Protein AF-0000000070514723 (afdb_homodimer)

Structure (mmCIF, N/CA/C/O backbone):
data_AF-0000000070514723-model_v1
#
loop_
_entity.id
_entity.type
_entity.pdbx_description
1 polymer '15-hydroxyprostaglandin dehydrogenase'
#
loop_
_atom_site.group_PDB
_atom_site.id
_atom_site.type_symbol
_atom_site.label_atom_id
_atom_site.label_alt_id
_atom_site.label_comp_id
_atom_site.label_asym_id
_atom_site.label_entity_id
_atom_site.label_seq_id
_atom_site.pdbx_PDB_ins_code
_atom_site.Cartn_x
_atom_site.Cartn_y
_atom_site.Cartn_z
_atom_site.occupancy
_atom_site.B_iso_or_equiv
_atom_site.auth_seq_id
_atom_site.auth_comp_id
_atom_site.auth_asym_id
_atom_site.auth_atom_id
_atom_site.pdbx_PDB_model_num
ATOM 1 N N . MET A 1 1 ? 5.68 -18.328 -20.531 1 92.38 1 MET A N 1
ATOM 2 C C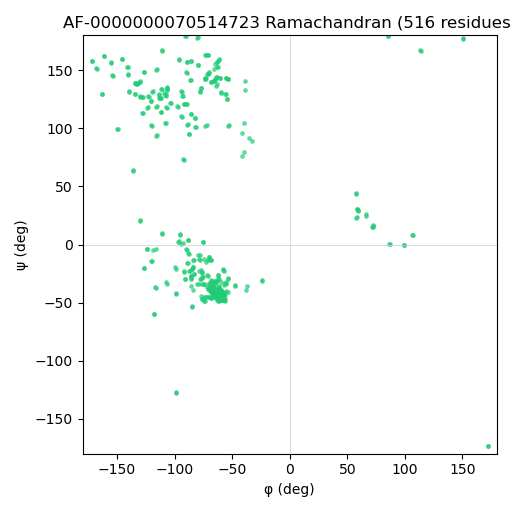A . MET A 1 1 ? 6.348 -19.562 -20.156 1 92.38 1 MET A CA 1
ATOM 3 C C . MET A 1 1 ? 5.402 -20.75 -20.281 1 92.38 1 MET A C 1
ATOM 5 O O . MET A 1 1 ? 4.211 -20.641 -20 1 92.38 1 MET A O 1
ATOM 9 N N . GLN A 1 2 ? 5.879 -21.797 -20.688 1 95.81 2 GLN A N 1
ATOM 10 C CA . GLN A 1 2 ? 5.094 -23.031 -20.703 1 95.81 2 GLN A CA 1
ATOM 11 C C . GLN A 1 2 ? 4.918 -23.594 -19.297 1 95.81 2 GLN A C 1
ATOM 13 O O . GLN A 1 2 ? 5.859 -23.578 -18.5 1 95.81 2 GLN A O 1
ATOM 18 N N . ILE A 1 3 ? 3.785 -24.109 -19.047 1 98.38 3 ILE A N 1
ATOM 19 C CA . ILE A 1 3 ? 3.443 -24.547 -17.688 1 98.38 3 ILE A CA 1
ATOM 20 C C . ILE A 1 3 ? 3.803 -26.016 -17.516 1 98.38 3 ILE A C 1
ATOM 22 O O . ILE A 1 3 ? 4.02 -26.484 -16.391 1 98.38 3 ILE A O 1
ATOM 26 N N . LYS A 1 4 ? 3.887 -26.719 -18.594 1 98.19 4 LYS A N 1
ATOM 27 C CA . LYS A 1 4 ? 4.168 -28.156 -18.547 1 98.19 4 LYS A CA 1
ATOM 28 C C . LYS A 1 4 ? 5.449 -28.438 -17.766 1 98.19 4 LYS A C 1
ATOM 30 O O . LYS A 1 4 ? 6.48 -27.812 -18 1 98.19 4 LYS A O 1
ATOM 35 N N . ASP A 1 5 ? 5.371 -29.312 -16.734 1 98 5 ASP A N 1
ATOM 36 C CA . ASP A 1 5 ? 6.469 -29.859 -15.953 1 98 5 ASP A CA 1
ATOM 37 C C . ASP A 1 5 ? 7.062 -28.797 -15.023 1 98 5 ASP A C 1
ATOM 39 O O . ASP A 1 5 ? 8.203 -28.922 -14.578 1 98 5 ASP A O 1
ATOM 43 N N . LYS A 1 6 ? 6.359 -27.734 -14.812 1 98.62 6 LYS A N 1
ATOM 44 C CA . LYS A 1 6 ? 6.863 -26.672 -13.961 1 98.62 6 LYS A CA 1
ATOM 45 C C . LYS A 1 6 ? 6.469 -26.891 -12.5 1 98.62 6 LYS A C 1
ATOM 47 O O . LYS A 1 6 ? 5.426 -27.484 -12.227 1 98.62 6 LYS A O 1
ATOM 52 N N . ARG A 1 7 ? 7.27 -26.5 -11.602 1 98.62 7 ARG A N 1
ATOM 53 C CA . ARG A 1 7 ? 7.074 -26.562 -10.156 1 98.62 7 ARG A CA 1
ATOM 54 C C . ARG A 1 7 ? 6.48 -25.25 -9.633 1 98.62 7 ARG A C 1
ATOM 56 O O . ARG A 1 7 ? 6.988 -24.172 -9.93 1 98.62 7 ARG A O 1
ATOM 63 N N . VAL A 1 8 ? 5.387 -25.359 -8.789 1 98.88 8 VAL A N 1
ATOM 64 C CA . VAL A 1 8 ? 4.582 -24.172 -8.516 1 98.88 8 VAL A CA 1
ATOM 65 C C . VAL A 1 8 ? 4.336 -24.047 -7.012 1 98.88 8 VAL A C 1
ATOM 67 O O . VAL A 1 8 ? 4.09 -25.047 -6.332 1 98.88 8 VAL A O 1
ATOM 70 N N . ILE A 1 9 ? 4.441 -22.844 -6.508 1 98.94 9 ILE A N 1
ATOM 71 C CA . ILE A 1 9 ? 3.922 -22.5 -5.191 1 98.94 9 ILE A CA 1
ATOM 72 C C . ILE A 1 9 ? 2.729 -21.562 -5.336 1 98.94 9 ILE A C 1
ATOM 74 O O . ILE A 1 9 ? 2.762 -20.625 -6.141 1 98.94 9 ILE A O 1
ATOM 78 N N . VAL A 1 10 ? 1.647 -21.844 -4.613 1 98.88 10 VAL A N 1
ATOM 79 C CA . VAL A 1 10 ? 0.492 -20.953 -4.516 1 98.88 10 VAL A CA 1
ATOM 80 C C . VAL A 1 10 ? 0.221 -20.609 -3.053 1 98.88 10 VAL A C 1
ATOM 82 O O . VAL A 1 10 ? -0.043 -21.5 -2.242 1 98.88 10 VAL A O 1
ATOM 85 N N . THR A 1 11 ? 0.32 -19.344 -2.734 1 98.81 11 THR A N 1
ATOM 86 C CA . THR A 1 11 ? -0.096 -18.922 -1.401 1 98.81 11 THR A CA 1
ATOM 87 C C . THR A 1 11 ? -1.579 -18.562 -1.386 1 98.81 11 THR A C 1
ATOM 89 O O . THR A 1 11 ? -2.143 -18.188 -2.414 1 98.81 11 THR A O 1
ATOM 92 N N . GLY A 1 12 ? -2.182 -18.625 -0.178 1 97.62 12 GLY A N 1
ATOM 93 C CA . GLY A 1 12 ? -3.623 -18.438 -0.145 1 97.62 12 GLY A CA 1
ATOM 94 C C . GLY A 1 12 ? -4.371 -19.438 -1.008 1 97.62 12 GLY A C 1
ATOM 95 O O . GLY A 1 12 ? -5.309 -19.078 -1.72 1 97.62 12 GLY A O 1
ATOM 96 N N . ALA A 1 13 ? -3.963 -20.656 -0.933 1 97.25 13 ALA A N 1
ATOM 97 C CA . ALA A 1 13 ? -4.406 -21.641 -1.912 1 97.25 13 ALA A CA 1
ATOM 98 C C . ALA A 1 13 ? -5.711 -22.297 -1.478 1 97.25 13 ALA A C 1
ATOM 100 O O . ALA A 1 13 ? -6.352 -23 -2.264 1 97.25 13 ALA A O 1
ATOM 101 N N . ALA A 1 14 ? -6.168 -22.047 -0.274 1 94.06 14 ALA A N 1
ATOM 102 C CA . ALA A 1 14 ? -7.332 -22.781 0.233 1 94.06 14 ALA A CA 1
ATOM 103 C C . ALA A 1 14 ? -8.609 -21.969 0.025 1 94.06 14 ALA A C 1
ATOM 105 O O . ALA A 1 14 ? -9.688 -22.375 0.47 1 94.06 14 ALA A O 1
ATOM 106 N N . ASN A 1 15 ? -8.523 -20.797 -0.604 1 90.75 15 ASN A N 1
ATOM 107 C CA . ASN A 1 15 ? -9.734 -20.094 -1.001 1 90.75 15 ASN A CA 1
ATOM 108 C C . ASN A 1 15 ? -10.18 -20.484 -2.41 1 90.75 15 ASN A C 1
ATOM 110 O O . ASN A 1 15 ? -9.523 -21.297 -3.068 1 90.75 15 ASN A O 1
ATOM 114 N N . ASP A 1 16 ? -11.266 -19.938 -2.879 1 89.12 16 ASP A N 1
ATOM 115 C CA . ASP A 1 16 ? -11.867 -20.359 -4.137 1 89.12 16 ASP A CA 1
ATOM 116 C C . ASP A 1 16 ? -10.922 -20.125 -5.309 1 89.12 16 ASP A C 1
ATOM 118 O O . ASP A 1 16 ? -10.734 -21 -6.152 1 89.12 16 ASP A O 1
ATOM 122 N N . LEU A 1 17 ? -10.305 -18.969 -5.328 1 92.94 17 LEU A N 1
ATOM 123 C CA . LEU A 1 17 ? -9.391 -18.656 -6.422 1 92.94 17 LEU A CA 1
ATOM 124 C C . LEU A 1 17 ? -8.156 -19.547 -6.359 1 92.94 17 LEU A C 1
ATOM 126 O O . LEU A 1 17 ? -7.746 -20.125 -7.367 1 92.94 17 LEU A O 1
ATOM 130 N N . GLY A 1 18 ? -7.617 -19.672 -5.148 1 95.75 18 GLY A N 1
ATOM 131 C CA . GLY A 1 18 ? -6.418 -20.484 -4.977 1 95.75 18 GLY A CA 1
ATOM 132 C C . GLY A 1 18 ? -6.609 -21.938 -5.379 1 95.75 18 GLY A C 1
ATOM 133 O O . GLY A 1 18 ? -5.754 -22.516 -6.055 1 95.75 18 GLY A O 1
ATOM 134 N N . LEU A 1 19 ? -7.723 -22.453 -4.988 1 95.06 19 LEU A N 1
ATOM 135 C CA . LEU A 1 19 ? -8.031 -23.828 -5.328 1 95.06 19 LEU A CA 1
ATOM 136 C C . LEU A 1 19 ? -8.219 -24 -6.832 1 95.06 19 LEU A C 1
ATOM 138 O O . LEU A 1 19 ? -7.684 -24.938 -7.426 1 95.06 19 LEU A O 1
ATOM 142 N N . THR A 1 20 ? -8.898 -23.094 -7.43 1 95.56 20 THR A N 1
ATOM 143 C CA . THR A 1 20 ? -9.172 -23.172 -8.859 1 95.56 20 THR A CA 1
ATOM 144 C C . THR A 1 20 ? -7.902 -22.906 -9.664 1 95.56 20 THR A C 1
ATOM 146 O O . THR A 1 20 ? -7.68 -23.531 -10.703 1 95.56 20 THR A O 1
ATOM 149 N N . PHE A 1 21 ? -7.039 -21.969 -9.172 1 97.81 21 PHE A N 1
ATOM 150 C CA . PHE A 1 21 ? -5.734 -21.766 -9.781 1 97.81 21 PHE A CA 1
ATOM 151 C C . PHE A 1 21 ? -4.934 -23.062 -9.805 1 97.81 21 PHE A C 1
ATOM 153 O O . PHE A 1 21 ? -4.391 -23.453 -10.844 1 97.81 21 PHE A O 1
ATOM 160 N N . SER A 1 22 ? -4.938 -23.719 -8.664 1 98.44 22 SER A N 1
ATOM 161 C CA . SER A 1 22 ? -4.148 -24.938 -8.516 1 98.44 22 SER A CA 1
ATOM 162 C C . SER A 1 22 ? -4.645 -26.031 -9.453 1 98.44 22 SER A C 1
ATOM 164 O O . SER A 1 22 ? -3.846 -26.703 -10.117 1 98.44 22 SER A O 1
ATOM 166 N N . ARG A 1 23 ? -5.914 -26.156 -9.539 1 98.06 23 ARG A N 1
ATOM 167 C CA . ARG A 1 23 ? -6.504 -27.172 -10.422 1 98.06 23 ARG A CA 1
ATOM 168 C C . ARG A 1 23 ? -6.168 -26.875 -11.875 1 98.06 23 ARG A C 1
ATOM 170 O O . ARG A 1 23 ? -5.762 -27.781 -12.617 1 98.06 23 ARG A O 1
ATOM 177 N N . GLU A 1 24 ? -6.289 -25.625 -12.273 1 98 24 GLU A N 1
ATOM 178 C CA . GLU A 1 24 ? -6.035 -25.25 -13.664 1 98 24 GLU A CA 1
ATOM 179 C C . GLU A 1 24 ? -4.559 -25.406 -14.016 1 98 24 GLU A C 1
ATOM 181 O O . GLU A 1 24 ? -4.219 -25.781 -15.133 1 98 24 GLU A O 1
ATOM 186 N N . LEU A 1 25 ? -3.682 -25.109 -13.062 1 98.75 25 LEU A N 1
ATOM 187 C CA . LEU A 1 25 ? -2.25 -25.297 -13.281 1 98.75 25 LEU A CA 1
ATOM 188 C C . LEU A 1 25 ? -1.911 -26.766 -13.516 1 98.75 25 LEU A C 1
ATOM 190 O O . LEU A 1 25 ? -1.155 -27.094 -14.43 1 98.75 25 LEU A O 1
ATOM 194 N N . LEU A 1 26 ? -2.479 -27.641 -12.727 1 98.69 26 LEU A N 1
ATOM 195 C CA . LEU A 1 26 ? -2.258 -29.078 -12.898 1 98.69 26 LEU A CA 1
ATOM 196 C C . LEU A 1 26 ? -2.844 -29.562 -14.227 1 98.69 26 LEU A C 1
ATOM 198 O O . LEU A 1 26 ? -2.225 -30.359 -14.93 1 98.69 26 LEU A O 1
ATOM 202 N N . ARG A 1 27 ? -4.016 -29 -14.539 1 98.25 27 ARG A N 1
ATOM 203 C CA . ARG A 1 27 ? -4.664 -29.359 -15.797 1 98.25 27 ARG A CA 1
ATOM 204 C C . ARG A 1 27 ? -3.797 -28.969 -16.984 1 98.25 27 ARG A C 1
ATOM 206 O O . ARG A 1 27 ? -3.84 -29.609 -18.031 1 98.25 27 ARG A O 1
ATOM 213 N N . ASN A 1 28 ? -3.002 -27.953 -16.844 1 98.38 28 ASN A N 1
ATOM 214 C CA . ASN A 1 28 ? -2.146 -27.469 -17.922 1 98.38 28 ASN A CA 1
ATOM 215 C C . ASN A 1 28 ? -0.738 -28.047 -17.828 1 98.38 28 ASN A C 1
ATOM 217 O O . ASN A 1 28 ? 0.189 -27.531 -18.469 1 98.38 28 ASN A O 1
ATOM 221 N N . GLY A 1 29 ? -0.498 -29.016 -16.938 1 98.25 29 GLY A N 1
ATOM 222 C CA . GLY A 1 29 ? 0.693 -29.844 -17.016 1 98.25 29 GLY A CA 1
ATOM 223 C C . GLY A 1 29 ? 1.721 -29.516 -15.953 1 98.25 29 GLY A C 1
ATOM 224 O O . GLY A 1 29 ? 2.844 -30.031 -15.992 1 98.25 29 GLY A O 1
ATOM 225 N N . ALA A 1 30 ? 1.415 -28.688 -15 1 98.69 30 ALA A N 1
ATOM 226 C CA . ALA A 1 30 ? 2.363 -28.469 -13.914 1 98.69 30 ALA A CA 1
ATOM 227 C C . ALA A 1 30 ? 2.787 -29.797 -13.273 1 98.69 30 ALA A C 1
ATOM 229 O O . ALA A 1 30 ? 1.978 -30.703 -13.141 1 98.69 30 ALA A O 1
ATOM 230 N N . SER A 1 31 ? 4.016 -29.891 -12.898 1 98.31 31 SER A N 1
ATOM 231 C CA . SER A 1 31 ? 4.551 -31.125 -12.344 1 98.31 31 SER A CA 1
ATOM 232 C C . SER A 1 31 ? 4.07 -31.344 -10.914 1 98.31 31 SER A C 1
ATOM 234 O O . SER A 1 31 ? 3.656 -32.438 -10.555 1 98.31 31 SER A O 1
ATOM 236 N N . ILE A 1 32 ? 4.184 -30.344 -10.117 1 98.69 32 ILE A N 1
ATOM 237 C CA . ILE A 1 32 ? 3.809 -30.391 -8.711 1 98.69 32 ILE A CA 1
ATOM 238 C C . ILE A 1 32 ? 3.438 -29 -8.219 1 98.69 32 ILE A C 1
ATOM 240 O O . ILE A 1 32 ? 4.008 -28 -8.672 1 98.69 32 ILE A O 1
ATOM 244 N N . ILE A 1 33 ? 2.467 -28.969 -7.32 1 98.81 33 ILE A N 1
ATOM 245 C CA . ILE A 1 33 ? 2.043 -27.703 -6.734 1 98.81 33 ILE A CA 1
ATOM 246 C C . ILE A 1 33 ? 2.068 -27.797 -5.211 1 98.81 33 ILE A C 1
ATOM 248 O O . ILE A 1 33 ? 1.548 -28.766 -4.641 1 98.81 33 ILE A O 1
ATOM 252 N N . VAL A 1 34 ? 2.76 -26.859 -4.598 1 98.88 34 VAL A N 1
ATOM 253 C CA . VAL A 1 34 ? 2.672 -26.719 -3.146 1 98.88 34 VAL A CA 1
ATOM 254 C C . VAL A 1 34 ? 1.673 -25.625 -2.789 1 98.88 34 VAL A C 1
ATOM 256 O O . VAL A 1 34 ? 1.834 -24.469 -3.201 1 98.88 34 VAL A O 1
ATOM 259 N N . LEU A 1 35 ? 0.611 -26.016 -2.064 1 98.81 35 LEU A N 1
ATOM 260 C CA . LEU A 1 35 ? -0.412 -25.109 -1.563 1 98.81 35 LEU A CA 1
ATOM 261 C C . LEU A 1 35 ? -0.07 -24.625 -0.158 1 98.81 35 LEU A C 1
ATOM 263 O O . LEU A 1 35 ? 0.11 -25.438 0.754 1 98.81 35 LEU A O 1
ATOM 267 N N . ILE A 1 36 ? 0.047 -23.328 -0.021 1 98.88 36 ILE A N 1
ATOM 268 C CA . ILE A 1 36 ? 0.329 -22.734 1.284 1 98.88 36 ILE A CA 1
ATOM 269 C C . ILE A 1 36 ? -0.87 -21.922 1.752 1 98.88 36 ILE A C 1
ATOM 271 O O . ILE A 1 36 ? -1.356 -21.047 1.024 1 98.88 36 ILE A O 1
ATOM 275 N N . ASP A 1 37 ? -1.348 -22.219 2.939 1 98.56 37 ASP A N 1
ATOM 276 C CA . ASP A 1 37 ? -2.498 -21.5 3.479 1 98.56 37 ASP A CA 1
ATOM 277 C C . ASP A 1 37 ? -2.598 -21.672 4.992 1 98.56 37 ASP A C 1
ATOM 279 O O . ASP A 1 37 ? -1.989 -22.594 5.555 1 98.56 37 ASP A O 1
ATOM 283 N N . ILE A 1 38 ? -3.352 -20.781 5.559 1 98.19 38 ILE A N 1
ATOM 284 C CA . ILE A 1 38 ? -3.549 -20.859 7 1 98.19 38 ILE A CA 1
ATOM 285 C C . ILE A 1 38 ? -4.688 -21.828 7.312 1 98.19 38 ILE A C 1
ATOM 287 O O . ILE A 1 38 ? -4.758 -22.391 8.414 1 98.19 38 ILE A O 1
ATOM 291 N N . ARG A 1 39 ? -5.633 -22.141 6.355 1 97 39 ARG A N 1
ATOM 292 C CA . ARG A 1 39 ? -6.785 -23.016 6.551 1 97 39 ARG A CA 1
ATOM 293 C C . ARG A 1 39 ? -6.422 -24.469 6.273 1 97 39 ARG A C 1
ATOM 295 O O . ARG A 1 39 ? -6.609 -24.953 5.156 1 97 39 ARG A O 1
ATOM 302 N N . GLN A 1 40 ? -6.102 -25.094 7.336 1 97.25 40 GLN A N 1
ATOM 303 C CA . GLN A 1 40 ? -5.527 -26.438 7.195 1 97.25 40 GLN A CA 1
ATOM 304 C C . GLN A 1 40 ? -6.574 -27.438 6.711 1 97.25 40 GLN A C 1
ATOM 306 O O . GLN A 1 40 ? -6.344 -28.172 5.746 1 97.25 40 GLN A O 1
ATOM 311 N N . PRO A 1 41 ? -7.766 -27.438 7.258 1 97.44 41 PRO A N 1
ATOM 312 C CA . PRO A 1 41 ? -8.727 -28.453 6.801 1 97.44 41 PRO A CA 1
ATOM 313 C C . PRO A 1 41 ? -9.086 -28.297 5.324 1 97.44 41 PRO A C 1
ATOM 315 O O . PRO A 1 41 ? -9.109 -29.281 4.582 1 97.44 41 PRO A O 1
ATOM 318 N N . SER A 1 42 ? -9.297 -27.078 4.914 1 96.12 42 SER A N 1
ATOM 319 C CA . SER A 1 42 ? -9.641 -26.797 3.521 1 96.12 42 SER A CA 1
ATOM 320 C C . SER A 1 42 ? -8.484 -27.141 2.59 1 96.12 42 SER A C 1
ATOM 322 O O . SER A 1 42 ? -8.688 -27.656 1.495 1 96.12 42 SER A O 1
ATOM 324 N N . GLY A 1 43 ? -7.277 -26.844 3.039 1 97.44 43 GLY A N 1
ATOM 325 C CA . GLY A 1 43 ? -6.094 -27.141 2.248 1 97.44 43 GLY A CA 1
ATOM 326 C C . GLY A 1 43 ? -5.844 -28.625 2.066 1 97.44 43 GLY A C 1
ATOM 327 O O . GLY A 1 43 ? -5.535 -29.078 0.962 1 97.44 43 GLY A O 1
ATOM 328 N N . GLU A 1 44 ? -6.004 -29.328 3.107 1 97.88 44 GLU A N 1
ATOM 329 C CA . GLU A 1 44 ? -5.793 -30.781 3.051 1 97.88 44 GLU A CA 1
ATOM 330 C C . GLU A 1 44 ? -6.844 -31.453 2.176 1 97.88 44 GLU A C 1
ATOM 332 O O . GLU A 1 44 ? -6.527 -32.344 1.401 1 97.88 44 GLU A O 1
ATOM 337 N N . GLN A 1 45 ? -8.039 -31 2.322 1 97.69 45 GLN A N 1
ATOM 338 C CA . GLN A 1 45 ? -9.102 -31.531 1.473 1 97.69 45 GLN A CA 1
ATOM 339 C C . GLN A 1 45 ? -8.828 -31.234 0.001 1 97.69 45 GLN A C 1
ATOM 341 O O . GLN A 1 45 ? -9.078 -32.062 -0.867 1 97.69 45 GLN A O 1
ATOM 346 N N . ALA A 1 46 ? -8.375 -30.031 -0.273 1 96.69 46 ALA A N 1
ATOM 347 C CA . ALA A 1 46 ? -8.047 -29.641 -1.638 1 96.69 46 ALA A CA 1
ATOM 348 C C . ALA A 1 46 ? -6.98 -30.547 -2.234 1 96.69 46 ALA A C 1
ATOM 350 O O . ALA A 1 46 ? -7.105 -31 -3.379 1 96.69 46 ALA A O 1
ATOM 351 N N . VAL A 1 47 ? -5.965 -30.812 -1.472 1 98.12 47 VAL A N 1
ATOM 352 C CA . VAL A 1 47 ? -4.859 -31.656 -1.934 1 98.12 47 VAL A CA 1
ATOM 353 C C . VAL A 1 47 ? -5.363 -33.062 -2.213 1 98.12 47 VAL A C 1
ATOM 355 O O . VAL A 1 47 ? -4.98 -33.688 -3.211 1 98.12 47 VAL A O 1
ATOM 358 N N . GLU A 1 48 ? -6.203 -33.562 -1.354 1 98 48 GLU A N 1
ATOM 359 C CA . GLU A 1 48 ? -6.797 -34.875 -1.578 1 98 48 GLU A CA 1
ATOM 360 C C . GLU A 1 48 ? -7.574 -34.906 -2.891 1 98 48 GLU A C 1
ATOM 362 O O . GLU A 1 48 ? -7.41 -35.844 -3.688 1 98 48 GLU A O 1
ATOM 367 N N . ASN A 1 49 ? -8.375 -33.938 -3.104 1 97.62 49 ASN A N 1
ATOM 368 C CA . ASN A 1 49 ? -9.172 -33.844 -4.328 1 97.62 49 ASN A CA 1
ATOM 369 C C . ASN A 1 49 ? -8.281 -33.75 -5.566 1 97.62 49 ASN A C 1
ATOM 371 O O . ASN A 1 49 ? -8.531 -34.438 -6.562 1 97.62 49 ASN A O 1
ATOM 375 N N . LEU A 1 50 ? -7.254 -32.938 -5.516 1 98.38 50 LEU A N 1
ATOM 376 C CA . LEU A 1 50 ? -6.348 -32.719 -6.641 1 98.38 50 LEU A CA 1
ATOM 377 C C . LEU A 1 50 ? -5.566 -34 -6.945 1 98.38 50 LEU A C 1
ATOM 379 O O . LEU A 1 50 ? -5.434 -34.375 -8.109 1 98.38 50 LEU A O 1
ATOM 383 N N . ASN A 1 51 ? -5.082 -34.625 -5.906 1 98.38 51 ASN A N 1
ATOM 384 C CA . ASN A 1 51 ? -4.301 -35.844 -6.105 1 98.38 51 ASN A CA 1
ATOM 385 C C . ASN A 1 51 ? -5.168 -36.969 -6.625 1 98.38 51 ASN A C 1
ATOM 387 O O . ASN A 1 51 ? -4.699 -37.812 -7.391 1 98.38 51 ASN A O 1
ATOM 391 N N . ASN A 1 52 ? -6.43 -37 -6.246 1 98.12 52 ASN A N 1
ATOM 392 C CA . ASN A 1 52 ? -7.363 -37.969 -6.801 1 98.12 52 ASN A CA 1
ATOM 393 C C . ASN A 1 52 ? -7.602 -37.75 -8.289 1 98.12 52 ASN A C 1
ATOM 395 O O . ASN A 1 52 ? -7.777 -38.688 -9.055 1 98.12 52 ASN A O 1
ATOM 399 N N . GLU A 1 53 ? -7.574 -36.531 -8.633 1 97.94 53 GLU A N 1
ATOM 400 C CA . GLU A 1 53 ? -7.895 -36.156 -10.008 1 97.94 53 GLU A CA 1
ATOM 401 C C . GLU A 1 53 ? -6.664 -36.25 -10.906 1 97.94 53 GLU A C 1
ATOM 403 O O . GLU A 1 53 ? -6.77 -36.688 -12.062 1 97.94 53 GLU A O 1
ATOM 408 N N . PHE A 1 54 ? -5.488 -35.938 -10.43 1 98.12 54 PHE A N 1
ATOM 409 C CA . PHE A 1 54 ? -4.348 -35.75 -11.312 1 98.12 54 PHE A CA 1
ATOM 410 C C . PHE A 1 54 ? -3.244 -36.75 -11 1 98.12 54 PHE A C 1
ATOM 412 O O . PHE A 1 54 ? -2.225 -36.781 -11.688 1 98.12 54 PHE A O 1
ATOM 419 N N . GLY A 1 55 ? -3.424 -37.531 -9.961 1 96.69 55 GLY A N 1
ATOM 420 C CA . GLY A 1 55 ? -2.424 -38.5 -9.555 1 96.69 55 GLY A CA 1
ATOM 421 C C . GLY A 1 55 ? -1.796 -38.188 -8.211 1 96.69 55 GLY A C 1
ATOM 422 O O . GLY A 1 55 ? -1.83 -37.031 -7.762 1 96.69 55 GLY A O 1
ATOM 423 N N . ARG A 1 56 ? -1.116 -39.125 -7.668 1 94.31 56 ARG A N 1
ATOM 424 C CA . ARG A 1 56 ? -0.541 -39 -6.332 1 94.31 56 ARG A CA 1
ATOM 425 C C . ARG A 1 56 ? 0.657 -38.031 -6.348 1 94.31 56 ARG A C 1
ATOM 427 O O . ARG A 1 56 ? 1.412 -38 -7.324 1 94.31 56 ARG A O 1
ATOM 434 N N . LYS A 1 57 ? 0.792 -37.281 -5.324 1 94.5 57 LYS A N 1
ATOM 435 C CA . LYS A 1 57 ? 1.932 -36.406 -5.023 1 94.5 57 LYS A CA 1
ATOM 436 C C . LYS A 1 57 ? 2.043 -35.281 -6.031 1 94.5 57 LYS A C 1
ATOM 438 O O . LYS A 1 57 ? 3.143 -34.812 -6.32 1 94.5 57 LYS A O 1
ATOM 443 N N . ARG A 1 58 ? 0.971 -34.875 -6.664 1 98.12 58 ARG A N 1
ATOM 444 C CA . ARG A 1 58 ? 0.937 -33.75 -7.582 1 98.12 58 ARG A CA 1
ATOM 445 C C . ARG A 1 58 ? 0.677 -32.438 -6.832 1 98.12 58 ARG A C 1
ATOM 447 O O . ARG A 1 58 ? 0.984 -31.359 -7.336 1 98.12 58 ARG A O 1
ATOM 454 N N . ALA A 1 59 ? 0.083 -32.625 -5.672 1 98.75 59 ALA A N 1
ATOM 455 C CA . ALA A 1 59 ? -0.199 -31.484 -4.812 1 98.75 59 ALA A CA 1
ATOM 456 C C . ALA A 1 59 ? 0.185 -31.766 -3.365 1 98.75 59 ALA A C 1
ATOM 458 O O . ALA A 1 59 ? -0.024 -32.875 -2.873 1 98.75 59 ALA A O 1
ATOM 459 N N . VAL A 1 60 ? 0.768 -30.797 -2.719 1 98.75 60 VAL A N 1
ATOM 460 C CA . VAL A 1 60 ? 1.153 -30.875 -1.314 1 98.75 60 VAL A CA 1
ATOM 461 C C . VAL A 1 60 ? 0.68 -29.641 -0.569 1 98.75 60 VAL A C 1
ATOM 463 O O . VAL A 1 60 ? 0.776 -28.516 -1.088 1 98.75 60 VAL A O 1
ATOM 466 N N . PHE A 1 61 ? 0.166 -29.844 0.663 1 98.75 61 PHE A N 1
ATOM 467 C CA . PHE A 1 61 ? -0.301 -28.719 1.464 1 98.75 61 PHE A CA 1
ATOM 468 C C . PHE A 1 61 ? 0.67 -28.422 2.6 1 98.75 61 PHE A C 1
ATOM 470 O O . PHE A 1 61 ? 1.164 -29.344 3.258 1 98.75 61 PHE A O 1
ATOM 477 N N . LEU A 1 62 ? 1.004 -27.172 2.771 1 98.88 62 LEU A N 1
ATOM 478 C CA . LEU A 1 62 ? 1.761 -26.703 3.922 1 98.88 62 LEU A CA 1
ATOM 479 C C . LEU A 1 62 ? 0.99 -25.609 4.66 1 98.88 62 LEU A C 1
ATOM 481 O O . LEU A 1 62 ? 0.549 -24.625 4.055 1 98.88 62 LEU A O 1
ATOM 485 N N . HIS A 1 63 ? 0.83 -25.781 5.918 1 98.75 63 HIS A N 1
ATOM 486 C CA . HIS A 1 63 ? 0.164 -24.797 6.762 1 98.75 63 HIS A CA 1
ATOM 487 C C . HIS A 1 63 ? 1.091 -23.641 7.086 1 98.75 63 HIS A C 1
ATOM 489 O O . HIS A 1 63 ? 2.232 -23.844 7.508 1 98.75 63 HIS A O 1
ATOM 495 N N . CYS A 1 64 ? 0.543 -22.391 6.898 1 98.75 64 CYS A N 1
ATOM 496 C CA . CYS A 1 64 ? 1.387 -21.234 7.195 1 98.75 64 CYS A CA 1
ATOM 497 C C . CYS A 1 64 ? 0.549 -19.969 7.352 1 98.75 64 CYS A C 1
ATOM 499 O O . CYS A 1 64 ? -0.336 -19.703 6.539 1 98.75 64 CYS A O 1
ATOM 501 N N . ASP A 1 65 ? 0.779 -19.328 8.391 1 98.62 65 ASP A N 1
ATOM 502 C CA . ASP A 1 65 ? 0.382 -17.938 8.461 1 98.62 65 ASP A CA 1
ATOM 503 C C . ASP A 1 65 ? 1.414 -17.031 7.789 1 98.62 65 ASP A C 1
ATOM 505 O O . ASP A 1 65 ? 2.486 -16.781 8.344 1 98.62 65 ASP A O 1
ATOM 509 N N . VAL A 1 66 ? 1.045 -16.484 6.645 1 98.38 66 VAL A N 1
ATOM 510 C CA . VAL A 1 66 ? 2.016 -15.789 5.816 1 98.38 66 VAL A CA 1
ATOM 511 C C . VAL A 1 66 ? 2.418 -14.477 6.492 1 98.38 66 VAL A C 1
ATOM 513 O O . VAL A 1 66 ? 3.395 -13.836 6.094 1 98.38 66 VAL A O 1
ATOM 516 N N . THR A 1 67 ? 1.646 -14.047 7.547 1 97.81 67 THR A N 1
ATOM 517 C CA . THR A 1 67 ? 1.975 -12.805 8.234 1 97.81 67 THR A CA 1
ATOM 518 C C . THR A 1 67 ? 3.059 -13.039 9.281 1 97.81 67 THR A C 1
ATOM 520 O O . THR A 1 67 ? 3.584 -12.086 9.859 1 97.81 67 THR A O 1
ATOM 523 N N . ASN A 1 68 ? 3.297 -14.266 9.57 1 97.94 68 ASN A N 1
ATOM 524 C CA . ASN A 1 68 ? 4.43 -14.633 10.414 1 97.94 68 ASN A CA 1
ATOM 525 C C . ASN A 1 68 ? 5.695 -14.859 9.594 1 97.94 68 ASN A C 1
ATOM 527 O O . ASN A 1 68 ? 5.879 -15.938 9.016 1 97.94 68 ASN A O 1
ATOM 531 N N . ASN A 1 69 ? 6.539 -13.922 9.625 1 96.06 69 ASN A N 1
ATOM 532 C CA . ASN A 1 69 ? 7.68 -13.891 8.719 1 96.06 69 ASN A CA 1
ATOM 533 C C . ASN A 1 69 ? 8.562 -15.125 8.898 1 96.06 69 ASN A C 1
ATOM 535 O O . ASN A 1 69 ? 8.961 -15.75 7.914 1 96.06 69 ASN A O 1
ATOM 539 N N . SER A 1 70 ? 8.852 -15.406 10.086 1 97.19 70 SER A N 1
ATOM 540 C CA . SER A 1 70 ? 9.727 -16.547 10.344 1 97.19 70 SER A CA 1
ATOM 541 C C . SER A 1 70 ? 9.07 -17.844 9.891 1 97.19 70 SER A C 1
ATOM 543 O O . SER A 1 70 ? 9.734 -18.703 9.289 1 97.19 70 SER A O 1
ATOM 545 N N . GLU A 1 71 ? 7.809 -17.953 10.164 1 98.25 71 GLU A N 1
ATOM 546 C CA . GLU A 1 71 ? 7.07 -19.125 9.727 1 98.25 71 GLU A CA 1
ATOM 547 C C . GLU A 1 71 ? 7.008 -19.203 8.203 1 98.25 71 GLU A C 1
ATOM 549 O O . GLU A 1 71 ? 7.176 -20.281 7.621 1 98.25 71 GLU A O 1
ATOM 554 N N . PHE A 1 72 ? 6.832 -18.141 7.586 1 98.56 72 PHE A N 1
ATOM 555 C CA . PHE A 1 72 ? 6.727 -18.094 6.133 1 98.56 72 PHE A CA 1
ATOM 556 C C . PHE A 1 72 ? 8.047 -18.469 5.48 1 98.56 72 PHE A C 1
ATOM 558 O O . PHE A 1 72 ? 8.07 -19.234 4.516 1 98.56 72 PHE A O 1
ATOM 565 N N . ASP A 1 73 ? 9.109 -17.984 6.031 1 98.06 73 ASP A N 1
ATOM 566 C CA . ASP A 1 73 ? 10.43 -18.344 5.527 1 98.06 73 ASP A CA 1
ATOM 567 C C . ASP A 1 73 ? 10.656 -19.844 5.613 1 98.06 73 ASP A C 1
ATOM 569 O O . ASP A 1 73 ? 11.125 -20.469 4.656 1 98.06 73 ASP A O 1
ATOM 573 N N . ALA A 1 74 ? 10.312 -20.359 6.734 1 98.62 74 ALA A N 1
ATOM 574 C CA . ALA A 1 74 ? 10.516 -21.797 6.957 1 98.62 74 ALA A CA 1
ATOM 575 C C . ALA A 1 74 ? 9.633 -22.625 6.027 1 98.62 74 ALA A C 1
ATOM 577 O O . ALA A 1 74 ? 10.086 -23.625 5.453 1 98.62 74 ALA A O 1
ATOM 578 N N . THR A 1 75 ? 8.398 -22.203 5.914 1 98.81 75 THR A N 1
ATOM 579 C CA . THR A 1 75 ? 7.461 -22.906 5.055 1 98.81 75 THR A CA 1
ATOM 580 C C . THR A 1 75 ? 7.902 -22.828 3.596 1 98.81 75 THR A C 1
ATOM 582 O O . THR A 1 75 ? 7.797 -23.812 2.859 1 98.81 75 THR A O 1
ATOM 585 N N . PHE A 1 76 ? 8.375 -21.688 3.189 1 98.75 76 PHE A N 1
ATOM 586 C CA . PHE A 1 76 ? 8.859 -21.516 1.826 1 98.75 76 PHE A CA 1
ATOM 587 C C . PHE A 1 76 ? 10.047 -22.422 1.545 1 98.75 76 PHE A C 1
ATOM 589 O O . PHE A 1 76 ? 10.117 -23.047 0.487 1 98.75 76 PHE A O 1
ATOM 596 N N . LYS A 1 77 ? 10.898 -22.516 2.484 1 98.31 77 LYS A N 1
ATOM 597 C CA . LYS A 1 77 ? 12.047 -23.406 2.361 1 98.31 77 LYS A CA 1
ATOM 598 C C . LYS A 1 77 ? 11.602 -24.875 2.252 1 98.31 77 LYS A C 1
ATOM 600 O O . LYS A 1 77 ? 12.148 -25.625 1.451 1 98.31 77 LYS A O 1
ATOM 605 N N . GLU A 1 78 ? 10.703 -25.219 3.072 1 98.75 78 GLU A N 1
ATOM 606 C CA . GLU A 1 78 ? 10.156 -26.578 3.002 1 98.75 78 GLU A CA 1
ATOM 607 C C . GLU A 1 78 ? 9.539 -26.844 1.635 1 98.75 78 GLU A C 1
ATOM 609 O O . GLU A 1 78 ? 9.703 -27.938 1.076 1 98.75 78 GLU A O 1
ATOM 614 N N . ALA A 1 79 ? 8.812 -25.875 1.112 1 98.81 79 ALA A N 1
ATOM 615 C CA . ALA A 1 79 ? 8.219 -26 -0.213 1 98.81 79 ALA A CA 1
ATOM 616 C C . ALA A 1 79 ? 9.281 -26.219 -1.278 1 98.81 79 ALA A C 1
ATOM 618 O O . ALA A 1 79 ? 9.117 -27.062 -2.164 1 98.81 79 ALA A O 1
ATOM 619 N N . LEU A 1 80 ? 10.383 -25.547 -1.159 1 98.25 80 LEU A N 1
ATOM 620 C CA . LEU A 1 80 ? 11.469 -25.672 -2.121 1 98.25 80 LEU A CA 1
ATOM 621 C C . LEU A 1 80 ? 12.086 -27.062 -2.062 1 98.25 80 LEU A C 1
ATOM 623 O O . LEU A 1 80 ? 12.438 -27.641 -3.096 1 98.25 80 LEU A O 1
ATOM 627 N N . LYS A 1 81 ? 12.195 -27.547 -0.874 1 98.31 81 LYS A N 1
ATOM 628 C CA . LYS A 1 81 ? 12.719 -28.891 -0.708 1 98.31 81 LYS A CA 1
ATOM 629 C C . LYS A 1 81 ? 11.812 -29.922 -1.374 1 98.31 81 LYS A C 1
ATOM 631 O O . 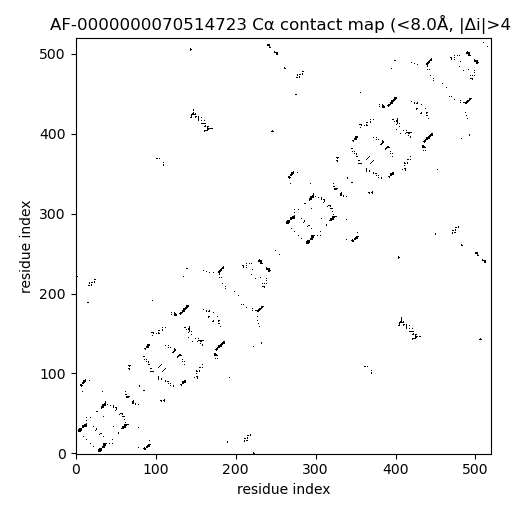LYS A 1 81 ? 12.297 -30.859 -2.031 1 98.31 81 LYS A O 1
ATOM 636 N N . ILE A 1 82 ? 10.578 -29.766 -1.213 1 98.44 82 ILE A N 1
ATOM 637 C CA . ILE A 1 82 ? 9.594 -30.672 -1.783 1 98.44 82 ILE A CA 1
ATOM 638 C C . ILE A 1 82 ? 9.641 -30.594 -3.309 1 98.44 82 ILE A C 1
ATOM 640 O O . ILE A 1 82 ? 9.586 -31.625 -3.99 1 98.44 82 ILE A O 1
ATOM 644 N N . LEU A 1 83 ? 9.82 -29.375 -3.83 1 98.12 83 LEU A N 1
ATOM 645 C CA . LEU A 1 83 ? 9.703 -29.141 -5.266 1 98.12 83 LEU A CA 1
ATOM 646 C C . LEU A 1 83 ? 11.023 -29.422 -5.969 1 98.12 83 LEU A C 1
ATOM 648 O O . LEU A 1 83 ? 11.047 -29.734 -7.164 1 98.12 83 LEU A O 1
ATOM 652 N N . GLY A 1 84 ? 12.148 -29.281 -5.293 1 96.12 84 GLY A N 1
ATOM 653 C CA . GLY A 1 84 ? 13.469 -29.344 -5.91 1 96.12 84 GLY A CA 1
ATOM 654 C C . GLY A 1 84 ? 13.789 -28.125 -6.75 1 96.12 84 GLY A C 1
ATOM 655 O O . GLY A 1 84 ? 14.594 -28.203 -7.68 1 96.12 84 GLY A O 1
ATOM 656 N N . GLY A 1 85 ? 13.062 -27.141 -6.582 1 95.56 85 GLY A N 1
ATOM 657 C CA . GLY A 1 85 ? 13.188 -25.891 -7.305 1 95.56 85 GLY A CA 1
ATOM 658 C C . GLY A 1 85 ? 11.867 -25.156 -7.477 1 95.56 85 GLY A C 1
ATOM 659 O O . GLY A 1 85 ? 10.812 -25.688 -7.094 1 95.56 85 GLY A O 1
ATOM 660 N N . LEU A 1 86 ? 11.953 -23.953 -8.094 1 98.31 86 LEU A N 1
ATOM 661 C CA . LEU A 1 86 ? 10.75 -23.156 -8.258 1 98.31 86 LEU A CA 1
ATOM 662 C C . LEU A 1 86 ? 10.727 -22.484 -9.633 1 98.31 86 LEU A C 1
ATOM 664 O O . LEU A 1 86 ? 11.719 -21.875 -10.039 1 98.31 86 LEU A O 1
ATOM 668 N N . ASP A 1 87 ? 9.562 -22.625 -10.289 1 98.56 87 ASP A N 1
ATOM 669 C CA . ASP A 1 87 ? 9.43 -22.031 -11.617 1 98.56 87 ASP A CA 1
ATOM 670 C C . ASP A 1 87 ? 8.344 -20.953 -11.641 1 98.56 87 ASP A C 1
ATOM 672 O O . ASP A 1 87 ? 8.477 -19.938 -12.336 1 98.56 87 ASP A O 1
ATOM 676 N N . ILE A 1 88 ? 7.266 -21.203 -10.867 1 98.88 88 ILE A N 1
ATOM 677 C CA . ILE A 1 88 ? 6.117 -20.297 -10.852 1 98.88 88 ILE A CA 1
ATOM 678 C C . ILE A 1 88 ? 5.676 -20.047 -9.414 1 98.88 88 ILE A C 1
ATOM 680 O O . ILE A 1 88 ? 5.539 -20.984 -8.625 1 98.88 88 ILE A O 1
ATOM 684 N N . LEU A 1 89 ? 5.527 -18.828 -9.078 1 98.94 89 LEU A N 1
ATOM 685 C CA . LEU A 1 89 ? 4.984 -18.422 -7.781 1 98.94 89 LEU A CA 1
ATOM 686 C C . LEU A 1 89 ? 3.727 -17.578 -7.961 1 98.94 89 LEU A C 1
ATOM 688 O O . LEU A 1 89 ? 3.748 -16.562 -8.672 1 98.94 89 LEU A O 1
ATOM 692 N N . ILE A 1 90 ? 2.631 -18.031 -7.355 1 98.94 90 ILE A N 1
ATOM 693 C CA . ILE A 1 90 ? 1.393 -17.266 -7.32 1 98.94 90 ILE A CA 1
ATOM 694 C C . ILE A 1 90 ? 1.16 -16.719 -5.91 1 98.94 90 ILE A C 1
ATOM 696 O O . ILE A 1 90 ? 0.843 -17.484 -4.992 1 98.94 90 ILE A O 1
ATOM 700 N N . ASN A 1 91 ? 1.394 -15.469 -5.754 1 98.81 91 ASN A N 1
ATOM 701 C CA . ASN A 1 91 ? 1 -14.812 -4.512 1 98.81 91 ASN A CA 1
ATOM 702 C C . ASN A 1 91 ? -0.477 -14.43 -4.523 1 98.81 91 ASN A C 1
ATOM 704 O O . ASN A 1 91 ? -0.845 -13.367 -5.027 1 98.81 91 ASN A O 1
ATOM 708 N N . ASN A 1 92 ? -1.25 -15.242 -3.855 1 97.94 92 ASN A N 1
ATOM 709 C CA . ASN A 1 92 ? -2.699 -15.109 -3.953 1 97.94 92 ASN A CA 1
ATOM 710 C C . ASN A 1 92 ? -3.33 -14.828 -2.59 1 97.94 92 ASN A C 1
ATOM 712 O O . ASN A 1 92 ? -4.492 -14.43 -2.51 1 97.94 92 ASN A O 1
ATOM 716 N N . ALA A 1 93 ? -2.521 -15.055 -1.511 1 96.62 93 ALA A N 1
ATOM 717 C CA . ALA A 1 93 ? -3.066 -14.789 -0.182 1 96.62 93 ALA A CA 1
ATOM 718 C C . ALA A 1 93 ? -3.582 -13.352 -0.076 1 96.62 93 ALA A C 1
ATOM 720 O O . ALA A 1 93 ? -2.906 -12.414 -0.493 1 96.62 93 ALA A O 1
ATOM 721 N N . GLY A 1 94 ? -4.766 -13.164 0.376 1 95.94 94 GLY A N 1
ATOM 722 C CA . GLY A 1 94 ? -5.391 -11.859 0.526 1 95.94 94 GLY A CA 1
ATOM 723 C C . GLY A 1 94 ? -6.664 -11.898 1.352 1 95.94 94 GLY A C 1
ATOM 724 O O . GLY A 1 94 ? -7.336 -12.93 1.412 1 95.94 94 GLY A O 1
ATOM 725 N N . VAL A 1 95 ? -6.957 -10.797 2.018 1 95 95 VAL A N 1
ATOM 726 C CA . VAL A 1 95 ? -8.172 -10.703 2.816 1 95 95 VAL A CA 1
ATOM 727 C C . VAL A 1 95 ? -8.789 -9.312 2.648 1 95 95 VAL A C 1
ATOM 729 O O . VAL A 1 95 ? -8.086 -8.344 2.377 1 95 95 VAL A O 1
ATOM 732 N N . ILE A 1 96 ? -10.062 -9.266 2.678 1 94.69 96 ILE A N 1
ATOM 733 C CA . ILE A 1 96 ? -10.781 -8.016 2.869 1 94.69 96 ILE A CA 1
ATOM 734 C C . ILE A 1 96 ? -11.094 -7.82 4.352 1 94.69 96 ILE A C 1
ATOM 736 O O . ILE A 1 96 ? -11.867 -8.586 4.934 1 94.69 96 ILE A O 1
ATOM 740 N N . ASN A 1 97 ? -10.461 -6.883 5.004 1 95.62 97 ASN A N 1
ATOM 741 C CA . ASN A 1 97 ? -10.688 -6.559 6.406 1 95.62 97 ASN A CA 1
ATOM 742 C C . ASN A 1 97 ? -10.445 -5.078 6.688 1 95.62 97 ASN A C 1
ATOM 744 O O . ASN A 1 97 ? -9.312 -4.66 6.91 1 95.62 97 ASN A O 1
ATOM 748 N N . GLU A 1 98 ? -11.508 -4.305 6.758 1 94 98 GLU A N 1
ATOM 749 C CA . GLU A 1 98 ? -11.406 -2.861 6.957 1 94 98 GLU A CA 1
ATOM 750 C C . GLU A 1 98 ? -11.266 -2.52 8.438 1 94 98 GLU A C 1
ATOM 752 O O . GLU A 1 98 ? -10.82 -1.425 8.789 1 94 98 GLU A O 1
ATOM 757 N N . LEU A 1 99 ? -11.656 -3.465 9.266 1 93.56 99 LEU A N 1
ATOM 758 C CA . LEU A 1 99 ? -11.609 -3.242 10.711 1 93.56 99 LEU A CA 1
ATOM 759 C C . LEU A 1 99 ? -10.227 -3.561 11.266 1 93.56 99 LEU A C 1
ATOM 761 O O . LEU A 1 99 ? -9.594 -2.707 11.891 1 93.56 99 LEU A O 1
ATOM 765 N N . ASP A 1 100 ? -9.773 -4.758 10.969 1 96.38 100 ASP A N 1
ATOM 766 C CA . ASP A 1 100 ? -8.391 -5.098 11.297 1 96.38 100 ASP A CA 1
ATOM 767 C C . ASP A 1 100 ? -7.453 -4.801 10.133 1 96.38 100 ASP A C 1
ATOM 769 O O . ASP A 1 100 ? -6.914 -5.723 9.508 1 96.38 100 ASP A O 1
ATOM 773 N N . TYR A 1 101 ? -7.211 -3.545 9.906 1 96.06 101 TYR A N 1
ATOM 774 C CA . TYR A 1 101 ? -6.48 -3.123 8.719 1 96.06 101 TYR A CA 1
ATOM 775 C C . TYR A 1 101 ? -5.008 -3.506 8.82 1 96.06 101 TYR A C 1
ATOM 777 O O . TYR A 1 101 ? -4.34 -3.709 7.801 1 96.06 101 TYR A O 1
ATOM 785 N N . SER A 1 102 ? -4.492 -3.613 10.047 1 97.12 102 SER A N 1
ATOM 786 C CA . SER A 1 102 ? -3.113 -4.066 10.188 1 97.12 102 SER A CA 1
ATOM 787 C C . SER A 1 102 ? -2.932 -5.473 9.633 1 97.12 102 SER A C 1
ATOM 789 O O . SER A 1 102 ? -1.979 -5.738 8.898 1 97.12 102 SER A O 1
ATOM 791 N N . LYS A 1 103 ? -3.836 -6.293 9.984 1 96.81 103 LYS A N 1
ATOM 792 C CA . LYS A 1 103 ? -3.795 -7.66 9.477 1 96.81 103 LYS A CA 1
ATOM 793 C C . LYS A 1 103 ? -3.963 -7.691 7.961 1 96.81 103 LYS A C 1
ATOM 795 O O . LYS A 1 103 ? -3.275 -8.445 7.27 1 96.81 103 LYS A O 1
ATOM 800 N N . ALA A 1 104 ? -4.895 -6.895 7.457 1 97.56 104 ALA A N 1
ATOM 801 C CA . ALA A 1 104 ? -5.121 -6.82 6.016 1 97.56 104 ALA A CA 1
ATOM 802 C C . ALA A 1 104 ? -3.857 -6.379 5.285 1 97.56 104 ALA A C 1
ATOM 804 O O . ALA A 1 104 ? -3.5 -6.941 4.246 1 97.56 104 ALA A O 1
ATOM 805 N N . ILE A 1 105 ? -3.174 -5.445 5.828 1 98.56 105 ILE A N 1
ATOM 806 C CA . ILE A 1 105 ? -1.947 -4.93 5.23 1 98.56 105 ILE A CA 1
ATOM 807 C C . ILE A 1 105 ? -0.861 -6 5.273 1 98.56 105 ILE A C 1
ATOM 809 O O . ILE A 1 105 ? -0.152 -6.215 4.285 1 98.56 105 ILE A O 1
ATOM 813 N N . ASP A 1 106 ? -0.78 -6.691 6.371 1 98.44 106 ASP A N 1
ATOM 814 C CA . ASP A 1 106 ? 0.228 -7.738 6.523 1 98.44 106 ASP A CA 1
ATOM 815 C C . ASP A 1 106 ? 0.02 -8.852 5.504 1 98.44 106 ASP A C 1
ATOM 817 O O . ASP A 1 106 ? 0.98 -9.336 4.898 1 98.44 106 ASP A O 1
ATOM 821 N N . VAL A 1 107 ? -1.162 -9.203 5.312 1 98.31 107 VAL A N 1
ATOM 822 C CA . VAL A 1 107 ? -1.466 -10.312 4.414 1 98.31 107 VAL A CA 1
ATOM 823 C C . VAL A 1 107 ? -1.339 -9.859 2.965 1 98.31 107 VAL A C 1
ATOM 825 O O . VAL A 1 107 ? -0.68 -10.516 2.154 1 98.31 107 VAL A O 1
ATOM 828 N N . ASN A 1 108 ? -1.931 -8.695 2.664 1 98.5 108 ASN A N 1
ATOM 829 C CA . ASN A 1 108 ? -2.117 -8.289 1.274 1 98.5 108 ASN A CA 1
ATOM 830 C C . ASN A 1 108 ? -0.86 -7.637 0.707 1 98.5 108 ASN A C 1
ATOM 832 O O . ASN A 1 108 ? -0.669 -7.602 -0.51 1 98.5 108 ASN A O 1
ATOM 836 N N . VAL A 1 109 ? -0.056 -7.078 1.567 1 98.75 109 VAL A N 1
ATOM 837 C CA . VAL A 1 109 ? 1.075 -6.309 1.06 1 98.75 109 VAL A CA 1
ATOM 838 C C . VAL A 1 109 ? 2.383 -6.949 1.52 1 98.75 109 VAL A C 1
ATOM 840 O O . VAL A 1 109 ? 3.146 -7.473 0.704 1 98.75 109 VAL A O 1
ATOM 843 N N . THR A 1 110 ? 2.547 -7.035 2.844 1 98.62 110 THR A N 1
ATOM 844 C CA . THR A 1 110 ? 3.822 -7.488 3.387 1 98.62 110 THR A CA 1
ATOM 845 C C . THR A 1 110 ? 4.133 -8.914 2.934 1 98.62 110 THR A C 1
ATOM 847 O O . THR A 1 110 ? 5.242 -9.195 2.484 1 98.62 110 THR A O 1
ATOM 850 N N . ALA A 1 111 ? 3.16 -9.727 3.033 1 98.69 111 ALA A N 1
ATOM 851 C CA . ALA A 1 111 ? 3.363 -11.125 2.668 1 98.69 111 ALA A CA 1
ATOM 852 C C . ALA A 1 111 ? 3.633 -11.266 1.172 1 98.69 111 ALA A C 1
ATOM 854 O O . ALA A 1 111 ? 4.406 -12.125 0.752 1 98.69 111 ALA A O 1
ATOM 855 N N . VAL A 1 112 ? 2.988 -10.469 0.347 1 98.69 112 VAL A N 1
ATOM 856 C CA . VAL A 1 112 ? 3.186 -10.516 -1.099 1 98.69 112 VAL A CA 1
ATOM 857 C C . VAL A 1 112 ? 4.605 -10.062 -1.44 1 98.69 112 VAL A C 1
ATOM 859 O O . VAL A 1 112 ? 5.277 -10.688 -2.264 1 98.69 112 VAL A O 1
ATOM 862 N N . ILE A 1 113 ? 5.047 -9.016 -0.808 1 98.56 113 ILE A N 1
ATOM 863 C CA . ILE A 1 113 ? 6.406 -8.531 -1.021 1 98.56 113 ILE A CA 1
ATOM 864 C C . ILE A 1 113 ? 7.41 -9.602 -0.599 1 98.56 113 ILE A C 1
ATOM 866 O O . ILE A 1 113 ? 8.344 -9.914 -1.342 1 98.56 113 ILE A O 1
ATOM 870 N N . ARG A 1 114 ? 7.164 -10.172 0.546 1 98.31 114 ARG A N 1
ATOM 871 C CA . ARG A 1 114 ? 8.062 -11.203 1.047 1 98.31 114 ARG A CA 1
ATOM 872 C C . ARG A 1 114 ? 8.078 -12.414 0.114 1 98.31 114 ARG A C 1
ATOM 874 O O . ARG A 1 114 ? 9.148 -12.906 -0.247 1 98.31 114 ARG A O 1
ATOM 881 N N . GLY A 1 115 ? 6.895 -12.852 -0.264 1 98.62 115 GLY A N 1
ATOM 882 C CA . GLY A 1 115 ? 6.824 -13.961 -1.206 1 98.62 115 GLY A CA 1
ATOM 883 C C . GLY A 1 115 ? 7.551 -13.68 -2.508 1 98.62 115 GLY A C 1
ATOM 884 O O . GLY A 1 115 ? 8.266 -14.547 -3.02 1 98.62 115 GLY A O 1
ATOM 885 N N . THR A 1 116 ? 7.371 -12.523 -2.998 1 98.56 116 THR A N 1
ATOM 886 C CA . THR A 1 116 ? 8.016 -12.133 -4.246 1 98.56 116 THR A CA 1
ATOM 887 C C . THR A 1 116 ? 9.531 -12.172 -4.105 1 98.56 116 THR A C 1
ATOM 889 O O . THR A 1 116 ? 10.227 -12.727 -4.957 1 98.56 116 THR A O 1
ATOM 892 N N . LEU A 1 117 ? 10.023 -11.633 -3.035 1 97.12 117 LEU A N 1
ATOM 893 C CA . LEU A 1 117 ? 11.469 -11.594 -2.812 1 97.12 117 LEU A CA 1
ATOM 894 C C . LEU A 1 117 ? 12.031 -13 -2.631 1 97.12 117 LEU A C 1
ATOM 896 O O . LEU A 1 117 ? 13.102 -13.312 -3.154 1 97.12 117 LEU A O 1
ATOM 900 N N . LEU A 1 118 ? 11.32 -13.836 -1.93 1 97.75 118 LEU A N 1
ATOM 901 C CA . LEU A 1 118 ? 11.742 -15.227 -1.76 1 97.75 118 LEU A CA 1
ATOM 902 C C . LEU A 1 118 ? 11.75 -15.953 -3.098 1 97.75 118 LEU A C 1
ATOM 904 O O . LEU A 1 118 ? 12.68 -16.703 -3.391 1 97.75 118 LEU A O 1
ATOM 908 N N . GLY A 1 119 ? 10.688 -15.711 -3.893 1 98.19 119 GLY A N 1
ATOM 909 C CA . GLY A 1 119 ? 10.625 -16.312 -5.219 1 98.19 119 GLY A CA 1
ATOM 910 C C . GLY A 1 119 ? 11.773 -15.883 -6.117 1 98.19 119 GLY A C 1
ATOM 911 O O . GLY A 1 119 ? 12.406 -16.719 -6.758 1 98.19 119 GLY A O 1
ATOM 912 N N . ILE A 1 120 ? 12.062 -14.609 -6.117 1 96.75 120 ILE A N 1
ATOM 913 C CA . ILE A 1 120 ? 13.141 -14.078 -6.938 1 96.75 120 ILE A CA 1
ATOM 914 C C . ILE A 1 120 ? 14.477 -14.688 -6.496 1 96.75 120 ILE A C 1
ATOM 916 O O . ILE A 1 120 ? 15.289 -15.094 -7.332 1 96.75 120 ILE A O 1
ATOM 920 N N . GLN A 1 121 ? 14.656 -14.703 -5.219 1 95.94 121 GLN A N 1
ATOM 921 C CA . GLN A 1 121 ? 15.906 -15.242 -4.688 1 95.94 121 GLN A CA 1
ATOM 922 C C . GLN A 1 121 ? 16.141 -16.672 -5.188 1 95.94 121 GLN A C 1
ATOM 924 O O . GLN A 1 121 ? 17.281 -17.047 -5.461 1 95.94 121 GLN A O 1
ATOM 929 N N . GLN A 1 122 ? 15.125 -17.359 -5.371 1 96.5 122 GLN A N 1
ATOM 930 C CA . GLN A 1 122 ? 15.234 -18.766 -5.781 1 96.5 122 GLN A CA 1
ATOM 931 C C . GLN A 1 122 ? 15.359 -18.875 -7.297 1 96.5 122 GLN A C 1
ATOM 933 O O . GLN A 1 122 ? 16.078 -19.75 -7.797 1 96.5 122 GLN A O 1
ATOM 938 N N . MET A 1 123 ? 14.781 -17.938 -8.008 1 97.69 123 MET A N 1
ATOM 939 C CA . MET A 1 123 ? 14.617 -18.094 -9.445 1 97.69 123 MET A CA 1
ATOM 940 C C . MET A 1 123 ? 15.703 -17.328 -10.203 1 97.69 123 MET A C 1
ATOM 942 O O . MET A 1 123 ? 15.984 -17.625 -11.367 1 97.69 123 MET A O 1
ATOM 946 N N . ARG A 1 124 ? 16.328 -16.375 -9.562 1 95.12 124 ARG A N 1
ATOM 947 C CA . ARG A 1 124 ? 17.141 -15.383 -10.273 1 95.12 124 ARG A CA 1
ATOM 948 C C . ARG A 1 124 ? 18.359 -16.031 -10.906 1 95.12 124 ARG A C 1
ATOM 950 O O . ARG A 1 124 ? 19.031 -16.859 -10.281 1 95.12 124 ARG A O 1
ATOM 957 N N . LYS A 1 125 ? 18.672 -15.609 -12.062 1 94.38 125 LYS A N 1
ATOM 958 C CA . LYS A 1 125 ? 19.719 -16.219 -12.867 1 94.38 125 LYS A CA 1
ATOM 959 C C . LYS A 1 125 ? 21.109 -15.852 -12.336 1 94.38 125 LYS A C 1
ATOM 961 O O . LYS A 1 125 ? 22.047 -16.656 -12.406 1 94.38 125 LYS A O 1
ATOM 966 N N . ASP A 1 126 ? 21.156 -14.664 -11.836 1 93 126 ASP A N 1
ATOM 967 C CA . ASP A 1 126 ? 22.469 -14.188 -11.391 1 93 126 ASP A CA 1
ATOM 968 C C . ASP A 1 126 ? 22.875 -14.844 -10.07 1 93 126 ASP A C 1
ATOM 970 O O . ASP A 1 126 ? 23.953 -14.586 -9.555 1 93 126 ASP A O 1
ATOM 974 N N . SER A 1 127 ? 22.031 -15.719 -9.602 1 92.06 127 SER A N 1
ATOM 975 C CA . SER A 1 127 ? 22.359 -16.469 -8.398 1 92.06 127 SER A CA 1
ATOM 976 C C . SER A 1 127 ? 22.141 -17.969 -8.609 1 92.06 127 SER A C 1
ATOM 978 O O . SER A 1 127 ? 21.828 -18.703 -7.668 1 92.06 127 SER A O 1
ATOM 980 N N . GLY A 1 128 ? 22.141 -18.359 -9.906 1 92.5 128 GLY A N 1
ATOM 981 C CA . GLY A 1 128 ? 22.141 -19.766 -10.227 1 92.5 128 GLY A CA 1
ATOM 982 C C . GLY A 1 128 ? 20.766 -20.312 -10.586 1 92.5 128 GLY A C 1
ATOM 983 O O . GLY A 1 128 ? 20.625 -21.484 -10.922 1 92.5 128 GLY A O 1
ATOM 984 N N . GLY A 1 129 ? 19.812 -19.453 -10.539 1 94.12 129 GLY A N 1
ATOM 985 C CA . GLY A 1 129 ? 18.469 -19.875 -10.938 1 94.12 129 GLY A CA 1
ATOM 986 C C . GLY A 1 129 ? 18.281 -19.906 -12.445 1 94.12 129 GLY A C 1
ATOM 987 O O . GLY A 1 129 ? 19.219 -19.656 -13.203 1 94.12 129 GLY A O 1
ATOM 988 N N . LYS A 1 130 ? 17.109 -20.312 -12.852 1 94.88 130 LYS A N 1
ATOM 989 C CA . LYS A 1 130 ? 16.812 -20.453 -14.281 1 94.88 130 LYS A CA 1
ATOM 990 C C . LYS A 1 130 ? 15.797 -19.406 -14.742 1 94.88 130 LYS A C 1
ATOM 992 O O . LYS A 1 130 ? 15.281 -19.5 -15.859 1 94.88 130 LYS A O 1
ATOM 997 N N . GLY A 1 131 ? 15.523 -18.531 -13.938 1 96.31 131 GLY A N 1
ATOM 998 C CA . GLY A 1 131 ? 14.414 -17.625 -14.219 1 96.31 131 GLY A CA 1
ATOM 999 C C . GLY A 1 131 ? 13.07 -18.188 -13.781 1 96.31 131 GLY A C 1
ATOM 1000 O O . GLY A 1 131 ? 13 -19.281 -13.219 1 96.31 131 GLY A O 1
ATOM 1001 N N . GLY A 1 132 ? 12.047 -17.406 -14 1 97.94 132 GLY A N 1
ATOM 1002 C CA . GLY A 1 132 ? 10.727 -17.844 -13.602 1 97.94 132 GLY A CA 1
ATOM 1003 C C . GLY A 1 132 ? 9.664 -16.781 -13.742 1 97.94 132 GLY A C 1
ATOM 1004 O O . GLY A 1 132 ? 9.906 -15.734 -14.359 1 97.94 132 GLY A O 1
ATOM 1005 N N . VAL A 1 133 ? 8.469 -17.125 -13.258 1 98.56 133 VAL A N 1
ATOM 1006 C CA . VAL A 1 133 ? 7.332 -16.219 -13.336 1 98.56 133 VAL A CA 1
ATOM 1007 C C . VAL A 1 133 ? 6.676 -16.094 -11.961 1 98.56 133 VAL A C 1
ATOM 1009 O O . VAL A 1 133 ? 6.402 -17.094 -11.297 1 98.56 133 VAL A O 1
ATOM 1012 N N . ILE A 1 134 ? 6.543 -14.891 -11.555 1 98.81 134 ILE A N 1
ATOM 1013 C CA . ILE A 1 134 ? 5.777 -14.578 -10.352 1 98.81 134 ILE A CA 1
ATOM 1014 C C . ILE A 1 134 ? 4.512 -13.812 -10.734 1 98.81 134 ILE A C 1
ATOM 1016 O O . ILE A 1 134 ? 4.578 -12.812 -11.461 1 98.81 134 ILE A O 1
ATOM 1020 N N . VAL A 1 135 ? 3.357 -14.305 -10.297 1 98.88 135 VAL A N 1
ATOM 1021 C CA . VAL A 1 135 ? 2.104 -13.578 -10.477 1 98.88 135 VAL A CA 1
ATOM 1022 C C . VAL A 1 135 ? 1.578 -13.109 -9.125 1 98.88 135 VAL A C 1
ATOM 1024 O O . VAL A 1 135 ? 1.271 -13.922 -8.25 1 98.88 135 VAL A O 1
ATOM 1027 N N . ASN A 1 136 ? 1.557 -11.82 -8.961 1 98.88 136 ASN A N 1
ATOM 1028 C CA . ASN A 1 136 ? 0.915 -11.219 -7.797 1 98.88 136 ASN A CA 1
ATOM 1029 C C . ASN A 1 136 ? -0.56 -10.93 -8.062 1 98.88 136 ASN A C 1
ATOM 1031 O O . ASN A 1 136 ? -0.894 -10.18 -8.984 1 98.88 136 ASN A O 1
ATOM 1035 N N . ILE A 1 137 ? -1.42 -11.547 -7.211 1 98.19 137 ILE A N 1
ATOM 1036 C CA . ILE A 1 137 ? -2.855 -11.344 -7.383 1 98.19 137 ILE A CA 1
ATOM 1037 C C . ILE A 1 137 ? -3.285 -10.07 -6.648 1 98.19 137 ILE A C 1
ATOM 1039 O O . ILE A 1 137 ? -3.219 -10.008 -5.422 1 98.19 137 ILE A O 1
ATOM 1043 N N . SER A 1 138 ? -3.648 -9.133 -7.395 1 97.38 138 SER A N 1
ATOM 1044 C CA . SER A 1 138 ? -4.227 -7.906 -6.848 1 97.38 138 SER A CA 1
ATOM 1045 C C . SER A 1 138 ? -5.75 -7.93 -6.93 1 97.38 138 SER A C 1
ATOM 1047 O O . SER A 1 138 ? -6.391 -8.836 -6.395 1 97.38 138 SER A O 1
ATOM 1049 N N . SER A 1 139 ? -6.34 -6.945 -7.488 1 94.5 139 SER A N 1
ATOM 1050 C CA . SER A 1 139 ? -7.77 -6.742 -7.691 1 94.5 139 SER A CA 1
ATOM 1051 C C . SER A 1 139 ? -8.031 -5.531 -8.578 1 94.5 139 SER A C 1
ATOM 1053 O O . SER A 1 139 ? -7.16 -4.68 -8.758 1 94.5 139 SER A O 1
ATOM 1055 N N . ILE A 1 140 ? -9.211 -5.496 -9.195 1 93.25 140 ILE A N 1
ATOM 1056 C CA . ILE A 1 140 ? -9.609 -4.262 -9.867 1 93.25 140 ILE A CA 1
ATOM 1057 C C . ILE A 1 140 ? -9.617 -3.111 -8.859 1 93.25 140 ILE A C 1
ATOM 1059 O O . ILE A 1 140 ? -9.43 -1.951 -9.234 1 93.25 140 ILE A O 1
ATOM 1063 N N . ALA A 1 141 ? -9.719 -3.418 -7.613 1 93.56 141 ALA A N 1
ATOM 1064 C CA . ALA A 1 141 ? -9.641 -2.424 -6.547 1 93.56 141 ALA A CA 1
ATOM 1065 C C . ALA A 1 141 ? -8.227 -1.875 -6.402 1 93.56 141 ALA A C 1
ATOM 1067 O O . ALA A 1 141 ? -8.008 -0.883 -5.703 1 93.56 141 ALA A O 1
ATOM 1068 N N . GLY A 1 142 ? -7.258 -2.465 -7.039 1 96.06 142 GLY A N 1
ATOM 1069 C CA . GLY A 1 142 ? -5.891 -1.967 -7.066 1 96.06 142 GLY A CA 1
ATOM 1070 C C . GLY A 1 142 ? -5.633 -0.989 -8.195 1 96.06 142 GLY A C 1
ATOM 1071 O O . GLY A 1 142 ? -4.508 -0.518 -8.375 1 96.06 142 GLY A O 1
ATOM 1072 N N . LEU A 1 143 ? -6.727 -0.682 -8.945 1 94.12 143 LEU A N 1
ATOM 1073 C CA . LEU A 1 143 ? -6.582 0.151 -10.133 1 94.12 143 LEU A CA 1
ATOM 1074 C C . LEU A 1 143 ? -7.492 1.373 -10.055 1 94.12 143 LEU A C 1
ATOM 1076 O O . LEU A 1 143 ? -7.445 2.242 -10.93 1 94.12 143 LEU A O 1
ATOM 1080 N N . ARG A 1 144 ? -8.273 1.407 -9.016 1 90.56 144 ARG A N 1
ATOM 1081 C CA . ARG A 1 144 ? -9.148 2.547 -8.773 1 90.56 144 ARG A CA 1
ATOM 1082 C C . ARG A 1 144 ? -9.484 2.672 -7.289 1 90.56 144 ARG A C 1
ATOM 1084 O O . ARG A 1 144 ? -9.43 1.688 -6.547 1 90.56 144 ARG A O 1
ATOM 1091 N N . ALA A 1 145 ? -9.836 3.889 -6.941 1 89.62 145 ALA A N 1
ATOM 1092 C CA . ALA A 1 145 ? -10.297 4.105 -5.57 1 89.62 145 ALA A CA 1
ATOM 1093 C C . ALA A 1 145 ? -11.641 3.432 -5.332 1 89.62 145 ALA A C 1
ATOM 1095 O O . ALA A 1 145 ? -12.523 3.461 -6.199 1 89.62 145 ALA A O 1
ATOM 1096 N N . VAL A 1 146 ? -11.797 2.82 -4.125 1 89.25 146 VAL A N 1
ATOM 1097 C CA . VAL A 1 146 ? -13.039 2.139 -3.775 1 89.25 146 VAL A CA 1
ATOM 1098 C C . VAL A 1 146 ? -13.547 2.656 -2.432 1 89.25 146 VAL A C 1
ATOM 1100 O O . VAL A 1 146 ? -12.992 2.332 -1.382 1 89.25 146 VAL A O 1
ATOM 1103 N N . SER A 1 147 ? -14.664 3.326 -2.449 1 89.06 147 SER A N 1
ATOM 1104 C CA . SER A 1 147 ? -15.18 4.043 -1.286 1 89.06 147 SER A CA 1
ATOM 1105 C C . SER A 1 147 ? -15.539 3.084 -0.158 1 89.06 147 SER A C 1
ATOM 1107 O O . SER A 1 147 ? -15.352 3.4 1.019 1 89.06 147 SER A O 1
ATOM 1109 N N . GLN A 1 148 ? -15.953 1.884 -0.494 1 89.88 148 GLN A N 1
ATOM 1110 C CA . GLN A 1 148 ? -16.469 0.966 0.521 1 89.88 148 GLN A CA 1
ATOM 1111 C C . GLN A 1 148 ? -15.336 0.125 1.115 1 89.88 148 GLN A C 1
ATOM 1113 O O . GLN A 1 148 ? -15.516 -0.512 2.156 1 89.88 148 GLN A O 1
ATOM 1118 N N . LEU A 1 149 ? -14.242 0.146 0.389 1 93.25 149 LEU A N 1
ATOM 1119 C CA . LEU A 1 149 ? -13.117 -0.691 0.801 1 93.25 149 LEU A CA 1
ATOM 1120 C C . LEU A 1 149 ? -11.805 0.078 0.709 1 93.25 149 LEU A C 1
ATOM 1122 O O . LEU A 1 149 ? -10.883 -0.339 0.001 1 93.25 149 LEU A O 1
ATOM 1126 N N . PRO A 1 150 ? -11.672 1.133 1.513 1 95.38 150 PRO A N 1
ATOM 1127 C CA . PRO A 1 150 ? -10.477 1.974 1.376 1 95.38 150 PRO A CA 1
ATOM 1128 C C . PRO A 1 150 ? -9.188 1.23 1.718 1 95.38 150 PRO A C 1
ATOM 1130 O O . PRO A 1 150 ? -8.172 1.411 1.045 1 95.38 150 PRO A O 1
ATOM 1133 N N . VAL A 1 151 ? -9.211 0.402 2.756 1 97.12 151 VAL A N 1
ATOM 1134 C CA . VAL A 1 151 ? -8.016 -0.335 3.15 1 97.12 151 VAL A CA 1
ATOM 1135 C C . VAL A 1 151 ? -7.672 -1.374 2.086 1 97.12 151 VAL A C 1
ATOM 1137 O O . VAL A 1 151 ? -6.52 -1.479 1.662 1 97.12 151 VAL A O 1
ATOM 1140 N N . TYR A 1 152 ? -8.648 -2.109 1.632 1 96.5 152 TYR A N 1
ATOM 1141 C CA . TYR A 1 152 ? -8.43 -3.131 0.614 1 96.5 152 TYR A CA 1
ATOM 1142 C C . TYR A 1 152 ? -7.879 -2.514 -0.666 1 96.5 152 TYR A C 1
ATOM 1144 O O . TYR A 1 152 ? -6.891 -3.002 -1.222 1 96.5 152 TYR A O 1
ATOM 1152 N N . SER A 1 153 ? -8.5 -1.423 -1.116 1 95.56 153 SER A N 1
ATOM 1153 C CA . SER A 1 153 ? -8.023 -0.714 -2.299 1 95.56 153 SER A CA 1
ATOM 1154 C C . SER A 1 153 ? -6.574 -0.263 -2.125 1 95.56 153 SER A C 1
ATOM 1156 O O . SER A 1 153 ? -5.754 -0.435 -3.029 1 95.56 153 SER A O 1
ATOM 1158 N N . ALA A 1 154 ? -6.309 0.257 -0.998 1 98.12 154 ALA A N 1
ATOM 1159 C CA . ALA A 1 154 ? -4.953 0.707 -0.695 1 98.12 154 ALA A CA 1
ATOM 1160 C C . ALA A 1 154 ? -3.951 -0.437 -0.831 1 98.12 154 ALA A C 1
ATOM 1162 O O . ALA A 1 154 ? -2.916 -0.291 -1.487 1 98.12 154 ALA A O 1
ATOM 1163 N N . THR A 1 155 ? -4.258 -1.563 -0.272 1 98.44 155 THR A N 1
ATOM 1164 C CA . THR A 1 155 ? -3.344 -2.697 -0.28 1 98.44 155 THR A CA 1
ATOM 1165 C C . THR A 1 155 ? -3.139 -3.219 -1.7 1 98.44 155 THR A C 1
ATOM 1167 O O . THR A 1 155 ? -2.021 -3.566 -2.084 1 98.44 155 THR A O 1
ATOM 1170 N N . LYS A 1 156 ? -4.16 -3.258 -2.428 1 97.94 156 LYS A N 1
ATOM 1171 C CA . LYS A 1 156 ? -4.07 -3.82 -3.771 1 97.94 156 LYS A CA 1
ATOM 1172 C C . LYS A 1 156 ? -3.387 -2.848 -4.73 1 97.94 156 LYS A C 1
ATOM 1174 O O . LYS A 1 156 ? -2.703 -3.268 -5.668 1 97.94 156 LYS A O 1
ATOM 1179 N N . HIS A 1 157 ? -3.49 -1.56 -4.484 1 97.75 157 HIS A N 1
ATOM 1180 C CA . HIS A 1 157 ? -2.676 -0.591 -5.207 1 97.75 157 HIS A CA 1
ATOM 1181 C C . HIS A 1 157 ? -1.193 -0.786 -4.91 1 97.75 157 HIS A C 1
ATOM 1183 O O . HIS A 1 157 ? -0.355 -0.658 -5.805 1 97.75 157 HIS A O 1
ATOM 1189 N N . ALA A 1 158 ? -0.925 -1.014 -3.678 1 98.62 158 ALA A N 1
ATOM 1190 C CA . ALA A 1 158 ? 0.462 -1.258 -3.293 1 98.62 158 ALA A CA 1
ATOM 1191 C C . ALA A 1 158 ? 1.045 -2.441 -4.059 1 98.62 158 ALA A C 1
ATOM 1193 O O . ALA A 1 158 ? 2.18 -2.381 -4.539 1 98.62 158 ALA A O 1
ATOM 1194 N N . VAL A 1 159 ? 0.283 -3.467 -4.215 1 98.69 159 VAL A N 1
ATOM 1195 C CA . VAL A 1 159 ? 0.725 -4.672 -4.91 1 98.69 159 VAL A CA 1
ATOM 1196 C C . VAL A 1 159 ? 1.021 -4.34 -6.371 1 98.69 159 VAL A C 1
ATOM 1198 O O . VAL A 1 159 ? 2.047 -4.758 -6.914 1 98.69 159 VAL A O 1
ATOM 1201 N N . VAL A 1 160 ? 0.153 -3.588 -6.98 1 98.12 160 VAL A N 1
ATOM 1202 C CA . VAL A 1 160 ? 0.338 -3.209 -8.383 1 98.12 160 VAL A CA 1
ATOM 1203 C C . VAL A 1 160 ? 1.621 -2.396 -8.531 1 98.12 160 VAL A C 1
ATOM 1205 O O . VAL A 1 160 ? 2.469 -2.711 -9.367 1 98.12 160 VAL A O 1
ATOM 1208 N N . SER A 1 161 ? 1.805 -1.434 -7.707 1 97.44 161 SER A N 1
ATOM 1209 C CA . SER A 1 161 ? 2.965 -0.554 -7.805 1 97.44 161 SER A CA 1
ATOM 1210 C C . SER A 1 161 ? 4.258 -1.312 -7.531 1 97.44 161 SER A C 1
ATOM 1212 O O . SER A 1 161 ? 5.246 -1.144 -8.25 1 97.44 161 SER A O 1
ATOM 1214 N N . PHE A 1 162 ? 4.238 -2.129 -6.496 1 98.31 162 PHE A N 1
ATOM 1215 C CA . PHE A 1 162 ? 5.418 -2.914 -6.152 1 98.31 162 PHE A CA 1
ATOM 1216 C C . PHE A 1 162 ? 5.855 -3.779 -7.328 1 98.31 162 PHE A C 1
ATOM 1218 O O . PHE A 1 162 ? 7.031 -3.779 -7.703 1 98.31 162 PHE A O 1
ATOM 1225 N N . SER A 1 163 ? 4.891 -4.422 -7.852 1 98.38 163 SER A N 1
ATOM 1226 C CA . SER A 1 163 ? 5.156 -5.367 -8.93 1 98.38 163 SER A CA 1
ATOM 1227 C C . SER A 1 163 ? 5.727 -4.656 -10.156 1 98.38 163 SER A C 1
ATOM 1229 O O . SER A 1 163 ? 6.723 -5.102 -10.727 1 98.38 163 SER A O 1
ATOM 1231 N N . ARG A 1 164 ? 5.074 -3.574 -10.5 1 96.19 164 ARG A N 1
ATOM 1232 C CA . ARG A 1 164 ? 5.527 -2.818 -11.664 1 96.19 164 ARG A CA 1
ATOM 1233 C C . ARG A 1 164 ? 6.918 -2.236 -11.43 1 96.19 164 ARG A C 1
ATOM 1235 O O . ARG A 1 164 ? 7.75 -2.217 -12.336 1 96.19 164 ARG A O 1
ATOM 1242 N N . SER A 1 165 ? 7.145 -1.771 -10.227 1 94.06 165 SER A N 1
ATOM 1243 C CA . SER A 1 165 ? 8.445 -1.192 -9.898 1 94.06 165 SER A CA 1
ATOM 1244 C C . SER A 1 165 ? 9.547 -2.24 -9.969 1 94.06 165 SER A C 1
ATOM 1246 O O . SER A 1 165 ? 10.617 -1.983 -10.516 1 94.06 165 SER A O 1
ATOM 1248 N N . PHE A 1 166 ? 9.25 -3.377 -9.477 1 92.06 166 PHE A N 1
ATOM 1249 C CA . PHE A 1 166 ? 10.258 -4.426 -9.398 1 92.06 166 PHE A CA 1
ATOM 1250 C C . PHE A 1 166 ? 10.492 -5.059 -10.766 1 92.06 166 PHE A C 1
ATOM 1252 O O . PHE A 1 166 ? 11.547 -5.648 -11.008 1 92.06 166 PHE A O 1
ATOM 1259 N N . ALA A 1 167 ? 9.555 -4.969 -11.625 1 93.25 167 ALA A N 1
ATOM 1260 C CA . ALA A 1 167 ? 9.625 -5.594 -12.938 1 93.25 167 ALA A CA 1
ATOM 1261 C C . ALA A 1 167 ? 10.477 -4.762 -13.898 1 93.25 167 ALA A C 1
ATOM 1263 O O . ALA A 1 167 ? 10.766 -5.191 -15.016 1 93.25 167 ALA A O 1
ATOM 1264 N N . GLN A 1 168 ? 10.836 -3.594 -13.477 1 89 168 GLN A N 1
ATOM 1265 C CA . GLN A 1 168 ? 11.594 -2.717 -14.367 1 89 168 GLN A CA 1
ATOM 1266 C C . GLN A 1 168 ? 12.945 -3.326 -14.719 1 89 168 GLN A C 1
ATOM 1268 O O . GLN A 1 168 ? 13.453 -4.184 -13.992 1 89 168 GLN A O 1
ATOM 1273 N N . PRO A 1 169 ? 13.477 -2.877 -15.828 1 84.81 169 PRO A N 1
ATOM 1274 C CA . PRO A 1 169 ? 14.672 -3.502 -16.406 1 84.81 169 PRO A CA 1
ATOM 1275 C C . PRO A 1 169 ? 15.82 -3.607 -15.406 1 84.81 169 PRO A C 1
ATOM 1277 O O . PRO A 1 169 ? 16.594 -4.57 -15.445 1 84.81 169 PRO A O 1
ATOM 1280 N N . TYR A 1 170 ? 15.867 -2.725 -14.531 1 80.94 170 TYR A N 1
ATOM 1281 C CA . TYR A 1 170 ? 16.938 -2.729 -13.531 1 80.94 170 TYR A CA 1
ATOM 1282 C C . TYR A 1 170 ? 16.984 -4.059 -12.789 1 80.94 170 TYR A C 1
ATOM 1284 O O . TYR A 1 170 ? 18.062 -4.598 -12.539 1 80.94 170 TYR A O 1
ATOM 1292 N N . HIS A 1 171 ? 15.922 -4.656 -12.57 1 84.5 171 HIS A N 1
ATOM 1293 C CA . HIS A 1 171 ? 15.836 -5.914 -11.836 1 84.5 171 HIS A CA 1
ATOM 1294 C C . HIS A 1 171 ? 15.742 -7.098 -12.797 1 84.5 171 HIS A C 1
ATOM 1296 O O . HIS A 1 171 ? 16.438 -8.102 -12.625 1 84.5 171 HIS A O 1
ATOM 1302 N N . TYR A 1 172 ? 14.984 -6.953 -13.781 1 89 172 TYR A N 1
ATOM 1303 C CA . TYR A 1 172 ? 14.68 -8.062 -14.68 1 89 172 TYR A CA 1
ATOM 1304 C C . TYR A 1 172 ? 15.93 -8.531 -15.414 1 89 172 TYR A C 1
ATOM 1306 O O . TYR A 1 172 ? 16.141 -9.734 -15.586 1 89 172 TYR A O 1
ATOM 1314 N N . ASP A 1 173 ? 16.719 -7.609 -15.82 1 89.75 173 ASP A N 1
ATOM 1315 C CA . ASP A 1 173 ? 17.906 -7.945 -16.609 1 89.75 173 ASP A CA 1
ATOM 1316 C C . ASP A 1 173 ? 18.859 -8.82 -15.805 1 89.75 173 ASP A C 1
ATOM 1318 O O . ASP A 1 173 ? 19.562 -9.664 -16.375 1 89.75 173 ASP A O 1
ATOM 1322 N N . ARG A 1 174 ? 18.812 -8.711 -14.547 1 90.31 174 ARG A N 1
ATOM 1323 C CA . ARG A 1 174 ? 19.703 -9.477 -13.68 1 90.31 174 ARG A CA 1
ATOM 1324 C C . ARG A 1 174 ? 19.062 -10.797 -13.281 1 90.31 174 ARG A C 1
ATOM 1326 O O . ARG A 1 174 ? 19.766 -11.805 -13.133 1 90.31 174 ARG A O 1
ATOM 1333 N N . THR A 1 175 ? 17.812 -10.852 -13.203 1 93.12 175 THR A N 1
ATOM 1334 C CA . THR A 1 175 ? 17.156 -11.977 -12.547 1 93.12 175 THR A CA 1
ATOM 1335 C C . THR A 1 175 ? 16.5 -12.891 -13.57 1 93.12 175 THR A C 1
ATOM 1337 O O . THR A 1 175 ? 16.438 -14.109 -13.367 1 93.12 175 THR A O 1
ATOM 1340 N N . ASN A 1 176 ? 15.992 -12.328 -14.656 1 95.94 176 ASN A N 1
ATOM 1341 C CA . ASN A 1 176 ? 15.188 -13.031 -15.648 1 95.94 176 ASN A CA 1
ATOM 1342 C C . ASN A 1 176 ? 13.938 -13.641 -15.016 1 95.94 176 ASN A C 1
ATOM 1344 O O . ASN A 1 176 ? 13.523 -14.742 -15.383 1 95.94 176 ASN A O 1
ATOM 1348 N N . VAL A 1 177 ? 13.445 -13.016 -14.016 1 97.5 177 VAL A N 1
ATOM 1349 C CA . VAL A 1 177 ? 12.188 -13.398 -13.375 1 97.5 177 VAL A CA 1
ATOM 1350 C C . VAL A 1 177 ? 1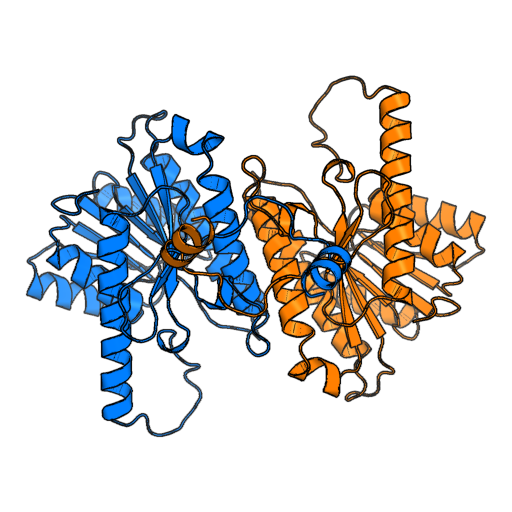1.094 -12.391 -13.727 1 97.5 177 VAL A C 1
ATOM 1352 O O . VAL A 1 177 ? 11.219 -11.203 -13.438 1 97.5 177 VAL A O 1
ATOM 1355 N N . LYS A 1 178 ? 10.062 -12.891 -14.398 1 97.75 178 LYS A N 1
ATOM 1356 C CA . LYS A 1 178 ? 8.93 -12.023 -14.734 1 97.75 178 LYS A CA 1
ATOM 1357 C C . LYS A 1 178 ? 8.039 -11.789 -13.516 1 97.75 178 LYS A C 1
ATOM 1359 O O . LYS A 1 178 ? 7.773 -12.711 -12.75 1 97.75 178 LYS A O 1
ATOM 1364 N N . VAL A 1 179 ? 7.691 -10.562 -13.344 1 98.25 179 VAL A N 1
ATOM 1365 C CA . VAL A 1 179 ? 6.703 -10.188 -12.336 1 98.25 179 VAL A CA 1
ATOM 1366 C C . VAL A 1 179 ? 5.469 -9.602 -13.023 1 98.25 179 VAL A C 1
ATOM 1368 O O . VAL A 1 179 ? 5.559 -8.586 -13.711 1 98.25 179 VAL A O 1
ATOM 1371 N N . ILE A 1 180 ? 4.32 -10.289 -12.812 1 98.38 180 ILE A N 1
ATOM 1372 C CA . ILE A 1 180 ? 3.074 -9.93 -13.484 1 98.38 180 ILE A CA 1
ATOM 1373 C C . ILE A 1 180 ? 1.969 -9.727 -12.445 1 98.38 180 ILE A C 1
ATOM 1375 O O . ILE A 1 180 ? 1.982 -10.352 -11.383 1 98.38 180 ILE A O 1
ATOM 1379 N N . VAL A 1 181 ? 1.057 -8.828 -12.789 1 98.62 181 VAL A N 1
ATOM 1380 C CA . VAL A 1 181 ? -0.067 -8.602 -11.883 1 98.62 181 VAL A CA 1
ATOM 1381 C C . VAL A 1 181 ? -1.365 -9.055 -12.547 1 98.62 181 VAL A C 1
ATOM 1383 O O . VAL A 1 181 ? -1.625 -8.719 -13.711 1 98.62 181 VAL A O 1
ATOM 1386 N N . LEU A 1 182 ? -2.143 -9.859 -11.867 1 98.12 182 LEU A N 1
ATOM 1387 C CA . LEU A 1 182 ? -3.504 -10.195 -12.266 1 98.12 182 LEU A CA 1
ATOM 1388 C C . LEU A 1 182 ? -4.523 -9.531 -11.344 1 98.12 182 LEU A C 1
ATOM 1390 O O . LEU A 1 182 ? -4.414 -9.625 -10.125 1 98.12 182 LEU A O 1
ATOM 1394 N N . CYS A 1 183 ? -5.488 -8.836 -11.93 1 96.75 183 CYS A N 1
ATOM 1395 C CA . CYS A 1 183 ? -6.508 -8.094 -11.195 1 96.75 183 CYS A CA 1
ATOM 1396 C C . CYS A 1 183 ? -7.895 -8.672 -11.453 1 96.75 183 CYS A C 1
ATOM 1398 O O . CYS A 1 183 ? -8.602 -8.211 -12.352 1 96.75 183 CYS A O 1
ATOM 1400 N N . PRO A 1 184 ? -8.328 -9.57 -10.594 1 95.38 184 PRO A N 1
ATOM 1401 C CA . PRO A 1 184 ? -9.695 -10.086 -10.711 1 95.38 184 PRO A CA 1
ATOM 1402 C C . PRO A 1 184 ? -10.75 -9.047 -10.32 1 95.38 184 PRO A C 1
ATOM 1404 O O . PRO A 1 184 ? -10.438 -8.086 -9.609 1 95.38 184 PRO A O 1
ATOM 1407 N N . GLY A 1 185 ? -11.969 -9.312 -10.727 1 90.19 185 GLY A N 1
ATOM 1408 C CA . GLY A 1 185 ? -13.094 -8.5 -10.289 1 90.19 185 GLY A CA 1
ATOM 1409 C C . GLY A 1 185 ? -13.477 -8.75 -8.844 1 90.19 185 GLY A C 1
ATOM 1410 O O . GLY A 1 185 ? -13.062 -9.742 -8.242 1 90.19 185 GLY A O 1
ATOM 1411 N N . LEU A 1 186 ? -14.25 -7.848 -8.195 1 78.62 186 LEU A N 1
ATOM 1412 C CA . LEU A 1 186 ? -14.625 -7.906 -6.785 1 78.62 186 LEU A CA 1
ATOM 1413 C C . LEU A 1 186 ? -15.555 -9.086 -6.52 1 78.62 186 LEU A C 1
ATOM 1415 O O . LEU A 1 186 ? -15.602 -9.602 -5.402 1 78.62 186 LEU A O 1
ATOM 1419 N N . THR A 1 187 ? -16.312 -9.469 -7.371 1 61.03 187 THR A N 1
ATOM 1420 C CA . THR A 1 187 ? -17.281 -10.531 -7.184 1 61.03 187 THR A CA 1
ATOM 1421 C C . THR A 1 187 ? -16.594 -11.883 -7.016 1 61.03 187 THR A C 1
ATOM 1423 O O . THR A 1 187 ? -17.234 -12.859 -6.609 1 61.03 187 THR A O 1
ATOM 1426 N N . SER A 1 188 ? -15.391 -11.875 -7.328 1 57.28 188 SER A N 1
ATOM 1427 C CA . SER A 1 188 ? -14.641 -13.117 -7.215 1 57.28 188 SER A CA 1
ATOM 1428 C C . SER A 1 188 ? -14.023 -13.266 -5.824 1 57.28 188 SER A C 1
ATOM 1430 O O . SER A 1 188 ? -13.422 -14.297 -5.516 1 57.28 188 SER A O 1
ATOM 1432 N N . ILE A 1 189 ? -14.234 -12.117 -5.016 1 54.97 189 ILE A N 1
ATOM 1433 C CA . ILE A 1 189 ? -13.578 -12.117 -3.715 1 54.97 189 ILE A CA 1
ATOM 1434 C C . ILE A 1 189 ? -14.531 -12.656 -2.652 1 54.97 189 ILE A C 1
ATOM 1436 O O . ILE A 1 189 ? -15.734 -12.391 -2.699 1 54.97 189 ILE A O 1
ATOM 1440 N N . PRO A 1 190 ? -14.07 -13.672 -1.86 1 48.06 190 PRO A N 1
ATOM 1441 C CA . PRO A 1 190 ? -14.938 -14.195 -0.8 1 48.06 190 PRO A CA 1
ATOM 1442 C C . PRO A 1 190 ? -15.695 -13.102 -0.055 1 48.06 190 PRO A C 1
ATOM 1444 O O . PRO A 1 190 ? -15.102 -12.086 0.326 1 48.06 190 PRO A O 1
ATOM 1447 N N . VAL A 1 191 ? -16.906 -12.812 -0.404 1 42.62 191 VAL A N 1
ATOM 1448 C CA . VAL A 1 191 ? -17.797 -11.867 0.259 1 42.62 191 VAL A CA 1
ATOM 1449 C C . VAL A 1 191 ? -17.625 -11.977 1.773 1 42.62 191 VAL A C 1
ATOM 1451 O O . VAL A 1 191 ? -17.391 -13.062 2.299 1 42.62 191 VAL A O 1
ATOM 1454 N N . LEU A 1 192 ? -17.656 -10.875 2.406 1 42.41 192 LEU A N 1
ATOM 1455 C CA . LEU A 1 192 ? -17.938 -10.828 3.836 1 42.41 192 LEU A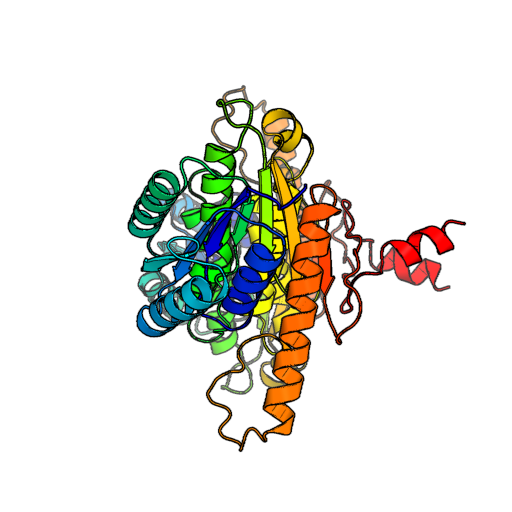 CA 1
ATOM 1456 C C . LEU A 1 192 ? -18.953 -11.891 4.227 1 42.41 192 LEU A C 1
ATOM 1458 O O . LEU A 1 192 ? -20.078 -11.906 3.701 1 42.41 192 LEU A O 1
ATOM 1462 N N . GLU A 1 193 ? -18.5 -12.992 4.594 1 38.03 193 GLU A N 1
ATOM 1463 C CA . GLU A 1 193 ? -19.344 -14.039 5.16 1 38.03 193 GLU A CA 1
ATOM 1464 C C . GLU A 1 193 ? -20.609 -13.453 5.777 1 38.03 193 GLU A C 1
ATOM 1466 O O . GLU A 1 193 ? -21.578 -14.18 6.043 1 38.03 193 GLU A O 1
ATOM 1471 N N . ASP A 1 194 ? -20.516 -12.188 6.293 1 36.09 194 ASP A N 1
ATOM 1472 C CA . ASP A 1 194 ? -21.672 -11.891 7.141 1 36.09 194 ASP A CA 1
ATOM 1473 C C . ASP A 1 194 ? -22.891 -11.539 6.297 1 36.09 194 ASP A C 1
ATOM 1475 O O . ASP A 1 194 ? -23.859 -10.984 6.805 1 36.09 194 ASP A O 1
ATOM 1479 N N . LEU A 1 195 ? -22.734 -11.32 5.09 1 37.53 195 LEU A N 1
ATOM 1480 C CA . LEU A 1 195 ? -24.125 -11.039 4.703 1 37.53 195 LEU A CA 1
ATOM 1481 C C . LEU A 1 195 ? -24.953 -12.312 4.711 1 37.53 195 LEU A C 1
ATOM 1483 O O . LEU A 1 195 ? -24.594 -13.305 4.07 1 37.53 195 LEU A O 1
ATOM 1487 N N . PRO A 1 196 ? -25.734 -12.508 5.699 1 36.22 196 PRO A N 1
ATOM 1488 C CA . PRO A 1 196 ? -26.672 -13.594 5.949 1 36.22 196 PRO A CA 1
ATOM 1489 C C . PRO A 1 196 ? -27.391 -14.07 4.68 1 36.22 196 PRO A C 1
ATOM 1491 O O . PRO A 1 196 ? -28.109 -15.07 4.703 1 36.22 196 PRO A O 1
ATOM 1494 N N . GLN A 1 197 ? -27.797 -13.219 3.76 1 41.28 197 GLN A N 1
ATOM 1495 C CA . GLN A 1 197 ? -28.969 -13.727 3.053 1 41.28 197 GLN A CA 1
ATOM 1496 C C . GLN A 1 197 ? -28.625 -14.984 2.266 1 41.28 197 GLN A C 1
ATOM 1498 O O . GLN A 1 197 ? -27.469 -15.203 1.895 1 41.28 197 GLN A O 1
ATOM 1503 N N . GLY A 1 198 ? -29.562 -15.875 1.956 1 45.22 198 GLY A N 1
ATOM 1504 C CA . GLY A 1 198 ? -29.797 -17.109 1.234 1 45.22 198 GLY A CA 1
ATOM 1505 C C . GLY A 1 198 ? -29.094 -17.156 -0.107 1 45.22 198 GLY A C 1
ATOM 1506 O O . GLY A 1 198 ? -29.531 -16.531 -1.071 1 45.22 198 GLY A O 1
ATOM 1507 N N . ILE A 1 199 ? -27.797 -17.391 0.008 1 52.31 199 ILE A N 1
ATOM 1508 C CA . ILE A 1 199 ? -27.109 -17.594 -1.264 1 52.31 199 ILE A CA 1
ATOM 1509 C C . ILE A 1 199 ? -27.812 -18.672 -2.074 1 52.31 199 ILE A C 1
ATOM 1511 O O . ILE A 1 199 ? -27.953 -19.812 -1.615 1 52.31 199 ILE A O 1
ATOM 1515 N N . SER A 1 200 ? -28.578 -18.266 -3.059 1 59.56 200 SER A N 1
ATOM 1516 C CA . SER A 1 200 ? -29.266 -19.188 -3.959 1 59.56 200 SER A CA 1
ATOM 1517 C C . SER A 1 200 ? -28.281 -20.031 -4.75 1 59.56 200 SER A C 1
ATOM 1519 O O . SER A 1 200 ? -27.094 -19.734 -4.812 1 59.56 200 SER A O 1
ATOM 1521 N N . SER A 1 201 ? -28.703 -21.219 -5.156 1 60.66 201 SER A N 1
ATOM 1522 C CA . SER A 1 201 ? -27.938 -22.078 -6.059 1 60.66 201 SER A CA 1
ATOM 1523 C C . SER A 1 201 ? -27.422 -21.297 -7.258 1 60.66 201 SER A C 1
ATOM 1525 O O . SER A 1 201 ? -26.312 -21.547 -7.746 1 60.66 201 SER A O 1
ATOM 1527 N N . THR A 1 202 ? -28.203 -20.328 -7.719 1 59.78 202 THR A N 1
ATOM 1528 C CA . THR A 1 202 ? -27.812 -19.484 -8.852 1 59.78 202 THR A CA 1
ATOM 1529 C C . THR A 1 202 ? -26.641 -18.594 -8.484 1 59.78 202 THR A C 1
ATOM 1531 O O . THR A 1 202 ? -25.734 -18.375 -9.297 1 59.78 202 THR A O 1
ATOM 1534 N N . ASP A 1 203 ? -26.578 -18.188 -7.242 1 63.66 203 ASP A N 1
ATOM 1535 C CA . ASP A 1 203 ? -25.484 -17.344 -6.777 1 63.66 203 ASP A CA 1
ATOM 1536 C C . ASP A 1 203 ? -24.172 -18.109 -6.715 1 63.66 203 ASP A C 1
ATOM 1538 O O . ASP A 1 203 ? -23.125 -17.594 -7.066 1 63.66 203 ASP A O 1
ATOM 1542 N N . ILE A 1 204 ? -24.375 -19.328 -6.402 1 66.19 204 ILE A N 1
ATOM 1543 C CA . ILE A 1 204 ? -23.203 -20.188 -6.289 1 66.19 204 ILE A CA 1
ATOM 1544 C C . ILE A 1 204 ? -22.641 -20.484 -7.68 1 66.19 204 ILE A C 1
ATOM 1546 O O . ILE A 1 204 ? -21.422 -20.453 -7.891 1 66.19 204 ILE A O 1
ATOM 1550 N N . LEU A 1 205 ? -23.469 -20.812 -8.617 1 63.59 205 LEU A N 1
ATOM 1551 C CA . LEU A 1 205 ? -23.062 -21.109 -9.984 1 63.59 205 LEU A CA 1
ATOM 1552 C C . LEU A 1 205 ? -22.359 -19.891 -10.609 1 63.59 205 LEU A C 1
ATOM 1554 O O . LEU A 1 205 ? -21.359 -20.031 -11.297 1 63.59 205 LEU A O 1
ATOM 1558 N N . GLN A 1 206 ? -22.891 -18.75 -10.43 1 68.31 206 GLN A N 1
ATOM 1559 C CA . GLN A 1 206 ? -22.312 -17.531 -11 1 68.31 206 GLN A CA 1
ATOM 1560 C C . GLN A 1 206 ? -20.953 -17.234 -10.391 1 68.31 206 GLN A C 1
ATOM 1562 O O . GLN A 1 206 ? -20.031 -16.812 -11.094 1 68.31 206 GLN A O 1
ATOM 1567 N N . LYS A 1 207 ? -20.875 -17.453 -9.219 1 71.5 207 LYS A N 1
ATOM 1568 C CA . LYS A 1 207 ? -19.594 -17.266 -8.539 1 71.5 207 LYS A CA 1
ATOM 1569 C C . LYS A 1 207 ? -18.531 -18.203 -9.094 1 71.5 207 LYS A C 1
ATOM 1571 O O . LYS A 1 207 ? -17.391 -17.781 -9.344 1 71.5 207 LYS A O 1
ATOM 1576 N N . ASN A 1 208 ? -18.891 -19.406 -9.297 1 74.56 208 ASN A N 1
ATOM 1577 C CA . ASN A 1 208 ? -17.953 -20.406 -9.812 1 74.56 208 ASN A CA 1
ATOM 1578 C C . ASN A 1 208 ? -17.484 -20.047 -11.219 1 74.56 208 ASN A C 1
ATOM 1580 O O . ASN A 1 208 ? -16.312 -20.203 -11.555 1 74.56 208 ASN A O 1
ATOM 1584 N N . GLN A 1 209 ? -18.391 -19.609 -12 1 74.06 209 GLN A N 1
ATOM 1585 C CA . GLN A 1 209 ? -18.047 -19.203 -13.359 1 74.06 209 GLN A CA 1
ATOM 1586 C C . GLN A 1 209 ? -17.047 -18.047 -13.359 1 74.06 209 GLN A C 1
ATOM 1588 O O . GLN A 1 209 ? -16.125 -18.016 -14.172 1 74.06 209 GLN A O 1
ATOM 1593 N N . LYS A 1 210 ? -17.266 -17.266 -12.422 1 84 210 LYS A N 1
ATOM 1594 C CA . LYS A 1 210 ? -16.375 -16.125 -12.328 1 84 210 LYS A CA 1
ATOM 1595 C C . LYS A 1 210 ? -14.977 -16.547 -11.891 1 84 210 LYS A C 1
ATOM 1597 O O . LYS A 1 210 ? -13.977 -16.094 -12.461 1 84 210 LYS A O 1
ATOM 1602 N N . VAL A 1 211 ? -14.969 -17.469 -11.016 1 91.06 211 VAL A N 1
ATOM 1603 C CA . VAL A 1 211 ? -13.688 -17.938 -10.492 1 91.06 211 VAL A CA 1
ATOM 1604 C C . VAL A 1 211 ? -12.945 -18.719 -11.57 1 91.06 211 VAL A C 1
ATOM 1606 O O . VAL A 1 211 ? -11.742 -18.562 -11.75 1 91.06 211 VAL A O 1
ATOM 1609 N N . ASP A 1 212 ? -13.672 -19.5 -12.344 1 92.81 212 ASP A N 1
ATOM 1610 C CA . ASP A 1 212 ? -13.078 -20.266 -13.445 1 92.81 212 ASP A CA 1
ATOM 1611 C C . ASP A 1 212 ? -12.492 -19.328 -14.5 1 92.81 212 ASP A C 1
ATOM 1613 O O . ASP A 1 212 ? -11.406 -19.594 -15.031 1 92.81 212 ASP A O 1
ATOM 1617 N N . SER A 1 213 ? -13.234 -18.312 -14.734 1 93.19 213 SER A N 1
ATOM 1618 C CA . SER A 1 213 ? -12.773 -17.344 -15.727 1 93.19 213 SER A CA 1
ATOM 1619 C C . SER A 1 213 ? -11.461 -16.703 -15.289 1 93.19 213 SER A C 1
ATOM 1621 O O . SER A 1 213 ? -10.555 -16.516 -16.109 1 93.19 213 SER A O 1
ATOM 1623 N N . VAL A 1 214 ? -11.352 -16.422 -14.07 1 95.75 214 VAL A N 1
ATOM 1624 C CA . VAL A 1 214 ? -10.133 -15.812 -13.547 1 95.75 214 VAL A CA 1
ATOM 1625 C C . VAL A 1 214 ? -8.977 -16.812 -13.648 1 95.75 214 VAL A C 1
ATOM 1627 O O . VAL A 1 214 ? -7.852 -16.438 -13.992 1 95.75 214 VAL A O 1
ATOM 1630 N N . ALA A 1 215 ? -9.258 -18.031 -13.398 1 96.25 215 ALA A N 1
ATOM 1631 C CA . ALA A 1 215 ? -8.227 -19.062 -13.461 1 96.25 215 ALA A CA 1
ATOM 1632 C C . ALA A 1 215 ? -7.727 -19.25 -14.891 1 96.25 215 ALA A C 1
ATOM 1634 O O . ALA A 1 215 ? -6.531 -19.438 -15.117 1 96.25 215 ALA A O 1
ATOM 1635 N N . HIS A 1 216 ? -8.648 -19.172 -15.836 1 96.12 216 HIS A N 1
ATOM 1636 C CA . HIS A 1 216 ? -8.234 -19.203 -17.234 1 96.12 216 HIS A CA 1
ATOM 1637 C C . HIS A 1 216 ? -7.344 -18.016 -17.578 1 96.12 216 HIS A C 1
ATOM 1639 O O . HIS A 1 216 ? -6.383 -18.141 -18.328 1 96.12 216 HIS A O 1
ATOM 1645 N N . GLY A 1 217 ? -7.699 -16.891 -17.031 1 96.62 217 GLY A N 1
ATOM 1646 C CA . GLY A 1 217 ? -6.863 -15.703 -17.203 1 96.62 217 GLY A CA 1
ATOM 1647 C C . GLY A 1 217 ? -5.461 -15.883 -16.656 1 96.62 217 GLY A C 1
ATOM 1648 O O . GLY A 1 217 ? -4.488 -15.453 -17.281 1 96.62 217 GLY A O 1
ATOM 1649 N N . LEU A 1 218 ? -5.352 -16.547 -15.539 1 97.81 218 LEU A N 1
ATOM 1650 C CA . LEU A 1 218 ? -4.047 -16.797 -14.93 1 97.81 218 LEU A CA 1
ATOM 1651 C C . LEU A 1 218 ? -3.172 -17.625 -15.867 1 97.81 218 LEU A C 1
ATOM 1653 O O . LEU A 1 218 ? -1.994 -17.312 -16.062 1 97.81 218 LEU A O 1
ATOM 1657 N N . ILE A 1 219 ? -3.746 -18.672 -16.422 1 98.38 219 ILE A N 1
ATOM 1658 C CA . ILE A 1 219 ? -3.01 -19.531 -17.328 1 98.38 219 ILE A CA 1
ATOM 1659 C C . ILE A 1 219 ? -2.516 -18.734 -18.531 1 98.38 219 ILE A C 1
ATOM 1661 O O . ILE A 1 219 ? -1.354 -18.844 -18.922 1 98.38 219 ILE A O 1
ATOM 1665 N N . TYR A 1 220 ? -3.375 -17.906 -19.047 1 97.94 220 TYR A N 1
ATOM 1666 C CA . TYR A 1 220 ? -3.014 -17.062 -20.188 1 97.94 220 TYR A CA 1
ATOM 1667 C C . TYR A 1 220 ? -1.858 -16.141 -19.828 1 97.94 220 TYR A C 1
ATOM 1669 O O . TYR A 1 220 ? -0.89 -16.031 -20.578 1 97.94 220 TYR A O 1
ATOM 1677 N N . VAL A 1 221 ? -1.927 -15.555 -18.703 1 97.81 221 VAL A N 1
ATOM 1678 C CA . VAL A 1 221 ? -0.943 -14.562 -18.297 1 97.81 221 VAL A CA 1
ATOM 1679 C C . VAL A 1 221 ? 0.409 -15.234 -18.062 1 97.81 221 VAL A C 1
ATOM 1681 O O . VAL A 1 221 ? 1.451 -14.688 -18.438 1 97.81 221 VAL A O 1
ATOM 1684 N N . ILE A 1 222 ? 0.448 -16.359 -17.5 1 98.5 222 ILE A N 1
ATOM 1685 C CA . ILE A 1 222 ? 1.698 -17.062 -17.281 1 98.5 222 ILE A CA 1
ATOM 1686 C C . ILE A 1 222 ? 2.357 -17.391 -18.625 1 98.5 222 ILE A C 1
ATOM 1688 O O . ILE A 1 222 ? 3.57 -17.234 -18.766 1 98.5 222 ILE A O 1
ATOM 1692 N N . ARG A 1 223 ? 1.556 -17.719 -19.562 1 97.88 223 ARG A N 1
ATOM 1693 C CA . ARG A 1 223 ? 2.066 -18.188 -20.844 1 97.88 223 ARG A CA 1
ATOM 1694 C C . ARG A 1 223 ? 2.496 -17.016 -21.719 1 97.88 223 ARG A C 1
ATOM 1696 O O . ARG A 1 223 ? 3.496 -17.094 -22.438 1 97.88 223 ARG A O 1
ATOM 1703 N N . CYS A 1 224 ? 1.761 -15.859 -21.594 1 96.94 224 CYS A N 1
ATOM 1704 C CA . CYS A 1 224 ? 1.867 -14.906 -22.688 1 96.94 224 CYS A CA 1
ATOM 1705 C C . CYS A 1 224 ? 2.244 -13.523 -22.188 1 96.94 224 CYS A C 1
ATOM 1707 O O . CYS A 1 224 ? 2.699 -12.672 -22.953 1 96.94 224 CYS A O 1
ATOM 1709 N N . ALA A 1 225 ? 2.037 -13.25 -20.953 1 96.94 225 ALA A N 1
ATOM 1710 C CA . ALA A 1 225 ? 2.17 -11.883 -20.453 1 96.94 225 ALA A CA 1
ATOM 1711 C C . ALA A 1 225 ? 3.631 -11.445 -20.438 1 96.94 225 ALA A C 1
ATOM 1713 O O . ALA A 1 225 ? 4.527 -12.266 -20.188 1 96.94 225 ALA A O 1
ATOM 1714 N N . GLN A 1 226 ? 3.832 -10.156 -20.656 1 95.81 226 GLN A N 1
ATOM 1715 C CA . GLN A 1 226 ? 5.16 -9.562 -20.547 1 95.81 226 GLN A CA 1
ATOM 1716 C C . GLN A 1 226 ? 5.477 -9.156 -19.109 1 95.81 226 GLN A C 1
ATOM 1718 O O . GLN A 1 226 ? 4.57 -8.875 -18.328 1 95.81 226 GLN A O 1
ATOM 1723 N N . ASN A 1 227 ? 6.777 -9.047 -18.859 1 96.69 227 ASN A N 1
ATOM 1724 C CA . ASN A 1 227 ? 7.227 -8.609 -17.531 1 96.69 227 ASN A CA 1
ATOM 1725 C C . ASN A 1 227 ? 6.684 -7.23 -17.188 1 96.69 227 ASN A C 1
ATOM 1727 O O . ASN A 1 227 ? 6.73 -6.312 -18 1 96.69 227 ASN A O 1
ATOM 1731 N N . GLY A 1 228 ? 6.137 -7.125 -16.016 1 96.06 228 GLY A N 1
ATOM 1732 C CA . GLY A 1 228 ? 5.688 -5.84 -15.508 1 96.06 228 GLY A CA 1
ATOM 1733 C C . GLY A 1 228 ? 4.277 -5.484 -15.938 1 96.06 228 GLY A C 1
ATOM 1734 O O . GLY A 1 228 ? 3.742 -4.449 -15.539 1 96.06 228 GLY A O 1
ATOM 1735 N N . SER A 1 229 ? 3.617 -6.355 -16.703 1 96.56 229 SER A N 1
ATOM 1736 C CA . SER A 1 229 ? 2.291 -6.047 -17.234 1 96.56 229 SER A CA 1
ATOM 1737 C C . SER A 1 229 ? 1.212 -6.27 -16.172 1 96.56 229 SER A C 1
ATOM 1739 O O . SER A 1 229 ? 1.416 -7.02 -15.219 1 96.56 229 SER A O 1
ATOM 1741 N N . VAL A 1 230 ? 0.125 -5.562 -16.328 1 97.44 230 VAL A N 1
ATOM 1742 C CA . VAL A 1 230 ? -1.036 -5.625 -15.453 1 97.44 230 VAL A CA 1
ATOM 1743 C C . VAL A 1 230 ? -2.262 -6.078 -16.234 1 97.44 230 VAL A C 1
ATOM 1745 O O . VAL A 1 230 ? -2.574 -5.516 -17.297 1 97.44 230 VAL A O 1
ATOM 1748 N N . TRP A 1 231 ? -2.992 -7.066 -15.672 1 97.44 231 TRP A N 1
ATOM 1749 C CA . TRP A 1 231 ? -4.074 -7.699 -16.406 1 97.44 231 TRP A CA 1
ATOM 1750 C C . TRP A 1 231 ? -5.355 -7.738 -15.586 1 97.44 231 TRP A C 1
ATOM 1752 O O . TRP A 1 231 ? -5.316 -8.031 -14.383 1 97.44 231 TRP A O 1
ATOM 1762 N N . ILE A 1 232 ? -6.465 -7.512 -16.234 1 95.5 232 ILE A N 1
ATOM 1763 C CA . ILE A 1 232 ? -7.773 -7.559 -15.586 1 95.5 232 ILE A CA 1
ATOM 1764 C C . ILE A 1 232 ? -8.539 -8.797 -16.062 1 95.5 232 ILE A C 1
ATOM 1766 O O . ILE A 1 232 ? -8.547 -9.109 -17.25 1 95.5 232 ILE A O 1
ATOM 1770 N N . SER A 1 233 ? -9.055 -9.523 -15.156 1 93.81 233 SER A N 1
ATOM 1771 C CA . SER A 1 233 ? -9.992 -10.609 -15.43 1 93.81 233 SER A CA 1
ATOM 1772 C C . SER A 1 233 ? -11.328 -10.375 -14.734 1 93.81 233 SER A C 1
ATOM 1774 O O . SER A 1 233 ? -11.453 -10.594 -13.531 1 93.81 233 SER A O 1
ATOM 1776 N N . GLU A 1 234 ? -12.305 -9.945 -15.5 1 85.88 234 GLU A N 1
ATOM 1777 C CA . GLU A 1 234 ? -13.609 -9.633 -14.922 1 85.88 234 GLU A CA 1
ATOM 1778 C C . GLU A 1 234 ? -14.734 -9.969 -15.891 1 85.88 234 GLU A C 1
ATOM 1780 O O . GLU A 1 234 ? -14.508 -10.094 -17.094 1 85.88 234 GLU A O 1
ATOM 1785 N N . ASP A 1 235 ? -15.969 -10.141 -15.336 1 81.31 235 ASP A N 1
ATOM 1786 C CA . ASP A 1 235 ? -17.219 -10.242 -16.062 1 81.31 235 ASP A CA 1
ATOM 1787 C C . ASP A 1 235 ? -17.203 -11.422 -17.031 1 81.31 235 ASP A C 1
ATOM 1789 O O . ASP A 1 235 ? -17.766 -11.352 -18.125 1 81.31 235 ASP A O 1
ATOM 1793 N N . GLU A 1 236 ? -16.438 -12.453 -16.703 1 83.69 236 GLU A N 1
ATOM 1794 C CA . GLU A 1 236 ? -16.359 -13.68 -17.484 1 83.69 236 GLU A CA 1
ATOM 1795 C C . GLU A 1 236 ? -15.914 -13.391 -18.922 1 83.69 236 GLU A C 1
ATOM 1797 O O . GLU A 1 236 ? -16.328 -14.078 -19.859 1 83.69 236 GLU A O 1
ATOM 1802 N N . LYS A 1 237 ? -15.25 -12.297 -19.062 1 85.81 237 LYS A N 1
ATOM 1803 C CA . LYS A 1 237 ? -14.633 -11.953 -20.344 1 85.81 237 LYS A CA 1
ATOM 1804 C C . LYS A 1 237 ? -13.164 -12.367 -20.375 1 85.81 237 LYS A C 1
ATOM 1806 O O . LYS A 1 237 ? -12.562 -12.641 -19.344 1 85.81 237 LYS A O 1
ATOM 1811 N N . PRO A 1 238 ? -12.688 -12.492 -21.562 1 90.44 238 PRO A N 1
ATOM 1812 C CA . PRO A 1 238 ? -11.258 -12.797 -21.641 1 90.44 238 PRO A CA 1
ATOM 1813 C C . PRO A 1 238 ? -10.391 -11.781 -20.906 1 90.44 238 PRO A C 1
ATOM 1815 O O . PRO A 1 238 ? -10.711 -10.586 -20.906 1 90.44 238 PRO A O 1
ATOM 1818 N N . VAL A 1 239 ? -9.383 -12.266 -20.312 1 94.38 239 VAL A N 1
ATOM 1819 C CA . VAL A 1 239 ? -8.445 -11.414 -19.594 1 94.38 239 VAL A CA 1
ATOM 1820 C C . VAL A 1 239 ? -7.812 -10.414 -20.562 1 94.38 239 VAL A C 1
ATOM 1822 O O . VAL A 1 239 ? -7.57 -10.727 -21.734 1 94.38 239 VAL A O 1
ATOM 1825 N N . TYR A 1 240 ? -7.57 -9.188 -20.078 1 94.81 240 TYR A N 1
ATOM 1826 C CA . TYR A 1 240 ? -6.965 -8.172 -20.938 1 94.81 240 TYR A CA 1
ATOM 1827 C C . TYR A 1 240 ? -5.957 -7.332 -20.156 1 94.81 240 TYR A C 1
ATOM 1829 O O . TYR A 1 240 ? -6.094 -7.148 -18.953 1 94.81 240 TYR A O 1
ATOM 1837 N N . GLU A 1 241 ? -5.016 -6.84 -20.953 1 96.12 241 GLU A N 1
ATOM 1838 C CA . GLU A 1 241 ? -3.961 -6.016 -20.359 1 96.12 241 GLU A CA 1
ATOM 1839 C C . GLU A 1 241 ? -4.391 -4.551 -20.281 1 96.12 241 GLU A C 1
ATOM 1841 O O . GLU A 1 241 ? -5.055 -4.043 -21.188 1 96.12 241 GLU A O 1
ATOM 1846 N N . VAL A 1 242 ? -4.008 -3.924 -19.188 1 93.75 242 VAL A N 1
ATOM 1847 C CA . VAL A 1 242 ? -4.227 -2.486 -19.078 1 93.75 242 VAL A CA 1
ATOM 1848 C C . VAL A 1 242 ? -2.883 -1.764 -19 1 93.75 242 VAL A C 1
ATOM 1850 O O . VAL A 1 242 ? -1.903 -2.311 -18.5 1 93.75 242 VAL A O 1
ATOM 1853 N N . LEU A 1 243 ? -2.898 -0.541 -19.516 1 88.38 243 LEU A N 1
ATOM 1854 C CA . LEU A 1 243 ? -1.685 0.267 -19.484 1 88.38 243 LEU A CA 1
ATOM 1855 C C . LEU A 1 243 ? -1.759 1.324 -18.391 1 88.38 243 LEU A C 1
ATOM 1857 O O . LEU A 1 243 ? -2.719 2.096 -18.328 1 88.38 243 LEU A O 1
ATOM 1861 N N . LEU A 1 244 ? -0.835 1.244 -17.562 1 87.25 244 LEU A N 1
ATOM 1862 C CA . LEU A 1 244 ? -0.678 2.273 -16.531 1 87.25 244 LEU A CA 1
ATOM 1863 C C . LEU A 1 244 ? 0.523 3.162 -16.844 1 87.25 244 LEU A C 1
ATOM 1865 O O . LEU A 1 244 ? 1.585 2.668 -17.219 1 87.25 244 LEU A O 1
ATOM 1869 N N . PRO A 1 245 ? 0.303 4.457 -16.703 1 77.81 245 PRO A N 1
ATOM 1870 C CA . PRO A 1 245 ? 1.411 5.348 -17.062 1 77.81 245 PRO A CA 1
ATOM 1871 C C . PRO A 1 245 ? 2.621 5.176 -16.141 1 77.81 245 PRO A C 1
ATOM 1873 O O . PRO A 1 245 ? 2.463 4.93 -14.945 1 77.81 245 PRO A O 1
ATOM 1876 N N . ASP A 1 246 ? 3.744 5.277 -16.797 1 74.94 246 ASP A N 1
ATOM 1877 C CA . ASP A 1 246 ? 4.984 5.285 -16.031 1 74.94 246 ASP A CA 1
ATOM 1878 C C . ASP A 1 246 ? 5.422 6.711 -15.703 1 74.94 246 ASP A C 1
ATOM 1880 O O . ASP A 1 246 ? 6.484 6.922 -15.117 1 74.94 246 ASP A O 1
ATOM 1884 N N . THR A 1 247 ? 4.566 7.637 -16.156 1 71.12 247 THR A N 1
ATOM 1885 C CA . THR A 1 247 ? 4.844 9.055 -15.922 1 71.12 247 THR A CA 1
ATOM 1886 C C . THR A 1 247 ? 3.844 9.648 -14.93 1 71.12 247 THR A C 1
ATOM 1888 O O . THR A 1 247 ? 2.812 9.031 -14.641 1 71.12 247 THR A O 1
ATOM 1891 N N . LEU A 1 248 ? 4.227 10.758 -14.516 1 78.38 248 LEU A N 1
ATOM 1892 C CA . LEU A 1 248 ? 3.314 11.445 -13.609 1 78.38 248 LEU A CA 1
ATOM 1893 C C . LEU A 1 248 ? 2.004 11.781 -14.312 1 78.38 248 LEU A C 1
ATOM 1895 O O . LEU A 1 248 ? 1.996 12.094 -15.5 1 78.38 248 LEU A O 1
ATOM 1899 N N . PRO A 1 249 ? 0.953 11.68 -13.5 1 79.12 249 PRO A N 1
ATOM 1900 C CA . PRO A 1 249 ? -0.336 12.039 -14.102 1 79.12 249 PRO A CA 1
ATOM 1901 C C . PRO A 1 249 ? -0.388 13.492 -14.562 1 79.12 249 PRO A C 1
ATOM 1903 O O . PRO A 1 249 ? 0.406 14.32 -14.109 1 79.12 249 PRO A O 1
ATOM 1906 N N . GLN A 1 250 ? -1.273 13.688 -15.406 1 74.5 250 GLN A N 1
ATOM 1907 C CA . GLN A 1 250 ? -1.41 15.008 -16.016 1 74.5 250 GLN A CA 1
ATOM 1908 C C . GLN A 1 250 ? -1.979 16.016 -15.008 1 74.5 250 GLN A C 1
ATOM 1910 O O . GLN A 1 250 ? -2.797 15.648 -14.156 1 74.5 250 GLN A O 1
ATOM 1915 N N . LYS A 1 251 ? -1.467 17.297 -15.203 1 80.56 251 LYS A N 1
ATOM 1916 C CA . LYS A 1 251 ? -1.996 18.406 -14.406 1 80.56 251 LYS A CA 1
ATOM 1917 C C . LYS A 1 251 ? -3.475 18.641 -14.711 1 80.56 251 LYS A C 1
ATOM 1919 O O . LYS A 1 251 ? -3.891 18.594 -15.867 1 80.56 251 LYS A O 1
ATOM 1924 N N . LYS A 1 252 ? -4.281 18.859 -13.711 1 76.75 252 LYS A N 1
ATOM 1925 C CA . LYS A 1 252 ? -5.711 19.094 -13.883 1 76.75 252 LYS A CA 1
ATOM 1926 C C . LYS A 1 252 ? -5.965 20.234 -14.875 1 76.75 252 LYS A C 1
ATOM 1928 O O . LYS A 1 252 ? -6.906 20.172 -15.672 1 76.75 252 LYS A O 1
ATOM 1933 N N . THR A 1 253 ? -5.195 21.266 -14.797 1 61.19 253 THR A N 1
ATOM 1934 C CA . THR A 1 253 ? -5.379 22.406 -15.688 1 61.19 253 THR A CA 1
ATOM 1935 C C . THR A 1 253 ? -5.148 21.984 -17.141 1 61.19 253 THR A C 1
ATOM 1937 O O . THR A 1 253 ? -5.719 22.578 -18.062 1 61.19 253 THR A O 1
ATOM 1940 N N . GLU A 1 254 ? -4.332 21.078 -17.391 1 56 254 GLU A N 1
ATOM 1941 C CA . GLU A 1 254 ? -4.004 20.641 -18.75 1 56 254 GLU A CA 1
ATOM 1942 C C . GLU A 1 254 ? -5.102 19.75 -19.312 1 56 254 GLU A C 1
ATOM 1944 O O . GLU A 1 254 ? -5.238 19.641 -20.547 1 56 254 GLU A O 1
ATOM 1949 N N . ILE A 1 255 ? -5.832 19.188 -18.531 1 52.69 255 ILE A N 1
ATOM 1950 C CA . ILE A 1 255 ? -6.953 18.391 -19.016 1 52.69 255 ILE A CA 1
ATOM 1951 C C . ILE A 1 255 ? -8.094 19.312 -19.453 1 52.69 255 ILE A C 1
ATOM 1953 O O . ILE A 1 255 ? -8.734 19.078 -20.469 1 52.69 255 ILE A O 1
ATOM 1957 N N . ASN A 1 256 ? -8.477 20.406 -18.656 1 45.66 256 ASN A N 1
ATOM 1958 C CA . ASN A 1 256 ? -9.531 21.312 -19.094 1 45.66 256 ASN A CA 1
ATOM 1959 C C . ASN A 1 256 ? -9.188 21.984 -20.422 1 45.66 256 ASN A C 1
ATOM 1961 O O . ASN A 1 256 ? -10.078 22.469 -21.109 1 45.66 256 ASN A O 1
ATOM 1965 N N . VAL A 1 257 ? -7.98 22.266 -20.734 1 43.25 257 VAL A N 1
ATOM 1966 C CA . VAL A 1 257 ? -7.715 22.906 -22.031 1 43.25 257 VAL A CA 1
ATOM 1967 C C . VAL A 1 257 ? -8 21.922 -23.156 1 43.25 257 VAL A C 1
ATOM 1969 O O . VAL A 1 257 ? -8.109 22.328 -24.312 1 43.25 257 VAL A O 1
ATOM 1972 N N . LYS A 1 258 ? -7.801 20.734 -23.016 1 39.5 258 LYS A N 1
ATOM 1973 C CA . LYS A 1 258 ? -8 19.844 -24.156 1 39.5 258 LYS A CA 1
ATOM 1974 C C . LYS A 1 258 ? -9.484 19.562 -24.375 1 39.5 258 LYS A C 1
ATOM 1976 O O . LYS A 1 258 ? -9.859 18.875 -25.328 1 39.5 258 LYS A O 1
ATOM 1981 N N . GLU A 1 259 ? -10.195 19.578 -23.391 1 34.25 259 GLU A N 1
ATOM 1982 C CA . GLU A 1 259 ? -11.625 19.406 -23.625 1 34.25 259 GLU A CA 1
ATOM 1983 C C . GLU A 1 259 ? -12.234 20.641 -24.25 1 34.25 259 GLU A C 1
ATOM 1985 O O . GLU A 1 259 ? -13.445 20.688 -24.516 1 34.25 259 GLU A O 1
ATOM 1990 N N . ASN A 1 260 ? -11.523 21.719 -24.203 1 30.56 260 ASN A N 1
ATOM 1991 C CA . ASN A 1 260 ? -12.07 22.734 -25.094 1 30.56 260 ASN A CA 1
ATOM 1992 C C . ASN A 1 260 ? -11.531 22.578 -26.516 1 30.56 260 ASN A C 1
ATOM 1994 O O . ASN A 1 260 ? -10.328 22.422 -26.719 1 30.56 260 ASN A O 1
ATOM 1998 N N . MET B 1 1 ? -9.672 25.594 4.059 1 92.12 1 MET B N 1
ATOM 1999 C CA . MET B 1 1 ? -9.883 26.016 5.441 1 92.12 1 MET B CA 1
ATOM 2000 C C . MET B 1 1 ? -8.867 27.078 5.84 1 92.12 1 MET B C 1
ATOM 2002 O O . MET B 1 1 ? -7.711 27.031 5.426 1 92.12 1 MET B O 1
ATOM 2006 N N . GLN B 1 2 ? -9.266 27.984 6.574 1 95.62 2 GLN B N 1
ATOM 2007 C CA . GLN B 1 2 ? -8.336 28.953 7.133 1 95.62 2 GLN B CA 1
ATOM 2008 C C . GLN B 1 2 ? -7.492 28.344 8.242 1 95.62 2 GLN B C 1
ATOM 2010 O O . GLN B 1 2 ? -8 27.578 9.062 1 95.62 2 GLN B O 1
ATOM 2015 N N . ILE B 1 3 ? -6.281 28.703 8.305 1 98.38 3 ILE B N 1
ATOM 2016 C CA . ILE B 1 3 ? -5.336 28.078 9.227 1 98.38 3 ILE B CA 1
ATOM 2017 C C . ILE B 1 3 ? -5.301 28.859 10.539 1 98.38 3 ILE B C 1
ATOM 2019 O O . ILE B 1 3 ? -4.945 28.312 11.586 1 98.38 3 ILE B O 1
ATOM 2023 N N . LYS B 1 4 ? -5.668 30.094 10.508 1 98.12 4 LYS B N 1
ATOM 2024 C CA . LYS B 1 4 ? -5.621 30.953 11.68 1 98.12 4 LYS B CA 1
ATOM 2025 C C . LYS B 1 4 ? -6.391 30.328 12.844 1 98.12 4 LYS B C 1
ATOM 2027 O O . LYS B 1 4 ? -7.527 29.891 12.68 1 98.12 4 LYS B O 1
ATOM 2032 N N . ASP B 1 5 ? -5.75 30.172 14 1 98 5 ASP B N 1
ATOM 2033 C CA . ASP B 1 5 ? -6.305 29.75 15.289 1 98 5 ASP B CA 1
ATOM 2034 C C . ASP B 1 5 ? -6.656 28.266 15.273 1 98 5 ASP B C 1
ATOM 2036 O O . ASP B 1 5 ? -7.477 27.812 16.078 1 98 5 ASP B O 1
ATOM 2040 N N . LYS B 1 6 ? -6.145 27.547 14.344 1 98.56 6 LYS B N 1
ATOM 2041 C CA . LYS B 1 6 ? -6.453 26.125 14.25 1 98.56 6 LYS B CA 1
ATOM 2042 C C . LYS B 1 6 ? -5.461 25.297 15.055 1 98.56 6 LYS B C 1
ATOM 2044 O O . LYS B 1 6 ? -4.301 25.688 15.211 1 98.56 6 LYS B O 1
ATOM 2049 N N . ARG B 1 7 ? -5.891 24.219 15.586 1 98.62 7 ARG B N 1
ATOM 2050 C CA . ARG B 1 7 ? -5.117 23.25 16.344 1 98.62 7 ARG B CA 1
ATOM 2051 C C . ARG B 1 7 ? -4.625 22.125 15.445 1 98.62 7 ARG B C 1
ATOM 2053 O O . ARG B 1 7 ? -5.41 21.516 14.703 1 98.62 7 ARG B O 1
ATOM 2060 N N . VAL B 1 8 ? -3.287 21.781 15.547 1 98.88 8 VAL B N 1
ATOM 2061 C CA . VAL B 1 8 ? -2.688 20.953 14.508 1 98.88 8 VAL B CA 1
ATOM 2062 C C . VAL B 1 8 ? -1.875 19.828 15.156 1 98.88 8 VAL B C 1
ATOM 2064 O O . VAL B 1 8 ? -1.189 20.047 16.156 1 98.88 8 VAL B O 1
ATOM 2067 N N . ILE B 1 9 ? -1.991 18.641 14.594 1 98.94 9 ILE B N 1
ATOM 2068 C CA . ILE B 1 9 ? -1.057 17.562 14.859 1 98.94 9 ILE B CA 1
ATOM 2069 C C . ILE B 1 9 ? -0.232 17.266 13.609 1 98.94 9 ILE B C 1
ATOM 2071 O O . ILE B 1 9 ? -0.768 17.234 12.5 1 98.94 9 ILE B O 1
ATOM 2075 N N . VAL B 1 10 ? 1.081 17.125 13.773 1 98.88 10 VAL B N 1
ATOM 2076 C CA . VAL B 1 10 ? 1.981 16.688 12.711 1 98.88 10 VAL B CA 1
ATOM 2077 C C . VAL B 1 10 ? 2.754 15.453 13.164 1 98.88 10 VAL B C 1
ATOM 2079 O O . VAL B 1 10 ? 3.492 15.5 14.148 1 98.88 10 VAL B O 1
ATOM 2082 N N . THR B 1 11 ? 2.541 14.359 12.445 1 98.75 11 THR B N 1
ATOM 2083 C CA . THR B 1 11 ? 3.375 13.195 12.711 1 98.75 11 THR B CA 1
ATOM 2084 C C . THR B 1 11 ? 4.637 13.227 11.852 1 98.75 11 THR B C 1
ATOM 2086 O O . THR B 1 11 ? 4.648 13.828 10.773 1 98.75 11 THR B O 1
ATOM 2089 N N . GLY B 1 12 ? 5.68 12.516 12.32 1 97.62 12 GLY B N 1
ATOM 2090 C CA . GLY B 1 12 ? 6.949 12.648 11.625 1 97.62 12 GLY B CA 1
ATOM 2091 C C . GLY B 1 12 ? 7.453 14.078 11.562 1 97.62 12 GLY B C 1
ATOM 2092 O O . GLY B 1 12 ? 7.93 14.531 10.523 1 97.62 12 GLY B O 1
ATOM 2093 N N . ALA B 1 13 ? 7.359 14.742 12.648 1 97.25 13 ALA B N 1
ATOM 2094 C CA . ALA B 1 13 ? 7.543 16.188 12.641 1 97.25 13 ALA B CA 1
ATOM 2095 C C . ALA B 1 13 ? 9.016 16.562 12.828 1 97.25 13 ALA B C 1
ATOM 2097 O O . ALA B 1 13 ? 9.398 17.719 12.656 1 97.25 13 ALA B O 1
ATOM 2098 N N . ALA B 1 14 ? 9.867 15.602 13.117 1 94.06 14 ALA B N 1
ATOM 2099 C CA . ALA B 1 14 ? 11.25 15.938 13.453 1 94.06 14 ALA B CA 1
ATOM 2100 C C . ALA B 1 14 ? 12.156 15.805 12.227 1 94.06 14 ALA B C 1
ATOM 2102 O O . ALA B 1 14 ? 13.375 15.969 12.328 1 94.06 14 ALA B O 1
ATOM 2103 N N . ASN B 1 15 ? 11.602 15.469 11.07 1 90.69 15 ASN B N 1
ATOM 2104 C CA . ASN B 1 15 ? 12.391 15.523 9.844 1 90.69 15 ASN B CA 1
ATOM 2105 C C . ASN B 1 15 ? 12.281 16.891 9.164 1 90.69 15 ASN B C 1
ATOM 2107 O O . ASN B 1 15 ? 11.586 17.781 9.656 1 90.69 15 ASN B O 1
ATOM 2111 N N . ASP B 1 16 ? 12.953 17.078 8.062 1 88.94 16 ASP B N 1
ATOM 2112 C CA . ASP B 1 16 ? 13.062 18.391 7.434 1 88.94 16 ASP B CA 1
ATOM 2113 C C . ASP B 1 16 ? 11.688 18.906 7 1 88.94 16 ASP B C 1
ATOM 2115 O O . ASP B 1 16 ? 11.352 20.062 7.246 1 88.94 16 ASP B O 1
ATOM 2119 N N . LEU B 1 17 ? 10.914 18.031 6.395 1 92.94 17 LEU B N 1
ATOM 2120 C CA . LEU B 1 17 ? 9.594 18.438 5.945 1 92.94 17 LEU B CA 1
ATOM 2121 C C . LEU B 1 17 ? 8.68 18.75 7.129 1 92.94 17 LEU B C 1
ATOM 2123 O O . LEU B 1 17 ? 8.016 19.781 7.16 1 92.94 17 LEU B O 1
ATOM 2127 N N . GLY B 1 18 ? 8.727 17.859 8.117 1 95.75 18 GLY B N 1
ATOM 2128 C CA . GLY B 1 18 ? 7.883 18.031 9.289 1 95.75 18 GLY B CA 1
ATOM 2129 C C . GLY B 1 18 ? 8.164 19.312 10.039 1 95.75 18 GLY B C 1
ATOM 2130 O O . GLY B 1 18 ? 7.234 20.031 10.438 1 95.75 18 GLY B O 1
ATOM 2131 N N . LEU B 1 19 ? 9.414 19.578 10.188 1 94.94 19 LEU B N 1
ATOM 2132 C CA . LEU B 1 19 ? 9.82 20.797 10.875 1 94.94 19 LEU B CA 1
ATOM 2133 C C . LEU B 1 19 ? 9.391 22.047 10.094 1 94.94 19 LEU B C 1
ATOM 2135 O O . LEU B 1 19 ? 8.852 22.984 10.664 1 94.94 19 LEU B O 1
ATOM 2139 N N . THR B 1 20 ? 9.594 22.016 8.82 1 95.5 20 THR B N 1
ATOM 2140 C CA . THR B 1 20 ? 9.266 23.156 7.977 1 95.5 20 THR B CA 1
ATOM 2141 C C . THR B 1 20 ? 7.754 23.328 7.859 1 95.5 20 THR B C 1
ATOM 2143 O O . THR B 1 20 ? 7.25 24.453 7.828 1 95.5 20 THR B O 1
ATOM 2146 N N . PHE B 1 21 ? 7.004 22.188 7.801 1 97.75 21 PHE B N 1
ATOM 2147 C CA . PHE B 1 21 ? 5.547 22.25 7.84 1 97.75 21 PHE B CA 1
ATOM 2148 C C . PHE B 1 21 ? 5.07 22.969 9.094 1 97.75 21 PHE B C 1
ATOM 2150 O O . PHE B 1 21 ? 4.238 23.875 9.023 1 97.75 21 PHE B O 1
ATOM 2157 N N . SER B 1 22 ? 5.668 22.562 10.203 1 98.44 22 SER B N 1
ATOM 2158 C CA . SER B 1 22 ? 5.254 23.125 11.492 1 98.44 22 SER B CA 1
ATOM 2159 C C . SER B 1 22 ? 5.527 24.625 11.562 1 98.44 22 SER B C 1
ATOM 2161 O O . SER B 1 22 ? 4.676 25.391 12.008 1 98.44 22 SER B O 1
ATOM 2163 N N . ARG B 1 23 ? 6.656 25.016 11.102 1 98 23 ARG B N 1
ATOM 2164 C CA . ARG B 1 23 ? 7.016 26.422 11.109 1 98 23 ARG B CA 1
ATOM 2165 C C . ARG B 1 23 ? 6.066 27.234 10.227 1 98 23 ARG B C 1
ATOM 2167 O O . ARG B 1 23 ? 5.578 28.281 10.641 1 98 23 ARG B O 1
ATOM 2174 N N . GLU B 1 24 ? 5.77 26.703 9.047 1 97.94 24 GLU B N 1
ATOM 2175 C CA . GLU B 1 24 ? 4.906 27.422 8.109 1 97.94 24 GLU B CA 1
ATOM 2176 C C . GLU B 1 24 ? 3.475 27.5 8.633 1 97.94 24 GLU B C 1
ATOM 2178 O O . GLU B 1 24 ? 2.785 28.5 8.422 1 97.94 24 GLU B O 1
ATOM 2183 N N . LEU B 1 25 ? 3.014 26.453 9.305 1 98.75 25 LEU B N 1
ATOM 2184 C CA . LEU B 1 25 ? 1.68 26.453 9.891 1 98.75 25 LEU B CA 1
ATOM 2185 C C . LEU B 1 25 ? 1.565 27.531 10.969 1 98.75 25 LEU B C 1
ATOM 2187 O O . LEU B 1 25 ? 0.582 28.266 11.016 1 98.75 25 LEU B O 1
ATOM 2191 N N . LEU B 1 26 ? 2.568 27.656 11.812 1 98.69 26 LEU B N 1
ATOM 2192 C CA . LEU B 1 26 ? 2.576 28.688 12.844 1 98.69 26 LEU B CA 1
ATOM 2193 C C . LEU B 1 26 ? 2.654 30.078 12.219 1 98.69 26 LEU B C 1
ATOM 2195 O O . LEU B 1 26 ? 1.969 31 12.664 1 98.69 26 LEU B O 1
ATOM 2199 N N . ARG B 1 27 ? 3.461 30.156 11.172 1 98.19 27 ARG B N 1
ATOM 2200 C CA . ARG B 1 27 ? 3.596 31.422 10.469 1 98.19 27 ARG B CA 1
ATOM 2201 C C . ARG B 1 27 ? 2.262 31.875 9.883 1 98.19 27 ARG B C 1
ATOM 2203 O O . ARG B 1 27 ? 2 33.062 9.758 1 98.19 27 ARG B O 1
ATOM 2210 N N . ASN B 1 28 ? 1.415 30.938 9.547 1 98.31 28 ASN B N 1
ATOM 2211 C CA . ASN B 1 28 ? 0.118 31.234 8.953 1 98.31 28 ASN B CA 1
ATOM 2212 C C . ASN B 1 28 ? -0.987 31.281 10 1 98.31 28 ASN B C 1
ATOM 2214 O O . ASN B 1 28 ? -2.172 31.234 9.664 1 98.31 28 ASN B O 1
ATOM 2218 N N . GLY B 1 29 ? -0.656 31.25 11.289 1 98.25 29 GLY B N 1
ATOM 2219 C CA . GLY B 1 29 ? -1.591 31.625 12.336 1 98.25 29 GLY B CA 1
ATOM 2220 C C . GLY B 1 29 ? -2.133 30.438 13.117 1 98.25 29 GLY B C 1
ATOM 2221 O O . GLY B 1 29 ? -3.057 30.594 13.914 1 98.25 29 GLY B O 1
ATOM 2222 N N . ALA B 1 30 ? -1.629 29.25 12.922 1 98.62 30 ALA B N 1
ATOM 2223 C CA . ALA B 1 30 ? -2.074 28.141 13.742 1 98.62 30 ALA B CA 1
ATOM 2224 C C . ALA B 1 30 ? -1.939 28.469 15.227 1 98.62 30 ALA B C 1
ATOM 2226 O O . ALA B 1 30 ? -0.984 29.125 15.641 1 98.62 30 ALA B O 1
ATOM 2227 N N . SER B 1 31 ? -2.861 28.031 16 1 98.25 31 SER B N 1
ATOM 2228 C CA . SER B 1 31 ? -2.875 28.328 17.438 1 98.25 31 SER B CA 1
ATOM 2229 C C . SER B 1 31 ? -1.822 27.531 18.188 1 98.25 31 SER B C 1
ATOM 2231 O O . SER B 1 31 ? -1.097 28.078 19.016 1 98.25 31 SER B O 1
ATOM 2233 N N . ILE B 1 32 ? -1.8 26.281 17.922 1 98.62 32 ILE B N 1
ATOM 2234 C CA . ILE B 1 32 ? -0.88 25.359 18.594 1 98.62 32 ILE B CA 1
ATOM 2235 C C . ILE B 1 32 ? -0.618 24.156 17.703 1 98.62 32 ILE B C 1
ATOM 2237 O O . ILE B 1 32 ? -1.504 23.703 16.969 1 98.62 32 ILE B O 1
ATOM 2241 N N . ILE B 1 33 ? 0.616 23.641 17.781 1 98.81 33 ILE B N 1
ATOM 2242 C CA . ILE B 1 33 ? 0.989 22.469 17.016 1 98.81 33 ILE B CA 1
ATOM 2243 C C . ILE B 1 33 ? 1.606 21.422 17.938 1 98.81 33 ILE B C 1
ATOM 2245 O O . ILE B 1 33 ? 2.482 21.734 18.75 1 98.81 33 ILE B O 1
ATOM 2249 N N . VAL B 1 34 ? 1.062 20.219 17.875 1 98.88 34 VAL B N 1
ATOM 2250 C CA . VAL B 1 34 ? 1.705 19.094 18.547 1 98.88 34 VAL B CA 1
ATOM 2251 C C . VAL B 1 34 ? 2.531 18.297 17.531 1 98.88 34 VAL B C 1
ATOM 2253 O O . VAL B 1 34 ? 1.999 17.812 16.531 1 98.88 34 VAL B O 1
ATOM 2256 N N . LEU B 1 35 ? 3.852 18.234 17.797 1 98.81 35 LEU B N 1
ATOM 2257 C CA . LEU B 1 35 ? 4.797 17.469 17 1 98.81 35 LEU B CA 1
ATOM 2258 C C . LEU B 1 35 ? 4.973 16.062 17.562 1 98.81 35 LEU B C 1
ATOM 2260 O O . LEU B 1 35 ? 5.336 15.906 18.734 1 98.81 35 LEU B O 1
ATOM 2264 N N . ILE B 1 36 ? 4.668 15.086 16.734 1 98.88 36 ILE B N 1
ATOM 2265 C CA . ILE B 1 36 ? 4.836 13.695 17.141 1 98.88 36 ILE B CA 1
ATOM 2266 C C . ILE B 1 36 ? 5.941 13.039 16.312 1 98.88 36 ILE B C 1
ATOM 2268 O O . ILE B 1 36 ? 5.91 13.086 15.086 1 98.88 36 ILE B O 1
ATOM 2272 N N . ASP B 1 37 ? 6.91 12.461 16.984 1 98.56 37 ASP B N 1
ATOM 2273 C CA . ASP B 1 37 ? 8.023 11.812 16.297 1 98.56 37 ASP B CA 1
ATOM 2274 C C . ASP B 1 37 ? 8.758 10.852 17.219 1 98.56 37 ASP B C 1
ATOM 2276 O O . ASP B 1 37 ? 8.617 10.922 18.453 1 98.56 37 ASP B O 1
ATOM 2280 N N . ILE B 1 38 ? 9.492 9.992 16.578 1 98.19 38 ILE B N 1
ATOM 2281 C CA . ILE B 1 38 ? 10.273 9.031 17.359 1 98.19 38 ILE B CA 1
ATOM 2282 C C . ILE B 1 38 ? 11.602 9.664 17.766 1 98.19 38 ILE B C 1
ATOM 2284 O O . ILE B 1 38 ? 12.219 9.242 18.75 1 98.19 38 ILE B O 1
ATOM 2288 N N . ARG B 1 39 ? 12.109 10.727 17.078 1 97 39 ARG B N 1
ATOM 2289 C CA . ARG B 1 39 ? 13.391 11.383 17.359 1 97 39 ARG B CA 1
ATOM 2290 C C . ARG B 1 39 ? 13.227 12.484 18.406 1 97 39 ARG B C 1
ATOM 2292 O O . ARG B 1 39 ? 13.047 13.648 18.062 1 97 39 ARG B O 1
ATOM 2299 N N . GLN B 1 40 ? 13.484 12.078 19.594 1 97.25 40 GLN B N 1
ATOM 2300 C CA . GLN B 1 40 ? 13.172 12.953 20.703 1 97.25 40 GLN B CA 1
ATOM 2301 C C . GLN B 1 40 ? 14.102 14.164 20.734 1 97.25 40 GLN B C 1
ATOM 2303 O O . GLN B 1 40 ? 13.641 15.305 20.828 1 97.25 40 GLN B O 1
ATOM 2308 N N . PRO B 1 41 ? 15.391 14 20.562 1 97.44 41 PRO B N 1
ATOM 2309 C CA . PRO B 1 41 ? 16.266 15.172 20.656 1 97.44 41 PRO B CA 1
ATOM 2310 C C . PRO B 1 41 ? 15.953 16.219 19.578 1 97.44 41 PRO B C 1
ATOM 2312 O O . PRO B 1 41 ? 15.859 17.406 19.875 1 97.44 41 PRO B O 1
ATOM 2315 N N . SER B 1 42 ? 15.734 15.742 18.375 1 96.12 42 SER B N 1
ATOM 2316 C CA . SER B 1 42 ? 15.422 16.641 17.266 1 96.12 42 SER B CA 1
ATOM 2317 C C . SER B 1 42 ? 14.07 17.312 17.469 1 96.12 42 SER B C 1
ATOM 2319 O O . SER B 1 42 ? 13.914 18.5 17.156 1 96.12 42 SER B O 1
ATOM 2321 N N . GLY B 1 43 ? 13.125 16.578 18 1 97.38 43 GLY B N 1
ATOM 2322 C CA . GLY B 1 43 ? 11.797 17.109 18.266 1 97.38 43 GLY B CA 1
ATOM 2323 C C . GLY B 1 43 ? 11.789 18.188 19.344 1 97.38 43 GLY B C 1
ATOM 2324 O O . GLY B 1 43 ? 11.156 19.219 19.188 1 97.38 43 GLY B O 1
ATOM 2325 N N . GLU B 1 44 ? 12.492 17.922 20.359 1 97.81 44 GLU B N 1
ATOM 2326 C CA . GLU B 1 44 ? 12.555 18.875 21.453 1 97.81 44 GLU B CA 1
ATOM 2327 C C . GLU B 1 44 ? 13.266 20.156 21.031 1 97.81 44 GLU B C 1
ATOM 2329 O O . GLU B 1 44 ? 12.844 21.25 21.391 1 97.81 44 GLU B O 1
ATOM 2334 N N . GLN B 1 45 ? 14.305 19.984 20.297 1 97.62 45 GLN B N 1
ATOM 2335 C CA . GLN B 1 45 ? 15.008 21.156 19.781 1 97.62 45 GLN B CA 1
ATOM 2336 C C . GLN B 1 45 ? 14.117 21.969 18.859 1 97.62 45 GLN B C 1
ATOM 2338 O O . GLN B 1 45 ? 14.141 23.203 18.875 1 97.62 45 GLN B O 1
ATOM 2343 N N . ALA B 1 46 ? 13.359 21.297 18.016 1 96.56 46 ALA B N 1
ATOM 2344 C CA . ALA B 1 46 ? 12.43 21.953 17.109 1 96.56 46 ALA B CA 1
ATOM 2345 C C . ALA B 1 46 ? 11.414 22.797 17.875 1 96.56 46 ALA B C 1
ATOM 2347 O O . ALA B 1 46 ? 11.148 23.938 17.516 1 96.56 46 ALA B O 1
ATOM 2348 N N . VAL B 1 47 ? 10.867 22.234 18.922 1 98.06 47 VAL B N 1
ATOM 2349 C CA . VAL B 1 47 ? 9.859 22.906 19.719 1 98.06 47 VAL B CA 1
ATOM 2350 C C . VAL B 1 47 ? 10.461 24.141 20.391 1 98.06 47 VAL B C 1
ATOM 2352 O O . VAL B 1 47 ? 9.828 25.203 20.438 1 98.06 47 VAL B O 1
ATOM 2355 N N . GLU B 1 48 ? 11.648 24 20.891 1 97.94 48 GLU B N 1
ATOM 2356 C CA . GLU B 1 48 ? 12.336 25.141 21.469 1 97.94 48 GLU B CA 1
ATOM 2357 C C . GLU B 1 48 ? 12.508 26.266 20.453 1 97.94 48 GLU B C 1
ATOM 2359 O O . GLU B 1 48 ? 12.219 27.422 20.766 1 97.94 48 GLU B O 1
ATOM 2364 N N . ASN B 1 49 ? 12.953 25.938 19.297 1 97.56 49 ASN B N 1
ATOM 2365 C CA . ASN B 1 49 ? 13.148 26.922 18.25 1 97.56 49 ASN B CA 1
ATOM 2366 C C . ASN B 1 49 ? 11.828 27.594 17.859 1 97.56 49 ASN B C 1
ATOM 2368 O O . ASN B 1 49 ? 11.773 28.812 17.688 1 97.56 49 ASN B O 1
ATOM 2372 N N . LEU B 1 50 ? 10.773 26.797 17.688 1 98.31 50 LEU B N 1
ATOM 2373 C CA . LEU B 1 50 ? 9.469 27.297 17.297 1 98.31 50 LEU B CA 1
ATOM 2374 C C . LEU B 1 50 ? 8.891 28.219 18.375 1 98.31 50 LEU B C 1
ATOM 2376 O O . LEU B 1 50 ? 8.367 29.297 18.062 1 98.31 50 LEU B O 1
ATOM 2380 N N . ASN B 1 51 ? 9 27.781 19.594 1 98.38 51 ASN B N 1
ATOM 2381 C CA . ASN B 1 51 ? 8.461 28.578 20.688 1 98.38 51 ASN B CA 1
ATOM 2382 C C . ASN B 1 51 ? 9.242 29.875 20.875 1 98.38 51 ASN B C 1
ATOM 2384 O O . ASN B 1 51 ? 8.672 30.906 21.266 1 98.38 51 ASN B O 1
ATOM 2388 N N . ASN B 1 52 ? 10.531 29.875 20.594 1 98 52 ASN B N 1
ATOM 2389 C CA . ASN B 1 52 ? 11.32 31.094 20.609 1 98 52 ASN B CA 1
ATOM 2390 C C . ASN B 1 52 ? 10.883 32.062 19.531 1 98 52 ASN B C 1
ATOM 2392 O O . ASN B 1 52 ? 10.914 33.281 19.719 1 98 52 ASN B O 1
ATOM 2396 N N . GLU B 1 53 ? 10.492 31.5 18.469 1 97.88 53 GLU B N 1
ATOM 2397 C CA . GLU B 1 53 ? 10.148 32.312 17.297 1 97.88 53 GLU B CA 1
ATOM 2398 C C . GLU B 1 53 ? 8.703 32.812 17.391 1 97.88 53 GLU B C 1
ATOM 2400 O O . GLU B 1 53 ? 8.406 33.938 17 1 97.88 53 GLU B O 1
ATOM 2405 N N . PHE B 1 54 ? 7.77 32 17.875 1 98.06 54 PHE B N 1
ATOM 2406 C CA . PHE B 1 54 ? 6.355 32.312 17.719 1 98.06 54 PHE B CA 1
ATOM 2407 C C . PHE B 1 54 ? 5.688 32.531 19.078 1 98.06 54 PHE B C 1
ATOM 2409 O O . PHE B 1 54 ? 4.508 32.875 19.141 1 98.06 54 PHE B O 1
ATOM 2416 N N . GLY B 1 55 ? 6.43 32.344 20.141 1 96.5 55 GLY B N 1
ATOM 2417 C CA . GLY B 1 55 ? 5.891 32.5 21.484 1 96.5 55 GLY B CA 1
ATOM 2418 C C . GLY B 1 55 ? 5.82 31.203 22.266 1 96.5 55 GLY B C 1
ATOM 2419 O O . GLY B 1 55 ? 5.832 30.125 21.656 1 96.5 55 GLY B O 1
ATOM 2420 N N . ARG B 1 56 ? 5.602 31.297 23.516 1 93.88 56 ARG B N 1
ATOM 2421 C CA . ARG B 1 56 ? 5.609 30.141 24.391 1 93.88 56 ARG B CA 1
ATOM 2422 C C . ARG B 1 56 ? 4.355 29.297 24.188 1 93.88 56 ARG B C 1
ATOM 2424 O O . ARG B 1 56 ? 3.275 29.828 23.922 1 93.88 56 ARG B O 1
ATOM 2431 N N . LYS B 1 57 ? 4.504 28 24.266 1 94.38 57 LYS B N 1
ATOM 2432 C CA . LYS B 1 57 ? 3.451 27 24.266 1 94.38 57 LYS B CA 1
ATOM 2433 C C . LYS B 1 57 ? 2.725 26.953 22.922 1 94.38 57 LYS B C 1
ATOM 2435 O O . LYS B 1 57 ? 1.534 26.641 22.859 1 94.38 57 LYS B O 1
ATOM 2440 N N . ARG B 1 58 ? 3.354 27.359 21.844 1 98.12 58 ARG B N 1
ATOM 2441 C CA . ARG B 1 58 ? 2.795 27.281 20.5 1 98.12 58 ARG B CA 1
ATOM 2442 C C . ARG B 1 58 ? 3.084 25.938 19.875 1 98.12 58 ARG B C 1
ATOM 2444 O O . ARG B 1 58 ? 2.4 25.531 18.922 1 98.12 58 ARG B O 1
ATOM 2451 N N . ALA B 1 59 ? 4.113 25.312 20.391 1 98.75 59 ALA B N 1
ATOM 2452 C CA . ALA B 1 59 ? 4.496 23.984 19.922 1 98.75 59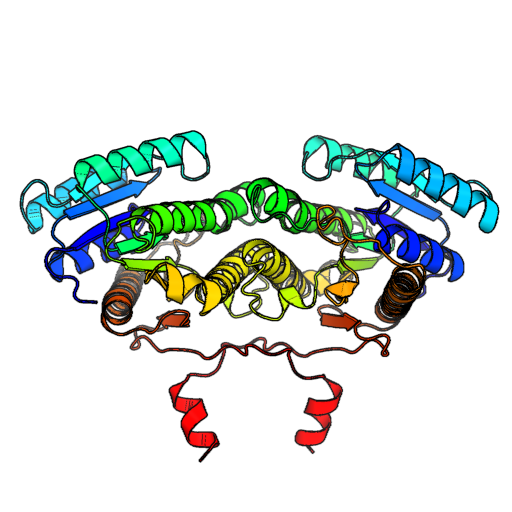 ALA B CA 1
ATOM 2453 C C . ALA B 1 59 ? 4.801 23.047 21.078 1 98.75 59 ALA B C 1
ATOM 2455 O O . ALA B 1 59 ? 5.398 23.469 22.078 1 98.75 59 ALA B O 1
ATOM 2456 N N . VAL B 1 60 ? 4.359 21.828 20.969 1 98.75 60 VAL B N 1
ATOM 2457 C CA . VAL B 1 60 ? 4.605 20.797 21.969 1 98.75 60 VAL B CA 1
ATOM 2458 C C . VAL B 1 60 ? 5.09 19.531 21.281 1 98.75 60 VAL B C 1
ATOM 2460 O O . VAL B 1 60 ? 4.578 19.141 20.219 1 98.75 60 VAL B O 1
ATOM 2463 N N . PHE B 1 61 ? 6.094 18.859 21.906 1 98.75 61 PHE B N 1
ATOM 2464 C CA . PHE B 1 61 ? 6.617 17.625 21.328 1 98.75 61 PHE B CA 1
ATOM 2465 C C . PHE B 1 61 ? 6.156 16.422 22.141 1 98.75 61 PHE B C 1
ATOM 2467 O O . PHE B 1 61 ? 6.156 16.453 23.375 1 98.75 61 PHE B O 1
ATOM 2474 N N . LEU B 1 62 ? 5.688 15.414 21.453 1 98.88 62 LEU B N 1
ATOM 2475 C CA . LEU B 1 62 ? 5.387 14.117 22.047 1 98.88 62 LEU B CA 1
ATOM 2476 C C . LEU B 1 62 ? 6.168 13.008 21.359 1 98.88 62 LEU B C 1
ATOM 2478 O O . LEU B 1 62 ? 6.125 12.891 20.125 1 98.88 62 LEU B O 1
ATOM 2482 N N . HIS B 1 63 ? 6.852 12.242 22.125 1 98.75 63 HIS B N 1
ATOM 2483 C CA . HIS B 1 63 ? 7.602 11.102 21.609 1 98.75 63 HIS B CA 1
ATOM 2484 C C . HIS B 1 63 ? 6.68 9.922 21.312 1 98.75 63 HIS B C 1
ATOM 2486 O O . HIS B 1 63 ? 5.875 9.531 22.156 1 98.75 63 HIS B O 1
ATOM 2492 N N . CYS B 1 64 ? 6.863 9.344 20.078 1 98.75 64 CYS B N 1
ATOM 2493 C CA . CYS B 1 64 ? 6.012 8.203 19.75 1 98.75 64 CYS B CA 1
ATOM 2494 C C . CYS B 1 64 ? 6.586 7.414 18.578 1 98.75 64 CYS B C 1
ATOM 2496 O O . CYS B 1 64 ? 6.992 7.996 17.562 1 98.75 64 CYS B O 1
ATOM 2498 N N . ASP B 1 65 ? 6.68 6.188 18.781 1 98.62 65 ASP B N 1
ATOM 2499 C CA . ASP B 1 65 ? 6.801 5.285 17.641 1 98.62 65 ASP B CA 1
ATOM 2500 C C . ASP B 1 65 ? 5.43 4.984 17.031 1 98.62 65 ASP B C 1
ATOM 2502 O O . ASP B 1 65 ? 4.656 4.207 17.594 1 98.62 65 ASP B O 1
ATOM 2506 N N . VAL B 1 66 ? 5.191 5.527 15.859 1 98.38 66 VAL B N 1
ATOM 2507 C CA . VAL B 1 66 ? 3.85 5.48 15.281 1 98.38 66 VAL B CA 1
ATOM 2508 C C . VAL B 1 66 ? 3.518 4.047 14.867 1 98.38 66 VAL B C 1
ATOM 2510 O O . VAL B 1 66 ? 2.361 3.73 14.586 1 98.38 66 VAL B O 1
ATOM 2513 N N . THR B 1 67 ? 4.547 3.152 14.836 1 97.81 67 THR B N 1
ATOM 2514 C CA . THR B 1 67 ? 4.293 1.77 14.445 1 97.81 67 THR B CA 1
ATOM 2515 C C . THR B 1 67 ? 3.795 0.958 15.641 1 97.81 67 THR B C 1
ATOM 2517 O O . THR B 1 67 ? 3.379 -0.192 15.484 1 97.81 67 THR B O 1
ATOM 2520 N N . ASN B 1 68 ? 3.936 1.516 16.781 1 97.94 68 ASN B N 1
ATOM 2521 C CA . ASN B 1 68 ? 3.338 0.935 17.984 1 97.94 68 ASN B CA 1
ATOM 2522 C C . ASN B 1 68 ? 1.917 1.445 18.203 1 97.94 68 ASN B C 1
ATOM 2524 O O . ASN B 1 68 ? 1.721 2.539 18.734 1 97.94 68 ASN B O 1
ATOM 2528 N N . ASN B 1 69 ? 0.995 0.621 17.891 1 96.06 69 ASN B N 1
ATOM 2529 C CA . ASN B 1 69 ? -0.398 1.05 17.828 1 96.06 69 ASN B CA 1
ATOM 2530 C C . ASN B 1 69 ? -0.882 1.562 19.188 1 96.06 69 ASN B C 1
ATOM 2532 O O . ASN B 1 69 ? -1.52 2.615 19.266 1 96.06 69 ASN B O 1
ATOM 2536 N N . SER B 1 70 ? -0.597 0.832 20.156 1 97.12 70 SER B N 1
ATOM 2537 C CA . SER B 1 70 ? -1.05 1.233 21.484 1 97.12 70 SER B CA 1
ATOM 2538 C C . SER B 1 70 ? -0.406 2.547 21.922 1 97.12 70 SER B C 1
ATOM 2540 O O . SER B 1 70 ? -1.075 3.418 22.484 1 97.12 70 SER B O 1
ATOM 2542 N N . GLU B 1 71 ? 0.855 2.65 21.641 1 98.25 71 GLU B N 1
ATOM 2543 C CA . GLU B 1 71 ? 1.562 3.891 21.953 1 98.25 71 GLU B CA 1
ATOM 2544 C C . GLU B 1 71 ? 1.012 5.059 21.141 1 98.25 71 GLU B C 1
ATOM 2546 O O . GLU B 1 71 ? 0.837 6.16 21.656 1 98.25 71 GLU B O 1
ATOM 2551 N N . PHE B 1 72 ? 0.723 4.828 19.953 1 98.5 72 PHE B N 1
ATOM 2552 C CA . PHE B 1 72 ? 0.216 5.871 19.062 1 98.5 72 PHE B CA 1
ATOM 2553 C C . PHE B 1 72 ? -1.158 6.348 19.516 1 98.5 72 PHE B C 1
ATOM 2555 O O . PHE B 1 72 ? -1.426 7.551 19.547 1 98.5 72 PHE B O 1
ATOM 2562 N N . ASP B 1 73 ? -1.977 5.43 19.906 1 98 73 ASP B N 1
ATOM 2563 C CA . ASP B 1 73 ? -3.293 5.785 20.422 1 98 73 ASP B CA 1
ATOM 2564 C C . ASP B 1 73 ? -3.174 6.672 21.656 1 98 73 ASP B C 1
ATOM 2566 O O . ASP B 1 73 ? -3.863 7.688 21.766 1 98 73 ASP B O 1
ATOM 2570 N N . ALA B 1 74 ? -2.32 6.266 22.5 1 98.56 74 ALA B N 1
ATOM 2571 C CA . ALA B 1 74 ? -2.135 7.012 23.75 1 98.56 74 ALA B CA 1
ATOM 2572 C C . ALA B 1 74 ? -1.567 8.398 23.469 1 98.56 74 ALA B C 1
ATOM 2574 O O . ALA B 1 74 ? -2.014 9.391 24.062 1 98.56 74 ALA B O 1
ATOM 2575 N N . THR B 1 75 ? -0.592 8.43 22.609 1 98.81 75 THR B N 1
ATOM 2576 C CA . THR B 1 75 ? 0.031 9.711 22.266 1 98.81 75 THR B CA 1
ATOM 2577 C C . THR B 1 75 ? -0.972 10.633 21.594 1 98.81 75 THR B C 1
ATOM 2579 O O . THR B 1 75 ? -0.991 11.836 21.859 1 98.81 75 THR B O 1
ATOM 2582 N N . PHE B 1 76 ? -1.781 10.086 20.719 1 98.75 76 PHE B N 1
ATOM 2583 C CA . PHE B 1 76 ? -2.803 10.867 20.031 1 98.75 76 PHE B CA 1
ATOM 2584 C C . PHE B 1 76 ? -3.803 11.445 21.031 1 98.75 76 PHE B C 1
ATOM 2586 O O . PHE B 1 76 ? -4.18 12.617 20.922 1 98.75 76 PHE B O 1
ATOM 2593 N N . LYS B 1 77 ? -4.16 10.664 21.969 1 98.31 77 LYS B N 1
ATOM 2594 C CA . LYS B 1 77 ? -5.066 11.125 23.016 1 98.31 77 LYS B CA 1
ATOM 2595 C C . LYS B 1 77 ? -4.434 12.25 23.828 1 98.31 77 LYS B C 1
ATOM 2597 O O . LYS B 1 77 ? -5.102 13.234 24.172 1 98.31 77 LYS B O 1
ATOM 2602 N N . GLU B 1 78 ? -3.236 12.055 24.172 1 98.75 78 GLU B N 1
ATOM 2603 C CA . GLU B 1 78 ? -2.518 13.102 24.891 1 98.75 78 GLU B CA 1
ATOM 2604 C C . GLU B 1 78 ? -2.467 14.398 24.078 1 98.75 78 GLU B C 1
ATOM 2606 O O . GLU B 1 78 ? -2.639 15.484 24.625 1 98.75 78 GLU B O 1
ATOM 2611 N N . ALA B 1 79 ? -2.215 14.273 22.797 1 98.81 79 ALA B N 1
ATOM 2612 C CA . ALA B 1 79 ? -2.193 15.43 21.906 1 98.81 79 ALA B CA 1
ATOM 2613 C C . ALA B 1 79 ? -3.537 16.156 21.922 1 98.81 79 ALA B C 1
ATOM 2615 O O . ALA B 1 79 ? -3.588 17.391 21.969 1 98.81 79 ALA B O 1
ATOM 2616 N N . LEU B 1 80 ? -4.602 15.406 21.938 1 98.25 80 LEU B N 1
ATOM 2617 C CA . LEU B 1 80 ? -5.941 15.984 21.953 1 98.25 80 LEU B CA 1
ATOM 2618 C C . LEU B 1 80 ? -6.195 16.75 23.234 1 98.25 80 LEU B C 1
ATOM 2620 O O . LEU B 1 80 ? -6.824 17.812 23.219 1 98.25 80 LEU B O 1
ATOM 2624 N N . LYS B 1 81 ? -5.715 16.188 24.281 1 98.25 81 LYS B N 1
ATOM 2625 C CA . LYS B 1 81 ? -5.859 16.859 25.562 1 98.25 81 LYS B CA 1
ATOM 2626 C C . LYS B 1 81 ? -5.125 18.188 25.578 1 98.25 81 LYS B C 1
ATOM 2628 O O . LYS B 1 81 ? -5.645 19.188 26.078 1 98.25 81 LYS B O 1
ATOM 2633 N N . ILE B 1 82 ? -3.992 18.188 25.047 1 98.38 82 ILE B N 1
ATOM 2634 C CA . ILE B 1 82 ? -3.17 19.391 25 1 98.38 82 ILE B CA 1
ATOM 2635 C C . ILE B 1 82 ? -3.848 20.438 24.125 1 98.38 82 ILE B C 1
ATOM 2637 O O . ILE B 1 82 ? -3.881 21.625 24.469 1 98.38 82 ILE B O 1
ATOM 2641 N N . LEU B 1 83 ? -4.461 19.984 23.016 1 98.06 83 LEU B N 1
ATOM 2642 C CA . LEU B 1 83 ? -4.988 20.891 22 1 98.06 83 LEU B CA 1
ATOM 2643 C C . LEU B 1 83 ? -6.402 21.344 22.359 1 98.06 83 LEU B C 1
ATOM 2645 O O . LEU B 1 83 ? -6.844 22.406 21.922 1 98.06 83 LEU B O 1
ATOM 2649 N N . GLY B 1 84 ? -7.156 20.547 23.109 1 96.06 84 GLY B N 1
ATOM 2650 C CA . GLY B 1 84 ? -8.57 20.781 23.344 1 96.06 84 GLY B CA 1
ATOM 2651 C C . GLY B 1 84 ? -9.438 20.531 22.125 1 96.06 84 GLY B C 1
ATOM 2652 O O . GLY B 1 84 ? -10.523 21.094 21.984 1 96.06 84 GLY B O 1
ATOM 2653 N N . GLY B 1 85 ? -8.898 19.891 21.188 1 95.5 85 GLY B N 1
ATOM 2654 C CA . GLY B 1 85 ? -9.539 19.562 19.922 1 95.5 85 GLY B CA 1
ATOM 2655 C C . GLY B 1 85 ? -8.57 19.453 18.766 1 95.5 85 GLY B C 1
ATOM 2656 O O . GLY B 1 85 ? -7.375 19.719 18.922 1 95.5 85 GLY B O 1
ATOM 2657 N N . LEU B 1 86 ? -9.117 19.094 17.578 1 98.25 86 LEU B N 1
ATOM 2658 C CA . LEU B 1 86 ? -8.266 18.906 16.406 1 98.25 86 LEU B CA 1
ATOM 2659 C C . LEU B 1 86 ? -8.938 19.469 15.164 1 98.25 86 LEU B C 1
ATOM 2661 O O . LEU B 1 86 ? -10.109 19.172 14.891 1 98.25 86 LEU B O 1
ATOM 2665 N N . ASP B 1 87 ? -8.148 20.266 14.43 1 98.56 87 ASP B N 1
ATOM 2666 C CA . ASP B 1 87 ? -8.68 20.875 13.211 1 98.56 87 ASP B CA 1
ATOM 2667 C C . ASP B 1 87 ? -7.93 20.375 11.977 1 98.56 87 ASP B C 1
ATOM 2669 O O . ASP B 1 87 ? -8.523 20.188 10.914 1 98.56 87 ASP B O 1
ATOM 2673 N N . ILE B 1 88 ? -6.613 20.188 12.141 1 98.88 88 ILE B N 1
ATOM 2674 C CA . ILE B 1 88 ? -5.754 19.812 11.023 1 98.88 88 ILE B CA 1
ATOM 2675 C C . ILE B 1 88 ? -4.82 18.688 11.461 1 98.88 88 ILE B C 1
ATOM 2677 O O . ILE B 1 88 ? -4.199 18.75 12.523 1 98.88 88 ILE B O 1
ATOM 2681 N N . LEU B 1 89 ? -4.777 17.641 10.688 1 98.94 89 LEU B N 1
ATOM 2682 C CA . LEU B 1 89 ? -3.842 16.547 10.891 1 98.94 89 LEU B CA 1
ATOM 2683 C C . LEU B 1 89 ? -2.955 16.359 9.664 1 98.94 89 LEU B C 1
ATOM 2685 O O . LEU B 1 89 ? -3.457 16.203 8.547 1 98.94 89 LEU B O 1
ATOM 2689 N N . ILE B 1 90 ? -1.646 16.422 9.891 1 98.94 90 ILE B N 1
ATOM 2690 C CA . ILE B 1 90 ? -0.672 16.125 8.844 1 98.94 90 ILE B CA 1
ATOM 2691 C C . ILE B 1 90 ? 0.009 14.789 9.141 1 98.94 90 ILE B C 1
ATOM 2693 O O . ILE B 1 90 ? 0.812 14.688 10.07 1 98.94 90 ILE B O 1
ATOM 2697 N N . ASN B 1 91 ? -0.39 13.805 8.398 1 98.81 91 ASN B N 1
ATOM 2698 C CA . ASN B 1 91 ? 0.344 12.547 8.453 1 98.81 91 ASN B CA 1
ATOM 2699 C C . ASN B 1 91 ? 1.586 12.586 7.566 1 98.81 91 ASN B C 1
ATOM 2701 O O . ASN B 1 91 ? 1.507 12.32 6.367 1 98.81 91 ASN B O 1
ATOM 2705 N N . ASN B 1 92 ? 2.709 12.781 8.203 1 97.88 92 ASN B N 1
ATOM 2706 C CA . ASN B 1 92 ? 3.939 13.039 7.465 1 97.88 92 ASN B CA 1
ATOM 2707 C C . ASN B 1 92 ? 5.004 11.984 7.762 1 97.88 92 ASN B C 1
ATOM 2709 O O . ASN B 1 92 ? 6 11.883 7.043 1 97.88 92 ASN B O 1
ATOM 2713 N N . ALA B 1 93 ? 4.758 11.195 8.836 1 96.69 93 ALA B N 1
ATOM 2714 C CA . ALA B 1 93 ? 5.738 10.164 9.164 1 96.69 93 ALA B CA 1
ATOM 2715 C C . ALA B 1 93 ? 5.973 9.234 7.973 1 96.69 93 ALA B C 1
ATOM 2717 O O . ALA B 1 93 ? 5.02 8.789 7.332 1 96.69 93 ALA B O 1
ATOM 2718 N N . GLY B 1 94 ? 7.172 9 7.605 1 95.94 94 GLY B N 1
ATOM 2719 C CA . GLY B 1 94 ? 7.543 8.141 6.488 1 95.94 94 GLY B CA 1
ATOM 2720 C C . GLY B 1 94 ? 9.023 7.82 6.457 1 95.94 94 GLY B C 1
ATOM 2721 O O . GLY B 1 94 ? 9.844 8.586 6.961 1 95.94 94 GLY B O 1
ATOM 2722 N N . VAL B 1 95 ? 9.344 6.672 5.898 1 95.06 95 VAL B N 1
ATOM 2723 C CA . VAL B 1 95 ? 10.742 6.266 5.773 1 95.06 95 VAL B CA 1
ATOM 2724 C C . VAL B 1 95 ? 10.961 5.59 4.422 1 95.06 95 VAL B C 1
ATOM 2726 O O . VAL B 1 95 ? 10.039 5.008 3.854 1 95.06 95 VAL B O 1
ATOM 2729 N N . ILE B 1 96 ? 12.109 5.773 3.889 1 94.75 96 ILE B N 1
ATOM 2730 C CA . ILE B 1 96 ? 12.586 4.941 2.791 1 94.75 96 ILE B CA 1
ATOM 2731 C C . ILE B 1 96 ? 13.43 3.797 3.344 1 94.75 96 ILE B C 1
ATOM 2733 O O . ILE B 1 96 ? 14.508 4.027 3.906 1 94.75 96 ILE B O 1
ATOM 2737 N N . ASN B 1 97 ? 12.953 2.588 3.268 1 95.75 97 ASN B N 1
ATOM 2738 C CA . ASN B 1 97 ? 13.664 1.4 3.725 1 95.75 97 ASN B CA 1
ATOM 2739 C C . ASN B 1 97 ? 13.281 0.17 2.904 1 95.75 97 ASN B C 1
ATOM 2741 O O . ASN B 1 97 ? 12.281 -0.483 3.188 1 95.75 97 ASN B O 1
ATOM 2745 N N . GLU B 1 98 ? 14.102 -0.191 1.951 1 94.06 98 GLU B N 1
ATOM 2746 C CA . GLU B 1 98 ? 13.82 -1.31 1.056 1 94.06 98 GLU B CA 1
ATOM 2747 C C . GLU B 1 98 ? 14.234 -2.637 1.684 1 94.06 98 GLU B C 1
ATOM 2749 O O . GLU B 1 98 ? 13.766 -3.699 1.268 1 94.06 98 GLU B O 1
ATOM 2754 N N . LEU B 1 99 ? 15.102 -2.539 2.672 1 93.62 99 LEU B N 1
ATOM 2755 C CA . LEU B 1 99 ? 15.617 -3.742 3.322 1 93.62 99 LEU B CA 1
ATOM 2756 C C . LEU B 1 99 ? 14.672 -4.207 4.426 1 93.62 99 LEU B C 1
ATOM 2758 O O . LEU B 1 99 ? 14.211 -5.352 4.418 1 93.62 99 LEU B O 1
ATOM 2762 N N . ASP B 1 100 ? 14.359 -3.277 5.312 1 96.44 100 ASP B N 1
ATOM 2763 C CA . ASP B 1 100 ? 13.336 -3.557 6.309 1 96.44 100 ASP B CA 1
ATOM 2764 C C . ASP B 1 100 ? 11.961 -3.088 5.824 1 96.44 100 ASP B C 1
ATOM 2766 O O . ASP B 1 100 ? 11.398 -2.135 6.371 1 96.44 100 ASP B O 1
ATOM 2770 N N . TYR B 1 101 ? 11.406 -3.82 4.887 1 96.06 101 TYR B N 1
ATOM 2771 C CA . TYR B 1 101 ? 10.188 -3.379 4.223 1 96.06 101 TYR B CA 1
ATOM 2772 C C . TYR B 1 101 ? 8.984 -3.482 5.156 1 96.06 101 TYR B C 1
ATOM 2774 O O . TYR B 1 101 ? 8.016 -2.738 5.012 1 96.06 101 TYR B O 1
ATOM 2782 N N . SER B 1 102 ? 9.055 -4.387 6.137 1 97.12 102 SER B N 1
ATOM 2783 C CA . SER B 1 102 ? 7.965 -4.457 7.102 1 97.12 102 SER B CA 1
ATOM 2784 C C . SER B 1 102 ? 7.844 -3.158 7.895 1 97.12 102 SER B C 1
ATOM 2786 O O . SER B 1 102 ? 6.742 -2.631 8.07 1 97.12 102 SER B O 1
ATOM 2788 N N . LYS B 1 103 ? 8.953 -2.705 8.32 1 96.81 103 LYS B N 1
ATOM 2789 C CA . LYS B 1 103 ? 8.969 -1.441 9.047 1 96.81 103 LYS B CA 1
ATOM 2790 C C . LYS B 1 103 ? 8.508 -0.288 8.164 1 96.81 103 LYS B C 1
ATOM 2792 O O . LYS B 1 103 ? 7.758 0.583 8.602 1 96.81 103 LYS B O 1
ATOM 2797 N N . ALA B 1 104 ? 8.984 -0.27 6.918 1 97.56 104 ALA B N 1
ATOM 2798 C CA . ALA B 1 104 ? 8.586 0.772 5.973 1 97.56 104 ALA B CA 1
ATOM 2799 C C . ALA B 1 104 ? 7.078 0.771 5.758 1 97.56 104 ALA B C 1
ATOM 2801 O O . ALA B 1 104 ? 6.445 1.83 5.738 1 97.56 104 ALA B O 1
ATOM 2802 N N . ILE B 1 105 ? 6.5 -0.371 5.668 1 98.56 105 ILE B N 1
ATOM 2803 C CA . ILE B 1 105 ? 5.066 -0.509 5.457 1 98.56 105 ILE B CA 1
ATOM 2804 C C . ILE B 1 105 ? 4.312 -0.04 6.703 1 98.56 105 ILE B C 1
ATOM 2806 O O . ILE B 1 105 ? 3.32 0.682 6.598 1 98.56 105 ILE B O 1
ATOM 2810 N N . ASP B 1 106 ? 4.832 -0.395 7.84 1 98.44 106 ASP B N 1
ATOM 2811 C CA . ASP B 1 106 ? 4.191 -0.008 9.094 1 98.44 106 ASP B CA 1
ATOM 2812 C C . ASP B 1 106 ? 4.176 1.51 9.258 1 98.44 106 ASP B C 1
ATOM 2814 O O . ASP B 1 106 ? 3.16 2.086 9.656 1 98.44 106 ASP B O 1
ATOM 2818 N N . VAL B 1 107 ? 5.223 2.107 8.93 1 98.31 107 VAL B N 1
ATOM 2819 C CA . VAL B 1 107 ? 5.34 3.551 9.117 1 98.31 107 VAL B CA 1
ATOM 2820 C C . VAL B 1 107 ? 4.551 4.277 8.031 1 98.31 107 VAL B C 1
ATOM 2822 O O . VAL B 1 107 ? 3.76 5.176 8.328 1 98.31 107 VAL B O 1
ATOM 2825 N N . ASN B 1 108 ? 4.734 3.838 6.777 1 98.5 108 ASN B N 1
ATOM 2826 C CA . ASN B 1 108 ? 4.258 4.613 5.637 1 98.5 108 ASN B CA 1
ATOM 2827 C C . ASN B 1 108 ? 2.777 4.355 5.367 1 98.5 108 ASN B C 1
ATOM 2829 O O . ASN B 1 108 ? 2.102 5.184 4.75 1 98.5 108 ASN B O 1
ATOM 2833 N N . VAL B 1 109 ? 2.303 3.205 5.766 1 98.75 109 VAL B N 1
ATOM 2834 C CA . VAL B 1 109 ? 0.939 2.85 5.387 1 98.75 109 VAL B CA 1
ATOM 2835 C C . VAL B 1 109 ? 0.079 2.691 6.641 1 98.75 109 VAL B C 1
ATOM 2837 O O . VAL B 1 109 ? -0.831 3.49 6.879 1 98.75 109 VAL B O 1
ATOM 2840 N N . THR B 1 110 ? 0.485 1.76 7.508 1 98.62 110 THR B N 1
ATOM 2841 C CA . THR B 1 110 ? -0.348 1.424 8.656 1 98.62 110 THR B CA 1
ATOM 2842 C C . THR B 1 110 ? -0.535 2.639 9.562 1 98.62 110 THR B C 1
ATOM 2844 O O . THR B 1 110 ? -1.655 2.945 9.977 1 98.62 110 THR B O 1
ATOM 2847 N N . ALA B 1 111 ? 0.531 3.287 9.82 1 98.69 111 ALA B N 1
ATOM 2848 C CA . ALA B 1 111 ? 0.469 4.441 10.711 1 98.69 111 ALA B CA 1
ATOM 2849 C C . ALA B 1 111 ? -0.353 5.566 10.094 1 98.69 111 ALA B C 1
ATOM 2851 O O . ALA B 1 111 ? -1.054 6.293 10.805 1 98.69 111 ALA B O 1
ATOM 2852 N N . VAL B 1 112 ? -0.273 5.762 8.789 1 98.69 112 VAL B N 1
ATOM 2853 C CA . VAL B 1 112 ? -1.029 6.805 8.102 1 98.69 112 VAL B CA 1
ATOM 2854 C C . VAL B 1 112 ? -2.521 6.488 8.172 1 98.69 112 VAL B C 1
ATOM 2856 O O . VAL B 1 112 ? -3.34 7.371 8.445 1 98.69 112 VAL B O 1
ATOM 2859 N N . ILE B 1 113 ? -2.865 5.254 7.949 1 98.56 113 ILE B N 1
ATOM 2860 C CA . ILE B 1 113 ? -4.258 4.832 8.031 1 98.56 113 ILE B CA 1
ATOM 2861 C C . ILE B 1 113 ? -4.777 5.039 9.453 1 98.56 113 ILE B C 1
ATOM 2863 O O . ILE B 1 113 ? -5.852 5.609 9.648 1 98.56 113 ILE B O 1
ATOM 2867 N N . ARG B 1 114 ? -3.982 4.621 10.391 1 98.31 114 ARG B N 1
ATOM 2868 C CA . ARG B 1 114 ? -4.379 4.777 11.789 1 98.31 114 ARG B CA 1
ATOM 2869 C C . ARG B 1 114 ? -4.547 6.25 12.148 1 98.31 114 ARG B C 1
ATOM 2871 O O . ARG B 1 114 ? -5.551 6.637 12.75 1 98.31 114 ARG B O 1
ATOM 2878 N N . GLY B 1 115 ? -3.557 7.035 11.789 1 98.62 115 GLY B N 1
ATOM 2879 C CA . GLY B 1 115 ? -3.666 8.461 12.039 1 98.62 115 GLY B CA 1
ATOM 2880 C C . GLY B 1 115 ? -4.902 9.086 11.414 1 98.62 115 GLY B C 1
ATOM 2881 O O . GLY B 1 115 ? -5.586 9.891 12.047 1 98.62 115 GLY B O 1
ATOM 2882 N N . THR B 1 116 ? -5.164 8.711 10.227 1 98.5 116 THR B N 1
ATOM 2883 C CA . THR B 1 116 ? -6.32 9.234 9.508 1 98.5 116 THR B CA 1
ATOM 2884 C C . THR B 1 116 ? -7.613 8.867 10.234 1 98.5 116 THR B C 1
ATOM 2886 O O . THR B 1 116 ? -8.477 9.727 10.445 1 98.5 116 THR B O 1
ATOM 2889 N N . LEU B 1 117 ? -7.719 7.652 10.648 1 97.06 117 LEU B N 1
ATOM 2890 C CA . LEU B 1 117 ? -8.922 7.188 11.328 1 97.06 117 LEU B CA 1
ATOM 2891 C C . LEU B 1 117 ? -9.086 7.879 12.68 1 97.06 117 LEU B C 1
ATOM 2893 O O . LEU B 1 117 ? -10.195 8.266 13.062 1 97.06 117 LEU B O 1
ATOM 2897 N N . LEU B 1 118 ? -8.008 8.055 13.383 1 97.69 118 LEU B N 1
ATOM 2898 C CA . LEU B 1 118 ? -8.039 8.766 14.656 1 97.69 118 LEU B CA 1
ATOM 2899 C C . LEU B 1 118 ? -8.453 10.219 14.453 1 97.69 118 LEU B C 1
ATOM 2901 O O . LEU B 1 118 ? -9.258 10.758 15.219 1 97.69 118 LEU B O 1
ATOM 2905 N N . GLY B 1 119 ? -7.875 10.836 13.398 1 98.12 119 GLY B N 1
ATOM 2906 C CA . GLY B 1 119 ? -8.242 12.203 13.078 1 98.12 119 GLY B CA 1
ATOM 2907 C C . GLY B 1 119 ? -9.719 12.359 12.742 1 98.12 119 GLY B C 1
ATOM 2908 O O . GLY B 1 119 ? -10.383 13.258 13.258 1 98.12 119 GLY B O 1
ATOM 2909 N N . ILE B 1 120 ? -10.227 11.469 11.945 1 96.69 120 ILE B N 1
ATOM 2910 C CA . ILE B 1 120 ? -11.625 11.508 11.539 1 96.69 120 ILE B CA 1
ATOM 2911 C C . ILE B 1 120 ? -12.523 11.336 12.766 1 96.69 120 ILE B C 1
ATOM 2913 O O . ILE B 1 120 ? -13.508 12.062 12.93 1 96.69 120 ILE B O 1
ATOM 2917 N N . GLN B 1 121 ? -12.156 10.398 13.562 1 95.81 121 GLN B N 1
ATOM 2918 C CA . GLN B 1 121 ? -12.953 10.133 14.758 1 95.81 121 GLN B CA 1
ATOM 2919 C C . GLN B 1 121 ? -13.094 11.391 15.609 1 95.81 121 GLN B C 1
ATOM 2921 O O . GLN B 1 121 ? -14.148 11.625 16.203 1 95.81 121 GLN B O 1
ATOM 2926 N N . GLN B 1 122 ? -12.109 12.18 15.602 1 96.44 122 GLN B N 1
ATOM 2927 C CA . GLN B 1 122 ? -12.109 13.375 16.438 1 96.44 122 GLN B CA 1
ATOM 2928 C C . GLN B 1 122 ? -12.812 14.539 15.734 1 96.44 122 GLN B C 1
ATOM 2930 O O . GLN B 1 122 ? -13.469 15.352 16.375 1 96.44 122 GLN B O 1
ATOM 2935 N N . MET B 1 123 ? -12.766 14.531 14.422 1 97.56 123 MET B N 1
ATOM 2936 C CA . MET B 1 123 ? -13.172 15.711 13.664 1 97.56 123 MET B CA 1
ATOM 2937 C C . MET B 1 123 ? -14.594 15.562 13.148 1 97.56 123 MET B C 1
ATOM 2939 O O . MET B 1 123 ? -15.258 16.547 12.836 1 97.56 123 MET B O 1
ATOM 2943 N N . ARG B 1 124 ? -15.086 14.352 13.047 1 94.94 124 ARG B N 1
ATOM 2944 C CA . ARG B 1 124 ? -16.281 14.062 12.273 1 94.94 124 ARG B CA 1
ATOM 2945 C C . ARG B 1 124 ? -17.516 14.734 12.891 1 94.94 124 ARG B C 1
ATOM 2947 O O . ARG B 1 124 ? -17.703 14.688 14.109 1 94.94 124 ARG B O 1
ATOM 2954 N N . LYS B 1 125 ? -18.344 15.227 12.07 1 94.06 125 LYS B N 1
ATOM 2955 C CA . LYS B 1 125 ? -19.5 16.016 12.5 1 94.06 125 LYS B CA 1
ATOM 2956 C C . LYS B 1 125 ? -20.578 15.125 13.086 1 94.06 125 LYS B C 1
ATOM 2958 O O . LYS B 1 125 ? -21.281 15.523 14.016 1 94.06 125 LYS B O 1
ATOM 2963 N N . ASP B 1 126 ? -20.656 13.961 12.531 1 92.75 126 ASP B N 1
ATOM 2964 C CA . ASP B 1 126 ? -21.734 13.078 12.961 1 92.75 126 ASP B CA 1
ATOM 2965 C C . ASP B 1 126 ? -21.438 12.477 14.328 1 92.75 126 ASP B C 1
ATOM 2967 O O . ASP B 1 126 ? -22.25 11.727 14.875 1 92.75 126 ASP B O 1
ATOM 2971 N N . SER B 1 127 ? -20.328 12.867 14.891 1 91.94 127 SER B N 1
ATOM 2972 C CA . SER B 1 127 ? -19.969 12.422 16.234 1 91.94 127 SER B CA 1
ATOM 2973 C C . SER B 1 127 ? -19.578 13.602 17.125 1 91.94 127 SER B C 1
ATOM 2975 O O . SER B 1 127 ? -18.766 13.453 18.031 1 91.94 127 SER B O 1
ATOM 2977 N N . GLY B 1 128 ? -20.031 14.797 16.688 1 92.19 128 GLY B N 1
ATOM 2978 C CA . GLY B 1 128 ? -19.891 15.961 17.547 1 92.19 128 GLY B CA 1
ATOM 2979 C C . GLY B 1 128 ? -18.703 16.828 17.172 1 92.19 128 GLY B C 1
ATOM 2980 O O . GLY B 1 128 ? -18.484 17.875 17.781 1 92.19 128 GLY B O 1
ATOM 2981 N N . GLY B 1 129 ? -18 16.438 16.188 1 94 129 GLY B N 1
ATOM 2982 C CA . GLY B 1 129 ? -16.891 17.25 15.727 1 94 129 GLY B CA 1
ATOM 2983 C C . GLY B 1 129 ? -17.328 18.406 14.836 1 94 129 GLY B C 1
ATOM 2984 O O . GLY B 1 129 ? -18.516 18.609 14.617 1 94 129 GLY B O 1
ATOM 2985 N N . LYS B 1 130 ? -16.359 19.203 14.422 1 94.62 130 LYS B N 1
ATOM 2986 C CA . LYS B 1 130 ? -16.656 20.375 13.617 1 94.62 130 LYS B CA 1
ATOM 2987 C C . LYS B 1 130 ? -16.141 20.219 12.188 1 94.62 130 LYS B C 1
ATOM 2989 O O . LYS B 1 130 ? -16.125 21.172 11.422 1 94.62 130 LYS B O 1
ATOM 2994 N N . GLY B 1 131 ? -15.742 19.094 11.883 1 96.25 131 GLY B N 1
ATOM 2995 C CA . GLY B 1 131 ? -15.039 18.922 10.617 1 96.25 131 GLY B CA 1
ATOM 2996 C C . GLY B 1 131 ? -13.555 19.219 10.711 1 96.25 131 GLY B C 1
ATOM 2997 O O . GLY B 1 131 ? -13.047 19.547 11.789 1 96.25 131 GLY B O 1
ATOM 2998 N N . GLY B 1 132 ? -12.883 19.062 9.617 1 97.88 132 GLY B N 1
ATOM 2999 C CA . GLY B 1 132 ? -11.445 19.312 9.617 1 97.88 132 GLY B CA 1
ATOM 3000 C C . GLY B 1 132 ? -10.766 18.906 8.328 1 97.88 132 GLY B C 1
ATOM 3001 O O . GLY B 1 132 ? -11.438 18.625 7.328 1 97.88 132 GLY B O 1
ATOM 3002 N N . VAL B 1 133 ? -9.438 19 8.352 1 98.56 133 VAL B N 1
ATOM 3003 C CA . VAL B 1 133 ? -8.633 18.672 7.184 1 98.56 133 VAL B CA 1
ATOM 3004 C C . VAL B 1 133 ? -7.512 17.719 7.586 1 98.56 133 VAL B C 1
ATOM 3006 O O . VAL B 1 133 ? -6.805 17.953 8.57 1 98.56 133 VAL B O 1
ATOM 3009 N N . ILE B 1 134 ? -7.449 16.656 6.875 1 98.81 134 ILE B N 1
ATOM 3010 C CA . ILE B 1 134 ? -6.336 15.719 7.004 1 98.81 134 ILE B CA 1
ATOM 3011 C C . ILE B 1 134 ? -5.508 15.727 5.719 1 98.81 134 ILE B C 1
ATOM 3013 O O . ILE B 1 134 ? -6.051 15.586 4.621 1 98.81 134 ILE B O 1
ATOM 3017 N N . VAL B 1 135 ? -4.211 15.961 5.844 1 98.88 135 VAL B N 1
ATOM 3018 C CA . VAL B 1 135 ? -3.301 15.852 4.707 1 98.88 135 VAL B CA 1
ATOM 3019 C C . VAL B 1 135 ? -2.369 14.656 4.898 1 98.88 135 VAL B C 1
ATOM 3021 O O . VAL B 1 135 ? -1.586 14.625 5.848 1 98.88 135 VAL B O 1
ATOM 3024 N N . ASN B 1 136 ? -2.537 13.695 4.035 1 98.88 136 ASN B N 1
ATOM 3025 C CA . ASN B 1 136 ? -1.602 12.57 3.982 1 98.88 136 ASN B CA 1
ATOM 3026 C C . ASN B 1 136 ? -0.448 12.852 3.021 1 98.88 136 ASN B C 1
ATOM 3028 O O . ASN B 1 136 ? -0.668 13.094 1.834 1 98.88 136 ASN B O 1
ATOM 3032 N N . ILE B 1 137 ? 0.79 12.805 3.594 1 98.12 137 ILE B N 1
ATOM 3033 C CA . ILE B 1 137 ? 1.962 13.07 2.766 1 98.12 137 ILE B CA 1
ATOM 3034 C C . ILE B 1 137 ? 2.402 11.781 2.074 1 98.12 137 ILE B C 1
ATOM 3036 O O . ILE B 1 137 ? 2.83 10.828 2.732 1 98.12 137 ILE B O 1
ATOM 3040 N N . SER B 1 138 ? 2.24 11.781 0.82 1 97.38 138 SER B N 1
ATOM 3041 C CA . SER B 1 138 ? 2.746 10.688 -0.004 1 97.38 138 SER B CA 1
ATOM 3042 C C . SER B 1 138 ? 4.074 11.055 -0.654 1 97.38 138 SER B C 1
ATOM 3044 O O . SER B 1 138 ? 5.039 11.398 0.037 1 97.38 138 SER B O 1
ATOM 3046 N N . SER B 1 139 ? 4.191 10.914 -1.911 1 94.44 139 SER B N 1
ATOM 3047 C CA . SER B 1 139 ? 5.348 11.195 -2.76 1 94.44 139 SER B CA 1
ATOM 3048 C C . SER B 1 139 ? 4.988 11.078 -4.238 1 94.44 139 SER B C 1
ATOM 3050 O O . SER B 1 139 ? 3.975 10.477 -4.59 1 94.44 139 SER B O 1
ATOM 3052 N N . ILE B 1 140 ? 5.785 11.734 -5.078 1 93.25 140 ILE B N 1
ATOM 3053 C CA . ILE B 1 140 ? 5.625 11.477 -6.508 1 93.25 140 ILE B CA 1
ATOM 3054 C C . ILE B 1 140 ? 5.824 9.984 -6.785 1 93.25 140 ILE B C 1
ATOM 3056 O O . ILE B 1 140 ? 5.285 9.453 -7.762 1 93.25 140 ILE B O 1
ATOM 3060 N N . ALA B 1 141 ? 6.477 9.312 -5.914 1 93.56 141 ALA B N 1
ATOM 3061 C CA . ALA B 1 141 ? 6.66 7.863 -6.012 1 93.56 141 ALA B CA 1
ATOM 3062 C C . ALA B 1 141 ? 5.348 7.125 -5.754 1 93.56 141 ALA B C 1
ATOM 3064 O O . ALA B 1 141 ? 5.25 5.922 -6 1 93.56 141 ALA B O 1
ATOM 3065 N N . GLY B 1 142 ? 4.336 7.797 -5.281 1 96.06 142 GLY B N 1
ATOM 3066 C CA . GLY B 1 142 ? 3.012 7.223 -5.098 1 96.06 142 GLY B CA 1
ATOM 3067 C C . GLY B 1 142 ? 2.133 7.344 -6.332 1 96.06 142 GLY B C 1
ATOM 3068 O O . GLY B 1 142 ? 0.966 6.949 -6.309 1 96.06 142 GLY B O 1
ATOM 3069 N N . LEU B 1 143 ? 2.746 7.891 -7.41 1 94.12 143 LEU B N 1
ATOM 3070 C CA . LEU B 1 143 ? 1.973 8.172 -8.617 1 94.12 143 LEU B CA 1
ATOM 3071 C C . LEU B 1 143 ? 2.588 7.48 -9.828 1 94.12 143 LEU B C 1
ATOM 3073 O O . LEU B 1 143 ? 2.033 7.535 -10.93 1 94.12 143 LEU B O 1
ATOM 3077 N N . ARG B 1 144 ? 3.695 6.848 -9.602 1 90.75 144 ARG B N 1
ATOM 3078 C CA . ARG B 1 144 ? 4.363 6.086 -10.648 1 90.75 144 ARG B CA 1
ATOM 3079 C C . ARG B 1 144 ? 5.242 4.992 -10.055 1 90.75 144 ARG B C 1
ATOM 3081 O O . ARG B 1 144 ? 5.688 5.098 -8.906 1 90.75 144 ARG B O 1
ATOM 3088 N N . ALA B 1 145 ? 5.457 4.008 -10.898 1 89.94 145 ALA B N 1
ATOM 3089 C CA . ALA B 1 145 ? 6.391 2.959 -10.484 1 89.94 145 ALA B CA 1
ATOM 3090 C C . ALA B 1 145 ? 7.816 3.49 -10.414 1 89.94 145 ALA B C 1
ATOM 3092 O O . ALA B 1 145 ? 8.242 4.266 -11.273 1 89.94 145 ALA B O 1
ATOM 3093 N N . VAL B 1 146 ? 8.57 3.047 -9.367 1 89.62 146 VAL B N 1
ATOM 3094 C CA . VAL B 1 146 ? 9.945 3.479 -9.188 1 89.62 146 VAL B CA 1
ATOM 3095 C C . VAL B 1 146 ? 10.852 2.26 -9.023 1 89.62 146 VAL B C 1
ATOM 3097 O O . VAL B 1 146 ? 10.844 1.608 -7.977 1 89.62 146 VAL B O 1
ATOM 3100 N N . SER B 1 147 ? 11.711 2.043 -9.969 1 89.31 147 SER B N 1
ATOM 3101 C CA . SER B 1 147 ? 12.508 0.823 -10.047 1 89.31 147 SER B CA 1
ATOM 3102 C C . SER B 1 147 ? 13.469 0.708 -8.875 1 89.31 147 SER B C 1
ATOM 3104 O O . SER B 1 147 ? 13.711 -0.391 -8.367 1 89.31 147 SER B O 1
ATOM 3106 N N . GLN B 1 148 ? 13.938 1.82 -8.367 1 90.06 148 GLN B N 1
ATOM 3107 C CA . GLN B 1 148 ? 14.977 1.786 -7.344 1 90.06 148 GLN B CA 1
ATOM 3108 C C . GLN B 1 148 ? 14.375 1.701 -5.945 1 90.06 148 GLN B C 1
ATOM 3110 O O . GLN B 1 148 ? 15.078 1.405 -4.977 1 90.06 148 GLN B O 1
ATOM 3115 N N . LEU B 1 149 ? 13.094 2.002 -5.91 1 93.38 149 LEU B N 1
ATOM 3116 C CA . LEU B 1 149 ? 12.422 2.049 -4.617 1 93.38 149 LEU B CA 1
ATOM 3117 C C . LEU B 1 149 ? 11.07 1.356 -4.688 1 93.38 149 LEU B C 1
ATOM 3119 O O . LEU B 1 149 ? 10.039 1.97 -4.402 1 93.38 149 LEU B O 1
ATOM 3123 N N . PRO B 1 150 ? 11.07 0.05 -4.965 1 95.56 150 PRO B N 1
ATOM 3124 C CA . PRO B 1 150 ? 9.789 -0.637 -5.164 1 95.56 150 PRO B CA 1
ATOM 3125 C C . PRO B 1 150 ? 8.922 -0.634 -3.91 1 95.56 150 PRO B C 1
ATOM 3127 O O . PRO B 1 150 ? 7.703 -0.46 -4 1 95.56 150 PRO B O 1
ATOM 3130 N N . VAL B 1 151 ? 9.531 -0.841 -2.74 1 97.19 151 VAL B N 1
ATOM 3131 C CA . VAL B 1 151 ? 8.766 -0.866 -1.5 1 97.19 151 VAL B CA 1
ATOM 3132 C C . VAL B 1 151 ? 8.227 0.53 -1.198 1 97.19 151 VAL B C 1
ATOM 3134 O O . VAL B 1 151 ? 7.043 0.689 -0.882 1 97.19 151 VAL B O 1
ATOM 3137 N N . TYR B 1 152 ? 9.055 1.536 -1.31 1 96.5 152 TYR B N 1
ATOM 3138 C CA . TYR B 1 152 ? 8.633 2.908 -1.048 1 96.5 152 TYR B CA 1
ATOM 3139 C C . TYR B 1 152 ? 7.5 3.32 -1.979 1 96.5 152 TYR B C 1
ATOM 3141 O O . TYR B 1 152 ? 6.484 3.857 -1.532 1 96.5 152 TYR B O 1
ATOM 3149 N N . SER B 1 153 ? 7.664 3.035 -3.277 1 95.56 153 SER B N 1
ATOM 3150 C CA . SER B 1 153 ? 6.617 3.332 -4.254 1 95.56 153 SER B CA 1
ATOM 3151 C C . SER B 1 153 ? 5.309 2.637 -3.891 1 95.56 153 SER B C 1
ATOM 3153 O O . SER B 1 153 ? 4.242 3.25 -3.932 1 95.56 153 SER B O 1
ATOM 3155 N N . ALA B 1 154 ? 5.426 1.432 -3.525 1 98.12 154 ALA B N 1
ATOM 3156 C CA . ALA B 1 154 ? 4.254 0.657 -3.131 1 98.12 154 ALA B CA 1
ATOM 3157 C C . ALA B 1 154 ? 3.521 1.323 -1.97 1 98.12 154 ALA B C 1
ATOM 3159 O O . ALA B 1 154 ? 2.301 1.501 -2.018 1 98.12 154 ALA B O 1
ATOM 3160 N N . THR B 1 155 ? 4.242 1.711 -0.965 1 98.44 155 THR B N 1
ATOM 3161 C CA . THR B 1 155 ? 3.637 2.295 0.226 1 98.44 155 THR B CA 1
ATOM 3162 C C . THR B 1 155 ? 2.977 3.631 -0.102 1 98.44 155 THR B C 1
ATOM 3164 O O . THR B 1 155 ? 1.885 3.926 0.389 1 98.44 155 THR B O 1
ATOM 3167 N N . LYS B 1 156 ? 3.6 4.387 -0.883 1 97.88 156 LYS B N 1
ATOM 3168 C CA . LYS B 1 156 ? 3.076 5.715 -1.186 1 97.88 156 LYS B CA 1
ATOM 3169 C C . LYS B 1 156 ? 1.893 5.637 -2.145 1 97.88 156 LYS B C 1
ATOM 3171 O O . LYS B 1 156 ? 0.979 6.461 -2.084 1 97.88 156 LYS B O 1
ATOM 3176 N N . HIS B 1 157 ? 1.839 4.613 -2.99 1 97.75 157 HIS B N 1
ATOM 3177 C CA . HIS B 1 157 ? 0.631 4.34 -3.762 1 97.75 157 HIS B CA 1
ATOM 3178 C C . HIS B 1 157 ? -0.535 3.973 -2.85 1 97.75 157 HIS B C 1
ATOM 3180 O O . HIS B 1 157 ? -1.673 4.379 -3.096 1 97.75 157 HIS B O 1
ATOM 3186 N N . ALA B 1 158 ? -0.223 3.18 -1.891 1 98.62 158 ALA B N 1
ATOM 3187 C CA . ALA B 1 158 ? -1.258 2.799 -0.934 1 98.62 158 ALA B CA 1
ATOM 3188 C C . ALA B 1 158 ? -1.867 4.027 -0.266 1 98.62 158 ALA B C 1
ATOM 3190 O O . ALA B 1 158 ? -3.088 4.121 -0.114 1 98.62 158 ALA B O 1
ATOM 3191 N N . VAL B 1 159 ? -1.054 4.969 0.09 1 98.69 159 VAL B N 1
ATOM 3192 C CA . VAL B 1 159 ? -1.505 6.188 0.754 1 98.69 159 VAL B CA 1
ATOM 3193 C C . VAL B 1 159 ? -2.428 6.973 -0.175 1 98.69 159 VAL B C 1
ATOM 3195 O O . VAL B 1 159 ? -3.486 7.445 0.245 1 98.69 159 VAL B O 1
ATOM 3198 N N . VAL B 1 160 ? -2.051 7.078 -1.418 1 98.06 160 VAL B N 1
ATOM 3199 C CA . VAL B 1 160 ? -2.857 7.809 -2.391 1 98.06 160 VAL B CA 1
ATOM 3200 C C . VAL B 1 160 ? -4.219 7.137 -2.541 1 98.06 160 VAL B C 1
ATOM 3202 O O . VAL B 1 160 ? -5.258 7.789 -2.43 1 98.06 160 VAL B O 1
ATOM 3205 N N . SER B 1 161 ? -4.227 5.871 -2.709 1 97.38 161 SER B N 1
ATOM 3206 C CA . SER B 1 161 ? -5.469 5.137 -2.93 1 97.38 161 SER B CA 1
ATOM 3207 C C . SER B 1 161 ? -6.371 5.191 -1.7 1 97.38 161 SER B C 1
ATOM 3209 O O . SER B 1 161 ? -7.578 5.41 -1.818 1 97.38 161 SER B O 1
ATOM 3211 N N . PHE B 1 162 ? -5.777 4.977 -0.547 1 98.31 162 PHE B N 1
ATOM 3212 C CA . PHE B 1 162 ? -6.539 5.023 0.694 1 98.31 162 PHE B CA 1
ATOM 3213 C C . PHE B 1 162 ? -7.25 6.363 0.846 1 98.31 162 PHE B C 1
ATOM 3215 O O . PHE B 1 162 ? -8.453 6.41 1.12 1 98.31 162 PHE B O 1
ATOM 3222 N N . SER B 1 163 ? -6.477 7.367 0.644 1 98.31 163 SER B N 1
ATOM 3223 C CA . SER B 1 163 ? -6.977 8.727 0.839 1 98.31 163 SER B CA 1
ATOM 3224 C C . SER B 1 163 ? -8.117 9.039 -0.123 1 98.31 163 SER B C 1
ATOM 3226 O O . SER B 1 163 ? -9.156 9.555 0.287 1 98.31 163 SER B O 1
ATOM 3228 N N . ARG B 1 164 ? -7.883 8.68 -1.363 1 96 164 ARG B N 1
ATOM 3229 C CA . ARG B 1 164 ? -8.906 8.938 -2.371 1 96 164 ARG B CA 1
ATOM 3230 C C . ARG B 1 164 ? -10.164 8.125 -2.096 1 96 164 ARG B C 1
ATOM 3232 O O . ARG B 1 164 ? -11.281 8.609 -2.273 1 96 164 ARG B O 1
ATOM 3239 N N . SER B 1 165 ? -9.961 6.906 -1.676 1 93.88 165 SER B N 1
ATOM 3240 C CA . SER B 1 165 ? -11.094 6.031 -1.385 1 93.88 165 SER B CA 1
ATOM 3241 C C . SER B 1 165 ? -11.906 6.562 -0.21 1 93.88 165 SER B C 1
ATOM 3243 O O . SER B 1 165 ? -13.141 6.578 -0.261 1 93.88 165 SER B O 1
ATOM 3245 N N . PHE B 1 166 ? -11.234 7.012 0.75 1 91.62 166 PHE B N 1
ATOM 3246 C CA . PHE B 1 166 ? -11.898 7.457 1.969 1 91.62 166 PHE B CA 1
ATOM 3247 C C . PHE B 1 166 ? -12.547 8.82 1.765 1 91.62 166 PHE B C 1
ATOM 3249 O O . PHE B 1 166 ? -13.477 9.188 2.488 1 91.62 166 PHE B O 1
ATOM 3256 N N . ALA B 1 167 ? -12.07 9.586 0.857 1 92.88 167 ALA B N 1
ATOM 3257 C CA . ALA B 1 167 ? -12.555 10.938 0.611 1 92.88 167 ALA B CA 1
ATOM 3258 C C . ALA B 1 167 ? -13.867 10.922 -0.172 1 92.88 167 ALA B C 1
ATOM 3260 O O . ALA B 1 167 ? -14.5 11.961 -0.357 1 92.88 167 ALA B O 1
ATOM 3261 N N . GLN B 1 168 ? -14.242 9.766 -0.641 1 88.69 168 GLN B N 1
ATOM 3262 C CA . GLN B 1 168 ? -15.445 9.688 -1.463 1 88.69 168 GLN B CA 1
ATOM 3263 C C . GLN B 1 168 ? -16.688 10.102 -0.669 1 88.69 168 GLN B C 1
ATOM 3265 O O . GLN B 1 168 ? -16.688 10.039 0.562 1 88.69 168 GLN B O 1
ATOM 3270 N N . PRO B 1 169 ? -17.688 10.508 -1.393 1 84.12 169 PRO B N 1
ATOM 3271 C CA . PRO B 1 169 ? -18.875 11.125 -0.777 1 84.12 169 PRO B CA 1
ATOM 3272 C C . PRO B 1 169 ? -19.484 10.258 0.323 1 84.12 169 PRO B C 1
ATOM 3274 O O . PRO B 1 169 ? -20 10.781 1.315 1 84.12 169 PRO B O 1
ATOM 3277 N N . TYR B 1 170 ? -19.328 9.039 0.208 1 80.44 170 TYR B N 1
ATOM 3278 C CA . TYR B 1 170 ? -19.875 8.109 1.196 1 80.44 170 TYR B CA 1
ATOM 3279 C C . TYR B 1 170 ? -19.359 8.438 2.592 1 80.44 170 TYR B C 1
ATOM 3281 O O . TYR B 1 170 ? -20.125 8.422 3.562 1 80.44 170 TYR B O 1
ATOM 3289 N N . HIS B 1 171 ? -18.219 8.859 2.715 1 84 171 HIS B N 1
ATOM 3290 C CA . HIS B 1 171 ? -17.594 9.172 3.998 1 84 171 HIS B CA 1
ATOM 3291 C C . HIS B 1 171 ? -17.656 10.664 4.289 1 84 171 HIS B C 1
ATOM 3293 O O . HIS B 1 171 ? -18.016 11.07 5.398 1 84 171 HIS B O 1
ATOM 3299 N N . TYR B 1 172 ? -17.422 11.438 3.324 1 88.56 172 TYR B N 1
ATOM 3300 C CA . TYR B 1 172 ? -17.297 12.875 3.51 1 88.56 172 TYR B CA 1
ATOM 3301 C C . TYR B 1 172 ? -18.625 13.484 3.957 1 88.56 172 TYR B C 1
ATOM 3303 O O . TYR B 1 172 ? -18.641 14.367 4.82 1 88.56 172 TYR B O 1
ATOM 3311 N N . ASP B 1 173 ? -19.672 13.031 3.395 1 89.44 173 ASP B N 1
ATOM 3312 C CA . ASP B 1 173 ? -20.984 13.602 3.689 1 89.44 173 ASP B CA 1
ATOM 3313 C C . ASP B 1 173 ? -21.344 13.414 5.16 1 89.44 173 ASP B C 1
ATOM 3315 O O . ASP B 1 173 ? -22.031 14.25 5.746 1 89.44 173 ASP B O 1
ATOM 3319 N N . ARG B 1 174 ? -20.812 12.438 5.746 1 90.06 174 ARG B N 1
ATOM 3320 C CA . ARG B 1 174 ? -21.094 12.141 7.145 1 90.06 174 ARG B CA 1
ATOM 3321 C C . ARG B 1 174 ? -20.109 12.844 8.07 1 90.06 174 ARG B C 1
ATOM 3323 O O . ARG B 1 174 ? -20.469 13.273 9.172 1 90.06 174 ARG B O 1
ATOM 3330 N N . THR B 1 175 ? -18.953 13.062 7.645 1 93 175 THR B N 1
ATOM 3331 C CA . THR B 1 175 ? -17.891 13.445 8.562 1 93 175 THR B CA 1
ATOM 3332 C C . THR B 1 175 ? -17.531 14.922 8.391 1 93 175 THR B C 1
ATOM 3334 O O . THR B 1 175 ? -17.156 15.594 9.352 1 93 175 THR B O 1
ATOM 3337 N N . ASN B 1 176 ? -17.641 15.438 7.176 1 95.81 176 ASN B N 1
ATOM 3338 C CA . ASN B 1 176 ? -17.188 16.781 6.805 1 95.81 176 ASN B CA 1
ATOM 3339 C C . ASN B 1 176 ? -15.695 16.953 7.082 1 95.81 176 ASN B C 1
ATOM 3341 O O . ASN B 1 176 ? -15.273 18.031 7.52 1 95.81 176 ASN B O 1
ATOM 3345 N N . VAL B 1 177 ? -14.969 15.906 6.984 1 97.38 177 VAL B N 1
ATOM 3346 C CA . VAL B 1 177 ? -13.508 15.93 7.102 1 97.38 177 VAL B CA 1
ATOM 3347 C C . VAL B 1 177 ? -12.875 15.734 5.727 1 97.38 177 VAL B C 1
ATOM 3349 O O . VAL B 1 177 ? -13.094 14.711 5.074 1 97.38 177 VAL B O 1
ATOM 3352 N N . LYS B 1 178 ? -12.133 16.75 5.285 1 97.69 178 LYS B N 1
ATOM 3353 C CA . LYS B 1 178 ? -11.43 16.625 4.012 1 97.69 178 LYS B CA 1
ATOM 3354 C C . LYS B 1 178 ? -10.188 15.766 4.145 1 97.69 178 LYS B C 1
ATOM 3356 O O . LYS B 1 178 ? -9.453 15.867 5.129 1 97.69 178 LYS B O 1
ATOM 3361 N N . VAL B 1 179 ? -10.039 14.891 3.213 1 98.25 179 VAL B N 1
ATOM 3362 C CA . VAL B 1 179 ? -8.812 14.109 3.092 1 98.25 179 VAL B CA 1
ATOM 3363 C C . VAL B 1 179 ? -8.102 14.453 1.784 1 98.25 179 VAL B C 1
ATOM 3365 O O . VAL B 1 179 ? -8.664 14.273 0.7 1 98.25 179 VAL B O 1
ATOM 3368 N N . ILE B 1 180 ? -6.863 14.961 1.93 1 98.38 180 ILE B N 1
ATOM 3369 C CA . ILE B 1 180 ? -6.094 15.453 0.792 1 98.38 180 ILE B CA 1
ATOM 3370 C C . ILE B 1 180 ? -4.723 14.773 0.766 1 98.38 180 ILE B C 1
ATOM 3372 O O . ILE B 1 180 ? -4.184 14.414 1.814 1 98.38 180 ILE B O 1
ATOM 3376 N N . VAL B 1 181 ? -4.223 14.594 -0.461 1 98.62 181 VAL B N 1
ATOM 3377 C CA . VAL B 1 181 ? -2.896 14 -0.587 1 98.62 181 VAL B CA 1
ATOM 3378 C C . VAL B 1 181 ? -1.921 15.023 -1.16 1 98.62 181 VAL B C 1
ATOM 3380 O O . VAL B 1 181 ? -2.223 15.695 -2.154 1 98.62 181 VAL B O 1
ATOM 3383 N N . LEU B 1 182 ? -0.789 15.219 -0.502 1 98.12 182 LEU B N 1
ATOM 3384 C CA . LEU B 1 182 ? 0.327 15.992 -1.036 1 98.12 182 LEU B CA 1
ATOM 3385 C C . LEU B 1 182 ? 1.485 15.078 -1.425 1 98.12 182 LEU B C 1
ATOM 3387 O O . LEU B 1 182 ? 1.91 14.234 -0.632 1 98.12 182 LEU B O 1
ATOM 3391 N N . CYS B 1 183 ? 1.967 15.219 -2.654 1 96.69 183 CYS B N 1
ATOM 3392 C CA . CYS B 1 183 ? 3.043 14.398 -3.197 1 96.69 183 CYS B CA 1
ATOM 3393 C C . CYS B 1 183 ? 4.281 15.234 -3.486 1 96.69 183 CYS B C 1
ATOM 3395 O O . CYS B 1 183 ? 4.461 15.719 -4.609 1 96.69 183 CYS B O 1
ATOM 3397 N N . PRO B 1 184 ? 5.195 15.289 -2.531 1 95.38 184 PRO B N 1
ATOM 3398 C CA . PRO B 1 184 ? 6.465 15.969 -2.783 1 95.38 184 PRO B CA 1
ATOM 3399 C C . PRO B 1 184 ? 7.367 15.211 -3.75 1 95.38 184 PRO B C 1
ATOM 3401 O O . PRO B 1 184 ? 7.195 14 -3.934 1 95.38 184 PRO B O 1
ATOM 3404 N N . GLY B 1 185 ? 8.344 15.906 -4.285 1 90.12 185 GLY B N 1
ATOM 3405 C CA . GLY B 1 185 ? 9.375 15.266 -5.094 1 90.12 185 GLY B CA 1
ATOM 3406 C C . GLY B 1 185 ? 10.352 14.453 -4.273 1 90.12 185 GLY B C 1
ATOM 3407 O O . GLY B 1 185 ? 10.414 14.586 -3.049 1 90.12 185 GLY B O 1
ATOM 3408 N N . LEU B 1 186 ? 11.141 13.539 -4.891 1 78.69 186 LEU B N 1
ATOM 3409 C CA . LEU B 1 186 ? 12.062 12.625 -4.219 1 78.69 186 LEU B CA 1
ATOM 3410 C C . LEU B 1 186 ? 13.227 13.383 -3.6 1 78.69 186 LEU B C 1
ATOM 3412 O O . LEU B 1 186 ? 13.828 12.922 -2.623 1 78.69 186 LEU B O 1
ATOM 3416 N N . THR B 1 187 ? 13.641 14.422 -4.102 1 60.66 187 THR B N 1
ATOM 3417 C CA . THR B 1 187 ? 14.789 15.18 -3.625 1 60.66 187 THR B CA 1
ATOM 3418 C C . THR B 1 187 ? 14.5 15.805 -2.262 1 60.66 187 THR B C 1
ATOM 3420 O O . THR B 1 187 ? 15.422 16.266 -1.579 1 60.66 187 THR B O 1
ATOM 3423 N N . SER B 1 188 ? 13.297 15.773 -1.943 1 57.22 188 SER B N 1
ATOM 3424 C CA . SER B 1 188 ? 12.906 16.359 -0.661 1 57.22 188 SER B CA 1
ATOM 3425 C C . SER B 1 188 ? 12.961 15.312 0.453 1 57.22 188 SER B C 1
ATOM 3427 O O . SER B 1 188 ? 12.742 15.633 1.622 1 57.22 188 SER B O 1
ATOM 3429 N N . ILE B 1 189 ? 13.289 14.016 -0.03 1 54.66 189 ILE B N 1
ATOM 3430 C CA . ILE B 1 189 ? 13.25 12.922 0.938 1 54.66 189 ILE B CA 1
ATOM 3431 C C . ILE B 1 189 ? 14.641 12.719 1.544 1 54.66 189 ILE B C 1
ATOM 3433 O O . ILE B 1 189 ? 15.648 12.875 0.857 1 54.66 189 ILE B O 1
ATOM 3437 N N . PRO B 1 190 ? 14.711 12.711 2.887 1 47.81 190 PRO B N 1
ATOM 3438 C CA . PRO B 1 190 ? 16.016 12.492 3.52 1 47.81 190 PRO B CA 1
ATOM 3439 C C . PRO B 1 190 ? 16.844 11.43 2.807 1 47.81 190 PRO B C 1
ATOM 3441 O O . PRO B 1 190 ? 16.312 10.391 2.416 1 47.81 190 PRO B O 1
ATOM 3444 N N . VAL B 1 191 ? 17.844 11.82 2.061 1 42.19 191 VAL B N 1
ATOM 3445 C CA . VAL B 1 191 ? 18.812 10.977 1.359 1 42.19 191 VAL B CA 1
ATOM 3446 C C . VAL B 1 191 ? 19.172 9.773 2.227 1 42.19 191 VAL B C 1
ATOM 3448 O O . VAL B 1 191 ? 19.312 9.898 3.445 1 42.19 191 VAL B O 1
ATOM 3451 N N . LEU B 1 192 ? 19.156 8.656 1.657 1 42.69 192 LEU B N 1
ATOM 3452 C CA . LEU B 1 192 ? 19.906 7.539 2.217 1 42.69 192 LEU B CA 1
ATOM 3453 C C . LEU B 1 192 ? 21.172 8.039 2.898 1 42.69 192 LEU B C 1
ATOM 3455 O O . LEU B 1 192 ? 22.031 8.656 2.256 1 42.69 192 LEU B O 1
ATOM 3459 N N . GLU B 1 193 ? 21.078 8.344 4.094 1 37.91 193 GLU B N 1
ATOM 3460 C CA . GLU B 1 193 ? 22.25 8.711 4.891 1 37.91 193 GLU B CA 1
ATOM 3461 C C . GLU B 1 193 ? 23.531 8.109 4.305 1 37.91 193 GLU B C 1
ATOM 3463 O O . GLU B 1 193 ? 24.625 8.539 4.637 1 37.91 193 GLU B O 1
ATOM 3468 N N . ASP B 1 194 ? 23.391 6.918 3.672 1 36.19 194 ASP B N 1
ATOM 3469 C CA . ASP B 1 194 ? 24.688 6.312 3.451 1 36.19 194 ASP B CA 1
ATOM 3470 C C . ASP B 1 194 ? 25.406 6.957 2.258 1 36.19 194 ASP B C 1
ATOM 3472 O O . ASP B 1 194 ? 26.375 6.414 1.745 1 36.19 194 ASP B O 1
ATOM 3476 N N . LEU B 1 195 ? 24.75 7.676 1.507 1 37.59 195 LEU B N 1
ATOM 3477 C CA . LEU B 1 195 ? 25.766 8.055 0.544 1 37.59 195 LEU B CA 1
ATOM 3478 C C . LEU B 1 195 ? 26.734 9.062 1.154 1 37.59 195 LEU B C 1
ATOM 3480 O O . LEU B 1 195 ? 26.328 10.102 1.672 1 37.59 195 LEU B O 1
ATOM 3484 N N . PRO B 1 196 ? 27.891 8.648 1.556 1 36.12 196 PRO B N 1
ATOM 3485 C CA . PRO B 1 196 ? 29.031 9.383 2.111 1 36.12 196 PRO B CA 1
ATOM 3486 C C . PRO B 1 196 ? 29.234 10.742 1.455 1 36.12 196 PRO B C 1
ATOM 3488 O O . PRO B 1 196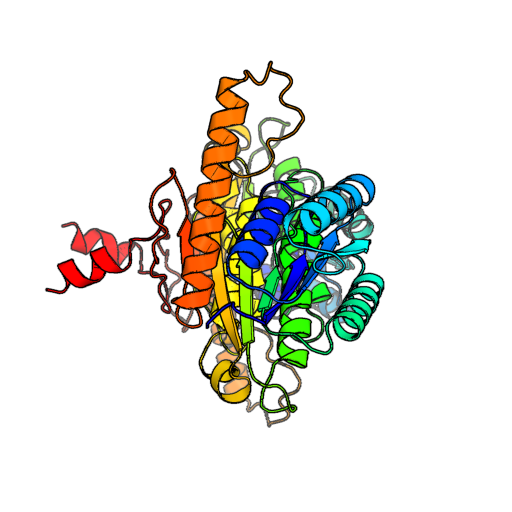 ? 30.109 11.508 1.859 1 36.12 196 PRO B O 1
ATOM 3491 N N . GLN B 1 197 ? 29.016 10.945 0.189 1 41.69 197 GLN B N 1
ATOM 3492 C CA . GLN B 1 197 ? 29.859 12.023 -0.323 1 41.69 197 GLN B CA 1
ATOM 3493 C C . GLN B 1 197 ? 29.484 13.359 0.317 1 41.69 197 GLN B C 1
ATOM 3495 O O . GLN B 1 197 ? 28.344 13.555 0.733 1 41.69 197 GLN B O 1
ATOM 3500 N N . GLY B 1 198 ? 30.391 14.312 0.479 1 45.19 198 GLY B N 1
ATOM 3501 C CA . GLY B 1 198 ? 30.531 15.688 0.924 1 45.19 198 GLY B CA 1
ATOM 3502 C C . GLY B 1 198 ? 29.391 16.578 0.484 1 45.19 198 GLY B C 1
ATOM 3503 O O . GLY B 1 198 ? 29.281 16.922 -0.692 1 45.19 198 GLY B O 1
ATOM 3504 N N . ILE B 1 199 ? 28.328 16.438 1.226 1 52.31 199 ILE B N 1
ATOM 3505 C CA . ILE B 1 199 ? 27.234 17.359 0.923 1 52.31 199 ILE B CA 1
ATOM 3506 C C . ILE B 1 199 ? 27.75 18.797 0.962 1 52.31 199 ILE B C 1
ATOM 3508 O O . ILE B 1 199 ? 28.281 19.25 1.982 1 52.31 199 ILE B O 1
ATOM 3512 N N . SER B 1 200 ? 27.984 19.391 -0.196 1 59.06 200 SER B N 1
ATOM 3513 C CA . SER B 1 200 ? 28.422 20.781 -0.33 1 59.06 200 SER B CA 1
ATOM 3514 C C . SER B 1 200 ? 27.375 21.734 0.238 1 59.06 200 SER B C 1
ATOM 3516 O O . SER B 1 200 ? 26.234 21.359 0.458 1 59.06 200 SER B O 1
ATOM 3518 N N . SER B 1 201 ? 27.812 22.891 0.692 1 59.97 201 SER B N 1
ATOM 3519 C CA . SER B 1 201 ? 26.922 23.969 1.116 1 59.97 201 SER B CA 1
ATOM 3520 C C . SER B 1 201 ? 25.828 24.219 0.084 1 59.97 201 SER B C 1
ATOM 3522 O O . SER B 1 201 ? 24.703 24.531 0.442 1 59.97 201 SER B O 1
ATOM 3524 N N . THR B 1 202 ? 26.156 24.078 -1.172 1 59.25 202 THR B N 1
ATOM 3525 C CA . THR B 1 202 ? 25.188 24.266 -2.258 1 59.25 202 THR B CA 1
ATOM 3526 C C . THR B 1 202 ? 24.125 23.172 -2.225 1 59.25 202 THR B C 1
ATOM 3528 O O . THR B 1 202 ? 22.938 23.453 -2.465 1 59.25 202 THR B O 1
ATOM 3531 N N . ASP B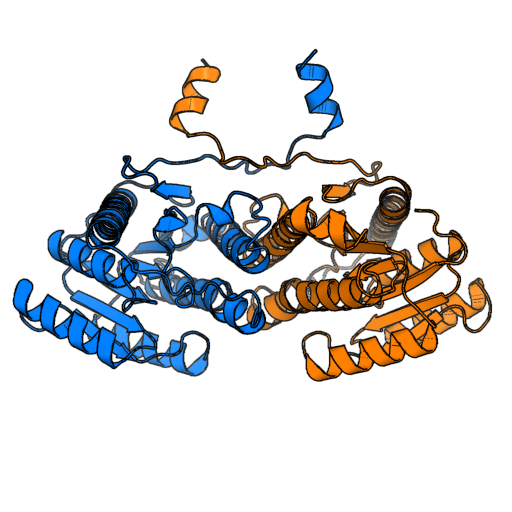 1 203 ? 24.5 22 -1.807 1 63.06 203 ASP B N 1
ATOM 3532 C CA . ASP B 1 203 ? 23.562 20.906 -1.717 1 63.06 203 ASP B CA 1
ATOM 3533 C C . ASP B 1 203 ? 22.562 21.125 -0.585 1 63.06 203 ASP B C 1
ATOM 3535 O O . ASP B 1 203 ? 21.359 20.828 -0.732 1 63.06 203 ASP B O 1
ATOM 3539 N N . ILE B 1 204 ? 23.094 21.734 0.393 1 66.06 204 ILE B N 1
ATOM 3540 C CA . ILE B 1 204 ? 22.25 22 1.554 1 66.06 204 ILE B CA 1
ATOM 3541 C C . ILE B 1 204 ? 21.25 23.109 1.221 1 66.06 204 ILE B C 1
ATOM 3543 O O . ILE B 1 204 ? 20.062 23 1.562 1 66.06 204 ILE B O 1
ATOM 3547 N N . LEU B 1 205 ? 21.656 24.172 0.601 1 62.97 205 LEU B N 1
ATOM 3548 C CA . LEU B 1 205 ? 20.781 25.281 0.21 1 62.97 205 LEU B CA 1
ATOM 3549 C C . LEU B 1 205 ? 19.688 24.797 -0.736 1 62.97 205 LEU B C 1
ATOM 3551 O O . LEU B 1 205 ? 18.531 25.188 -0.608 1 62.97 205 LEU B O 1
ATOM 3555 N N . GLN B 1 206 ? 20.031 24 -1.676 1 68.38 206 GLN B N 1
ATOM 3556 C CA . GLN B 1 206 ? 19.062 23.5 -2.643 1 68.38 206 GLN B CA 1
ATOM 3557 C C . GLN B 1 206 ? 18.031 22.594 -1.969 1 68.38 206 GLN B C 1
ATOM 3559 O O . GLN B 1 206 ? 16.844 22.656 -2.293 1 68.38 206 GLN B O 1
ATOM 3564 N N . LYS B 1 207 ? 18.469 21.891 -1.114 1 70.56 207 LYS B N 1
ATOM 3565 C CA . LYS B 1 207 ? 17.578 21.016 -0.363 1 70.56 207 LYS B CA 1
ATOM 3566 C C . LYS B 1 207 ? 16.562 21.844 0.441 1 70.56 207 LYS B C 1
ATOM 3568 O O . LYS B 1 207 ? 15.375 21.516 0.459 1 70.56 207 LYS B O 1
ATOM 3573 N N . ASN B 1 208 ? 17.047 22.859 1.055 1 74.5 208 ASN B N 1
ATOM 3574 C CA . ASN B 1 208 ? 16.188 23.719 1.865 1 74.5 208 ASN B CA 1
ATOM 3575 C C . ASN B 1 208 ? 15.125 24.406 1.014 1 74.5 208 ASN B C 1
ATOM 3577 O O . ASN B 1 208 ? 13.969 24.531 1.428 1 74.5 208 ASN B O 1
ATOM 3581 N N . GLN B 1 209 ? 15.523 24.859 -0.113 1 73.81 209 GLN B N 1
ATOM 3582 C CA . GLN B 1 209 ? 14.586 25.516 -1.015 1 73.81 209 GLN B CA 1
ATOM 3583 C C . GLN B 1 209 ? 13.477 24.547 -1.445 1 73.81 209 GLN B C 1
ATOM 3585 O O . GLN B 1 209 ? 12.312 24.938 -1.541 1 73.81 209 GLN B O 1
ATOM 3590 N N . LYS B 1 210 ? 13.922 23.406 -1.583 1 83.88 210 LYS B N 1
ATOM 3591 C CA . LYS B 1 210 ? 12.945 22.406 -1.999 1 83.88 210 LYS B CA 1
ATOM 3592 C C . LYS B 1 210 ? 11.953 22.094 -0.877 1 83.88 210 LYS B C 1
ATOM 3594 O O . LYS B 1 210 ? 10.742 22.016 -1.111 1 83.88 210 LYS B O 1
ATOM 3599 N N . VAL B 1 211 ? 12.477 22.062 0.279 1 91.06 211 VAL B N 1
ATOM 3600 C CA . VAL B 1 211 ? 11.633 21.766 1.434 1 91.06 211 VAL B CA 1
ATOM 3601 C C . VAL B 1 211 ? 10.688 22.922 1.704 1 91.06 211 VAL B C 1
ATOM 3603 O O . VAL B 1 211 ? 9.5 22.703 1.983 1 91.06 211 VAL B O 1
ATOM 3606 N N . ASP B 1 212 ? 11.164 24.141 1.545 1 92.75 212 ASP B N 1
ATOM 3607 C CA . ASP B 1 212 ? 10.328 25.328 1.727 1 92.75 212 ASP B CA 1
ATOM 3608 C C . ASP B 1 212 ? 9.195 25.359 0.704 1 92.75 212 ASP B C 1
ATOM 3610 O O . ASP B 1 212 ? 8.062 25.703 1.038 1 92.75 212 ASP B O 1
ATOM 3614 N N . SER B 1 213 ? 9.57 24.984 -0.47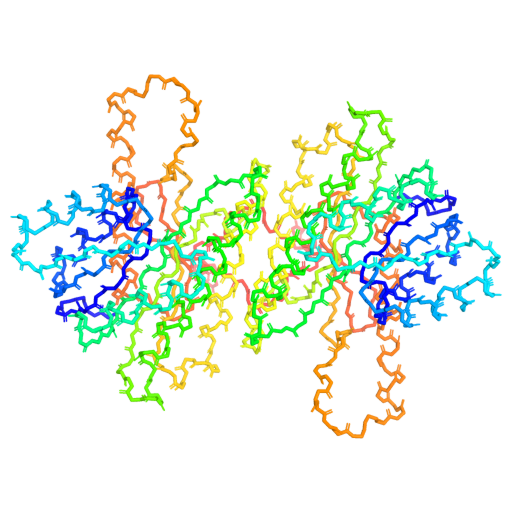1 1 93.19 213 SER B N 1
ATOM 3615 C CA . SER B 1 213 ? 8.562 24.984 -1.531 1 93.19 213 SER B CA 1
ATOM 3616 C C . SER B 1 213 ? 7.445 23.984 -1.223 1 93.19 213 SER B C 1
ATOM 3618 O O . SER B 1 213 ? 6.27 24.297 -1.435 1 93.19 213 SER B O 1
ATOM 3620 N N . VAL B 1 214 ? 7.789 22.906 -0.7 1 95.81 214 VAL B N 1
ATOM 3621 C CA . VAL B 1 214 ? 6.797 21.891 -0.353 1 95.81 214 VAL B CA 1
ATOM 3622 C C . VAL B 1 214 ? 5.914 22.406 0.786 1 95.81 214 VAL B C 1
ATOM 3624 O O . VAL B 1 214 ? 4.699 22.188 0.781 1 95.81 214 VAL B O 1
ATOM 3627 N N . ALA B 1 215 ? 6.512 23.078 1.698 1 96.25 215 ALA B N 1
ATOM 3628 C CA . ALA B 1 215 ? 5.762 23.609 2.83 1 96.25 215 ALA B CA 1
ATOM 3629 C C . ALA B 1 215 ? 4.766 24.672 2.375 1 96.25 215 ALA B C 1
ATOM 3631 O O . ALA B 1 215 ? 3.643 24.734 2.881 1 96.25 215 ALA B O 1
ATOM 3632 N N . HIS B 1 216 ? 5.188 25.484 1.414 1 96.06 216 HIS B N 1
ATOM 3633 C CA . HIS B 1 216 ? 4.25 26.438 0.837 1 96.06 216 HIS B CA 1
ATOM 3634 C C . HIS B 1 216 ? 3.09 25.734 0.146 1 96.06 216 HIS B C 1
ATOM 3636 O O . HIS B 1 216 ? 1.947 26.188 0.214 1 96.06 216 HIS B O 1
ATOM 3642 N N . GLY B 1 217 ? 3.414 24.656 -0.519 1 96.56 217 GLY B N 1
ATOM 3643 C CA . GLY B 1 217 ? 2.375 23.844 -1.127 1 96.56 217 GLY B CA 1
ATOM 3644 C C . GLY B 1 217 ? 1.377 23.297 -0.121 1 96.56 217 GLY B C 1
ATOM 3645 O O . GLY B 1 217 ? 0.173 23.281 -0.385 1 96.56 217 GLY B O 1
ATOM 3646 N N . LEU B 1 218 ? 1.858 22.906 1.023 1 97.75 218 LEU B N 1
ATOM 3647 C CA . LEU B 1 218 ? 0.991 22.391 2.076 1 97.75 218 LEU B CA 1
ATOM 3648 C C . LEU B 1 218 ? -0.017 23.453 2.516 1 97.75 218 LEU B C 1
ATOM 3650 O O . LEU B 1 218 ? -1.206 23.156 2.664 1 97.75 218 LEU B O 1
ATOM 3654 N N . ILE B 1 219 ? 0.475 24.641 2.723 1 98.38 219 ILE B N 1
ATOM 3655 C CA . ILE B 1 219 ? -0.392 25.75 3.146 1 98.38 219 ILE B CA 1
ATOM 3656 C C . ILE B 1 219 ? -1.475 25.984 2.098 1 98.38 219 ILE B C 1
ATOM 3658 O O . ILE B 1 219 ? -2.652 26.125 2.432 1 98.38 219 ILE B O 1
ATOM 3662 N N . TYR B 1 220 ? -1.076 25.969 0.876 1 97.94 220 TYR B N 1
ATOM 3663 C CA . TYR B 1 220 ? -2.021 26.172 -0.217 1 97.94 220 TYR B CA 1
ATOM 3664 C C . TYR B 1 220 ? -3.086 25.078 -0.22 1 97.94 220 TYR B C 1
ATOM 3666 O O . TYR B 1 220 ? -4.281 25.359 -0.323 1 97.94 220 TYR B O 1
ATOM 3674 N N . VAL B 1 221 ? -2.691 23.891 -0.055 1 97.81 221 VAL B N 1
ATOM 3675 C CA . VAL B 1 221 ? -3.596 22.75 -0.15 1 97.81 221 VAL B CA 1
ATOM 3676 C C . VAL B 1 221 ? -4.578 22.781 1.019 1 97.81 221 VAL B C 1
ATOM 3678 O O . VAL B 1 221 ? -5.762 22.484 0.847 1 97.81 221 VAL B O 1
ATOM 3681 N N . ILE B 1 222 ? -4.16 23.094 2.158 1 98.5 222 ILE B N 1
ATOM 3682 C CA . ILE B 1 222 ? -5.043 23.172 3.314 1 98.5 222 ILE B CA 1
ATOM 3683 C C . ILE B 1 222 ? -6.121 24.219 3.074 1 98.5 222 ILE B C 1
ATOM 3685 O O . ILE B 1 222 ? -7.293 24 3.381 1 98.5 222 ILE B O 1
ATOM 3689 N N . ARG B 1 223 ? -5.727 25.297 2.469 1 97.81 223 ARG B N 1
ATOM 3690 C CA . ARG B 1 223 ? -6.621 26.438 2.301 1 97.81 223 ARG B CA 1
ATOM 3691 C C . ARG B 1 223 ? -7.59 26.203 1.144 1 97.81 223 ARG B C 1
ATOM 3693 O O . ARG B 1 223 ? -8.758 26.578 1.222 1 97.81 223 ARG B O 1
ATOM 3700 N N . CYS B 1 224 ? -7.098 25.484 0.071 1 96.88 224 CYS B N 1
ATOM 3701 C CA . CYS B 1 224 ? -7.824 25.641 -1.185 1 96.88 224 CYS B CA 1
ATOM 3702 C C . CYS B 1 224 ? -8.219 24.281 -1.755 1 96.88 224 CYS B C 1
ATOM 3704 O O . CYS B 1 224 ? -9.102 24.188 -2.611 1 96.88 224 CYS B O 1
ATOM 3706 N N . ALA B 1 225 ? -7.578 23.25 -1.356 1 96.94 225 ALA B N 1
ATOM 3707 C CA . ALA B 1 225 ? -7.754 21.969 -2.021 1 96.94 225 ALA B CA 1
ATOM 3708 C C . ALA B 1 225 ? -9.133 21.391 -1.729 1 96.94 225 ALA B C 1
ATOM 3710 O O . ALA B 1 225 ? -9.672 21.578 -0.637 1 96.94 225 ALA B O 1
ATOM 3711 N N . GLN B 1 226 ? -9.656 20.656 -2.713 1 95.69 226 GLN B N 1
ATOM 3712 C CA . GLN B 1 226 ? -10.914 19.938 -2.549 1 95.69 226 GLN B CA 1
ATOM 3713 C C . GLN B 1 226 ? -10.688 18.562 -1.917 1 95.69 226 GLN B C 1
ATOM 3715 O O . GLN B 1 226 ? -9.609 17.984 -2.045 1 95.69 226 GLN B O 1
ATOM 3720 N N . ASN B 1 227 ? -11.75 18.047 -1.324 1 96.56 227 ASN B N 1
ATOM 3721 C CA . ASN B 1 227 ? -11.695 16.719 -0.722 1 96.56 227 ASN B CA 1
ATOM 3722 C C . ASN B 1 227 ? -11.336 15.648 -1.75 1 96.56 227 ASN B C 1
ATOM 3724 O O . ASN B 1 227 ? -11.891 15.633 -2.852 1 96.56 227 ASN B O 1
ATOM 3728 N N . GLY B 1 228 ? -10.391 14.852 -1.399 1 95.94 228 GLY B N 1
ATOM 3729 C CA . GLY B 1 228 ? -10.031 13.711 -2.232 1 95.94 228 GLY B CA 1
ATOM 3730 C C . GLY B 1 228 ? -9.008 14.055 -3.305 1 95.94 228 GLY B C 1
ATOM 3731 O O . GLY B 1 228 ? -8.57 13.18 -4.055 1 95.94 228 GLY B O 1
ATOM 3732 N N . SER B 1 229 ? -8.57 15.297 -3.361 1 96.56 229 SER B N 1
ATOM 3733 C CA . SER B 1 229 ? -7.664 15.727 -4.418 1 96.56 229 SER B CA 1
ATOM 3734 C C . SER B 1 229 ? -6.227 15.312 -4.113 1 96.56 229 SER B C 1
ATOM 3736 O O . SER B 1 229 ? -5.875 15.086 -2.955 1 96.56 229 SER B O 1
ATOM 3738 N N . VAL B 1 230 ? -5.461 15.172 -5.168 1 97.38 230 VAL B N 1
ATOM 3739 C CA . VAL B 1 230 ? -4.051 14.789 -5.109 1 97.38 230 VAL B CA 1
ATOM 3740 C C . VAL B 1 230 ? -3.193 15.898 -5.723 1 97.38 230 VAL B C 1
ATOM 3742 O O . VAL B 1 230 ? -3.455 16.344 -6.84 1 97.38 230 VAL B O 1
ATOM 3745 N N . TRP B 1 231 ? -2.119 16.281 -4.98 1 97.38 231 TRP B N 1
ATOM 3746 C CA . TRP B 1 231 ? -1.334 17.453 -5.379 1 97.38 231 TRP B CA 1
ATOM 3747 C C . TRP B 1 231 ? 0.154 17.125 -5.41 1 97.38 231 TRP B C 1
ATOM 3749 O O . TRP B 1 231 ? 0.664 16.438 -4.516 1 97.38 231 TRP B O 1
ATOM 3759 N N . ILE B 1 232 ? 0.834 17.641 -6.398 1 95.56 232 ILE B N 1
ATOM 3760 C CA . ILE B 1 232 ? 2.273 17.453 -6.543 1 95.56 232 ILE B CA 1
ATOM 3761 C C . ILE B 1 232 ? 2.998 18.766 -6.219 1 95.56 232 ILE B C 1
ATOM 3763 O O . ILE B 1 232 ? 2.578 19.844 -6.66 1 95.56 232 ILE B O 1
ATOM 3767 N N . SER B 1 233 ? 3.971 18.703 -5.383 1 93.81 233 SER B N 1
ATOM 3768 C CA . SER B 1 233 ? 4.902 19.797 -5.129 1 93.81 233 SER B CA 1
ATOM 3769 C C . SER B 1 233 ? 6.336 19.391 -5.457 1 93.81 233 SER B C 1
ATOM 3771 O O . SER B 1 233 ? 6.98 18.688 -4.684 1 93.81 233 SER B O 1
ATOM 3773 N N . GLU B 1 234 ? 6.809 19.844 -6.598 1 85.88 234 GLU B N 1
ATOM 3774 C CA . GLU B 1 234 ? 8.148 19.469 -7.031 1 85.88 234 GLU B CA 1
ATOM 3775 C C . GLU B 1 234 ? 8.82 20.609 -7.793 1 85.88 234 GLU B C 1
ATOM 3777 O O . GLU B 1 234 ? 8.148 21.531 -8.273 1 85.88 234 GLU B O 1
ATOM 3782 N N . ASP B 1 235 ? 10.18 20.562 -7.867 1 81.38 235 ASP B N 1
ATOM 3783 C CA . ASP B 1 235 ? 11.023 21.406 -8.711 1 81.38 235 ASP B CA 1
ATOM 3784 C C . ASP B 1 235 ? 10.828 22.875 -8.383 1 81.38 235 ASP B C 1
ATOM 3786 O O . ASP B 1 235 ? 10.867 23.734 -9.266 1 81.38 235 ASP B O 1
ATOM 3790 N N . GLU B 1 236 ? 10.5 23.172 -7.125 1 83.75 236 GLU B N 1
ATOM 3791 C CA . GLU B 1 236 ? 10.352 24.547 -6.645 1 83.75 236 GLU B CA 1
ATOM 3792 C C . GLU B 1 236 ? 9.312 25.297 -7.461 1 83.75 236 GLU B C 1
ATOM 3794 O O . GLU B 1 236 ? 9.422 26.516 -7.645 1 83.75 236 GLU B O 1
ATOM 3799 N N . LYS B 1 237 ? 8.445 24.547 -8.062 1 85.56 237 LYS B N 1
ATOM 3800 C CA . LYS B 1 237 ? 7.309 25.141 -8.766 1 85.56 237 LYS B CA 1
ATOM 3801 C C . LYS B 1 237 ? 6.062 25.156 -7.887 1 85.56 237 LYS B C 1
ATOM 3803 O O . LYS B 1 237 ? 6.008 24.469 -6.867 1 85.56 237 LYS B O 1
ATOM 3808 N N . PRO B 1 238 ? 5.172 26.016 -8.266 1 90.25 238 PRO B N 1
ATOM 3809 C CA . PRO B 1 238 ? 3.922 26 -7.504 1 90.25 238 PRO B CA 1
ATOM 3810 C C . PRO B 1 238 ? 3.256 24.625 -7.48 1 90.25 238 PRO B C 1
ATOM 3812 O O . PRO B 1 238 ? 3.316 23.891 -8.469 1 90.25 238 PRO B O 1
ATOM 3815 N N . VAL B 1 239 ? 2.686 24.312 -6.387 1 94.31 239 VAL B N 1
ATOM 3816 C CA . VAL B 1 239 ? 1.981 23.047 -6.219 1 94.31 239 VAL B CA 1
ATOM 3817 C C . VAL B 1 239 ? 0.829 22.953 -7.219 1 94.31 239 VAL B C 1
ATOM 3819 O O . VAL B 1 239 ? 0.192 23.969 -7.531 1 94.31 239 VAL B O 1
ATOM 3822 N N . TYR B 1 240 ? 0.576 21.75 -7.75 1 94.81 240 TYR B N 1
ATOM 3823 C CA . TYR B 1 240 ? -0.508 21.594 -8.711 1 94.81 240 TYR B CA 1
ATOM 3824 C C . TYR B 1 240 ? -1.253 20.281 -8.484 1 94.81 240 TYR B C 1
ATOM 3826 O O . TYR B 1 240 ? -0.67 19.297 -8.008 1 94.81 240 TYR B O 1
ATOM 3834 N N . GLU B 1 241 ? -2.518 20.344 -8.891 1 96.12 241 GLU B N 1
ATOM 3835 C CA . GLU B 1 241 ? -3.375 19.172 -8.742 1 96.12 241 GLU B CA 1
ATOM 3836 C C . GLU B 1 241 ? -3.236 18.234 -9.93 1 96.12 241 GLU B C 1
ATOM 3838 O O . GLU B 1 241 ? -3.107 18.672 -11.07 1 96.12 241 GLU B O 1
ATOM 3843 N N . VAL B 1 242 ? -3.252 16.953 -9.641 1 93.81 242 VAL B N 1
ATOM 3844 C CA . VAL B 1 242 ? -3.283 15.969 -10.703 1 93.81 242 VAL B CA 1
ATOM 3845 C C . VAL B 1 242 ? -4.59 15.18 -10.648 1 93.81 242 VAL B C 1
ATOM 3847 O O . VAL B 1 242 ? -5.152 14.977 -9.562 1 93.81 242 VAL B O 1
ATOM 3850 N N . LEU B 1 243 ? -5.012 14.727 -11.828 1 88.31 243 LEU B N 1
ATOM 3851 C CA . LEU B 1 243 ? -6.238 13.945 -11.906 1 88.31 243 LEU B CA 1
ATOM 3852 C C . LEU B 1 243 ? -5.922 12.461 -12.094 1 88.31 243 LEU B C 1
ATOM 3854 O O . LEU B 1 243 ? -5.184 12.094 -13.008 1 88.31 243 LEU B O 1
ATOM 3858 N N . LEU B 1 244 ? -6.398 11.742 -11.188 1 87.31 244 LEU B N 1
ATOM 3859 C CA . LEU B 1 244 ? -6.316 10.297 -11.305 1 87.31 244 LEU B CA 1
ATOM 3860 C C . LEU B 1 244 ? -7.68 9.695 -11.641 1 87.31 244 LEU B C 1
ATOM 3862 O O . LEU B 1 244 ? -8.695 10.109 -11.078 1 87.31 244 LEU B O 1
ATOM 3866 N N . PRO B 1 245 ? -7.66 8.766 -12.578 1 78.25 245 PRO B N 1
ATOM 3867 C CA . PRO B 1 245 ? -8.961 8.211 -12.977 1 78.25 245 PRO B CA 1
ATOM 3868 C C . PRO B 1 245 ? -9.648 7.445 -11.852 1 78.25 245 PRO B C 1
ATOM 3870 O O . PRO B 1 245 ? -8.977 6.777 -11.055 1 78.25 245 PRO B O 1
ATOM 3873 N N . ASP B 1 246 ? -10.93 7.641 -11.852 1 75.62 246 ASP B N 1
ATOM 3874 C CA . ASP B 1 246 ? -11.734 6.855 -10.914 1 75.62 246 ASP B CA 1
ATOM 3875 C C . ASP B 1 246 ? -12.273 5.59 -11.586 1 75.62 246 ASP B C 1
ATOM 3877 O O . ASP B 1 246 ? -13.023 4.832 -10.977 1 75.62 246 ASP B O 1
ATOM 3881 N N . THR B 1 247 ? -11.883 5.473 -12.867 1 72.38 247 THR B N 1
ATOM 3882 C CA . THR B 1 247 ? -12.305 4.312 -13.641 1 72.38 247 THR B CA 1
ATOM 3883 C C . THR B 1 247 ? -11.125 3.391 -13.938 1 72.38 247 THR B C 1
ATOM 3885 O O . THR B 1 247 ? -9.969 3.775 -13.75 1 72.38 247 THR B O 1
ATOM 3888 N N . LEU B 1 248 ? -11.523 2.285 -14.367 1 78.19 248 LEU B N 1
ATOM 3889 C CA . LEU B 1 248 ? -10.469 1.346 -14.734 1 78.19 248 LEU B CA 1
ATOM 3890 C C . LEU B 1 248 ? -9.648 1.88 -15.906 1 78.19 248 LEU B C 1
ATOM 3892 O O . LEU B 1 248 ? -10.188 2.531 -16.797 1 78.19 248 LEU B O 1
ATOM 3896 N N . PRO B 1 249 ? -8.359 1.572 -15.812 1 79.31 249 PRO B N 1
ATOM 3897 C CA . PRO B 1 249 ? -7.516 2.014 -16.922 1 79.31 249 PRO B CA 1
ATOM 3898 C C . PRO B 1 249 ? -7.93 1.394 -18.25 1 79.31 249 PRO B C 1
ATOM 3900 O O . PRO B 1 249 ? -8.602 0.361 -18.281 1 79.31 249 PRO B O 1
ATOM 3903 N N . GLN B 1 250 ? -7.523 2.059 -19.219 1 74.56 250 GLN B N 1
ATOM 3904 C CA . GLN B 1 250 ? -7.895 1.642 -20.578 1 74.56 250 GLN B CA 1
ATOM 3905 C C . GLN B 1 250 ? -7.164 0.365 -20.984 1 74.56 250 GLN B C 1
ATOM 3907 O O . GLN B 1 250 ? -6.02 0.144 -20.578 1 74.56 250 GLN B O 1
ATOM 3912 N N . LYS B 1 251 ? -7.934 -0.411 -21.812 1 81.62 251 LYS B N 1
ATOM 3913 C CA . LYS B 1 251 ? -7.344 -1.616 -22.391 1 81.62 251 LYS B CA 1
ATOM 3914 C C . LYS B 1 251 ? -6.184 -1.269 -23.312 1 81.62 251 LYS B C 1
ATOM 3916 O O . LYS B 1 251 ? -6.27 -0.315 -24.094 1 81.62 251 LYS B O 1
ATOM 3921 N N . LYS B 1 252 ? -5.102 -2.002 -23.266 1 75.25 252 LYS B N 1
ATOM 3922 C CA . LYS B 1 252 ? -3.936 -1.767 -24.109 1 75.25 252 LYS B CA 1
ATOM 3923 C C . LYS B 1 252 ? -4.324 -1.759 -25.594 1 75.25 252 LYS B C 1
ATOM 3925 O O . LYS B 1 252 ? -3.793 -0.966 -26.375 1 75.25 252 LYS B O 1
ATOM 3930 N N . THR B 1 253 ? -5.18 -2.631 -25.938 1 62.06 253 THR B N 1
ATOM 3931 C CA . THR B 1 253 ? -5.59 -2.711 -27.328 1 62.06 253 THR B CA 1
ATOM 3932 C C . THR B 1 253 ? -6.309 -1.434 -27.75 1 62.06 253 THR B C 1
ATOM 3934 O O . THR B 1 253 ? -6.289 -1.068 -28.938 1 62.06 253 THR B O 1
ATOM 3937 N N . GLU B 1 254 ? -6.988 -0.812 -26.891 1 54.34 254 GLU B N 1
ATOM 3938 C CA . GLU B 1 254 ? -7.766 0.378 -27.234 1 54.34 254 GLU B CA 1
ATOM 3939 C C . GLU B 1 254 ? -6.871 1.608 -27.344 1 54.34 254 GLU B C 1
ATOM 3941 O O . GLU B 1 254 ? -7.23 2.588 -28 1 54.34 254 GLU B O 1
ATOM 3946 N N . ILE B 1 255 ? -5.824 1.563 -26.766 1 53.47 255 ILE B N 1
ATOM 3947 C CA . ILE B 1 255 ? -4.902 2.688 -26.906 1 53.47 255 ILE B CA 1
ATOM 3948 C C . ILE B 1 255 ? -4.238 2.652 -28.281 1 53.47 255 ILE B C 1
ATOM 3950 O O . ILE B 1 255 ? -4.039 3.697 -28.906 1 53.47 255 ILE B O 1
ATOM 3954 N N . ASN B 1 256 ? -3.73 1.502 -28.828 1 47.84 256 ASN B N 1
ATOM 3955 C CA . ASN B 1 256 ? -3.143 1.488 -30.156 1 47.84 256 ASN B CA 1
ATOM 3956 C C . ASN B 1 256 ? -4.133 1.981 -31.203 1 47.84 256 ASN B C 1
ATOM 3958 O O . ASN B 1 256 ? -3.754 2.221 -32.344 1 47.84 256 ASN B O 1
ATOM 3962 N N . VAL B 1 257 ? -5.332 1.944 -31.031 1 40.38 257 VAL B N 1
ATOM 3963 C CA . VAL B 1 257 ? -6.203 2.482 -32.062 1 40.38 257 VAL B CA 1
ATOM 3964 C C . VAL B 1 257 ? -6.199 4.008 -32 1 40.38 257 VAL B C 1
ATOM 3966 O O . VAL B 1 257 ? -6.512 4.676 -33 1 40.38 257 VAL B O 1
ATOM 3969 N N . LYS B 1 258 ? -6.09 4.598 -30.922 1 40.47 258 LYS B N 1
ATOM 3970 C CA . LYS B 1 258 ? -6.18 6.055 -30.984 1 40.47 258 LYS B CA 1
ATOM 3971 C C . LYS B 1 258 ? -4.883 6.664 -31.5 1 40.47 258 LYS B C 1
ATOM 3973 O O . LYS B 1 258 ? -4.785 7.883 -31.688 1 40.47 258 LYS B O 1
ATOM 3978 N N . GLU B 1 259 ? -3.863 6.113 -31.297 1 35.31 259 GLU B N 1
ATOM 3979 C CA . GLU B 1 259 ? -2.643 6.676 -31.859 1 35.31 259 GLU B CA 1
ATOM 3980 C C . GLU B 1 259 ? -2.561 6.41 -33.375 1 35.31 259 GLU B C 1
ATOM 3982 O O . GLU B 1 259 ? -1.604 6.824 -34.031 1 35.31 259 GLU B O 1
ATOM 3987 N N . ASN B 1 260 ? -3.383 5.594 -33.781 1 26.94 260 ASN B N 1
ATOM 3988 C CA . ASN B 1 260 ? -3.426 5.719 -35.219 1 26.94 260 ASN B CA 1
ATOM 3989 C C . ASN B 1 260 ? -4.496 6.715 -35.656 1 26.94 260 ASN B C 1
ATOM 3991 O O . ASN B 1 260 ? -5.633 6.66 -35.188 1 26.94 260 ASN B O 1
#

pLDDT: mean 90.15, std 15.43, range [26.94, 98.94]

Solvent-accessible surface area (backbone atoms only — not comparable to full-atom values): 25426 Å² total; per-residue (Å²): 76,78,46,57,67,30,27,36,40,31,33,30,21,52,44,74,55,30,42,45,38,52,52,52,44,48,73,54,37,31,51,31,36,37,33,30,21,66,51,51,71,54,27,50,52,48,27,52,53,46,19,71,72,75,35,80,80,33,39,43,64,43,72,36,54,57,67,38,60,70,52,32,53,52,47,51,50,52,47,35,66,76,54,73,46,63,37,35,38,35,39,47,38,64,59,86,38,75,81,54,41,64,59,25,39,32,37,35,33,51,28,42,54,49,49,50,52,54,50,44,66,61,11,13,40,78,72,74,25,86,16,36,42,34,36,40,53,49,25,50,42,27,53,24,54,29,62,91,38,22,56,49,14,8,28,19,22,17,42,47,31,25,39,36,5,50,24,30,64,86,44,24,77,52,21,52,42,36,26,31,36,41,18,37,39,73,80,60,44,86,62,71,77,72,65,74,71,82,76,44,74,65,54,52,53,53,39,49,48,39,36,52,37,36,33,51,30,49,55,48,42,54,46,67,56,56,64,34,39,38,30,39,23,45,91,69,40,81,53,44,48,39,59,72,66,74,48,73,64,54,48,45,72,62,51,61,57,67,75,96,76,80,47,59,68,31,27,35,41,30,32,31,21,53,44,73,54,30,42,45,38,52,52,52,43,48,73,52,37,31,51,32,37,37,34,29,19,66,52,50,70,55,27,50,51,47,27,52,54,48,18,70,74,75,36,80,80,34,40,43,64,45,74,36,53,57,68,38,60,69,54,31,53,53,48,51,50,50,48,34,64,75,54,76,45,63,36,35,38,35,40,48,40,65,59,86,38,75,81,54,42,65,60,25,38,31,35,35,33,50,28,41,53,49,50,49,52,55,50,44,65,60,10,14,40,79,72,74,25,84,16,34,41,35,37,42,53,47,26,50,43,27,54,23,54,29,62,92,37,23,54,47,15,9,28,20,21,17,41,48,31,24,38,37,4,49,26,30,65,85,44,26,77,51,21,53,41,35,26,31,36,42,17,37,40,74,81,61,45,85,65,69,77,72,64,74,71,80,76,45,73,67,53,53,54,53,41,48,49,40,37,50,38,36,32,52,30,50,56,50,41,54,46,66,56,56,63,34,40,38,30,40,22,45,91,70,38,80,52,44,48,39,57,74,66,74,48,74,63,55,47,46,75,61,50,64,54,67,77,95

Foldseek 3Di:
DQLAQFEEEEEPLLDLLNLLLLLVSLVSHHQAYEYEYQDVVSQVVSQVVSCVVRNPRRYHYDHADLLPPVRVVVRLVVSCVSRVAHAEYELDFADQDPPPLVSRLSRLAVSLVSSVVSNLCRAFVLNPHPEHEYEYEAAVLLVDPDPVRRSNSVSSVNSLVVQLVCLDCVNCVGGVYAREYEHEYPLLHPPPVPPPDDCDPVNVVVNSLSSNQSSVQVNCCRVPNGGSWYWYGYPSDHIDTDDDDPDDDDDPVVVVVVVD/DQLAQFEEEEEPLLDLLNLLLLLVSLVSHHQAYEYEYQDVVSQVVSQVVSCVVRHPRRYHYDHADLLPPVRVVVRLVVSCVSRVAHAEYELDFADQDPPPLVSRLSRLAVSLVSSVVSNLCRAFVLNPHPEHEYEYEAAVLLVDPDPVRRSNSVSSVNSLVVQLVCLDCVNCVGGVYAGEYEHEYPLLHPPPVPPPDDCDPVNVVVNSLSSNQSSVQVNVCRVPNGGSWYWYGYPSDHIDTDDDDPDDDDDPVVVVVVVD

Secondary structure (DSSP, 8-state):
---TT-EEEEESTTSHHHHHHHHHHHHTT-SEEEEEES-HHHHHHHHHHHHHHH-TTSEEEEE--TT-HHHHHHHHHHHHHHHTS-SEEEE------SSSHHHHHIIIIIHHHHHHHHHHHHH-GGGT---EEEEEE--GGGSS--TT-HHHHHHHHHHHHHHHHHTSHHHHHHH-EEEEEEEE-GGGS---TT--S---HHHHHHHHHHHHHHHHHHHHHHHHPPTT-EEEE-TTPPPEEE---SSPPPBHHHHHHH--/---TT-EEEEESTTSHHHHHHHHHHHHTT-SEEEEEES-HHHHHHHHHHHHHHH-TTSEEEEE--TT-HHHHHHHHHHHHHHHTS-SEEEE------SSSHHHHHIIIIIHHHHHHHHHHHHH-GGGT---EEEEEE--GGGSS--TT-HHHHHHHHHHHHHHHHHTSHHHHHHH-EEEEEEEE-GGGS---TT--S---HHHHHHHHHHHHHHHHHHHHHHHHPPTT-EEEE-TTPPPEEE---SSPPPBHHHHHHH--

Organism: Lasius niger (NCBI:txid67767)

Sequence (520 aa):
MQIKDKRVIVTGAANDLGLTFSRELLRNGASIIVLIDIRQPSGEQAVENLNNEFGRKRAVFLHCDVTNNSEFDATFKEALKILGGLDILINNAGVINELDYSKAIDVNVTAVIRGTLLGIQQMRKDSGGKGGVIVNISSIAGLRAVSQLPVYSATKHAVVSFSRSFAQPYHYDRTNVKVIVLCPGLTSIPVLEDLPQGISSTDILQKNQKVDSVAHGLIYVIRCAQNGSVWISEDEKPVYEVLLPDTLPQKKTEINVKENMQIKDKRVIVTGAANDLGLTFSRELLRNGASIIVLIDIRQPSGEQAVENLNNEFGRKRAVFLHCDVTNNSEFDATFKEALKILGGLDILINNAGVINELDYSKAIDVNVTAVIRGTLLGIQQMRKDSGGKGGVIVNISSIAGLRAVSQLPVYSATKHAVVSFSRSFAQPYHYDRTNVKVIVLCPGLTSIPVLEDLPQGISSTDILQKNQKVDSVAHGLIYVIRCAQNGSVWISEDEKPVYEVLLPDTLPQKKTEINVKEN

Radius of gyration: 23.91 Å; Cα contacts (8 Å, |Δi|>4): 1127; chains: 2; bounding box: 60×72×61 Å

Nearest PDB structures (foldseek):
  8fd8-assembly1_A  TM=9.354E-01  e=2.517E-23  Homo sapiens
  2gdz-assembly1_A-2  TM=8.348E-01  e=1.398E-24  Homo sapiens
  8cwl-assembly1_B  TM=8.780E-01  e=1.570E-23  Homo sapiens
  8fd8-assembly1_B  TM=9.482E-01  e=7.706E-22  Homo sapiens
  5ilo-assembly1_A  TM=8.442E-01  e=4.817E-23  Drosophila melanogaster

InterPro domains:
  IPR002347 Short-chain dehydrogenase/reductase SDR [PF00106] (6-194)
  IPR002347 Short-chain dehydrogenase/reductase SDR [PR00080] (84-95)
  IPR002347 Short-chain dehydrogenase/reductase SDR [PR00080] (132-140)
  IPR002347 Short-chain dehydrogenase/reductase SDR [PR00080] (152-171)
  IPR002347 Short-chain dehydrogenase/reductase SDR [PR00081] (7-24)
  IPR002347 Short-chain dehydrogenase/reductase SDR [PR00081] (84-95)
  IPR002347 Short-chain dehydrogenase/reductase SDR [PR00081] (126-142)
  IPR002347 Short-chain dehydrogenase/reductase SDR [PR00081] (152-171)
  IPR002347 Short-chain dehydrogenase/reductase SDR [PR00081] (175-192)
  IPR020904 Short-chain dehydrogenase/reductase, conserved site [PS00061] (139-167)
  IPR036291 NAD(P)-binding domain superfamily [SSF51735] (1-231)